Protein 3HID (pdb70)

Secondary structure (DSSP, 8-state):
----EEEEESSSS-S-HHHHHHHHHTT-SEEEE-SB-S---EEEEETTEEEEESSS-TTTTSTT-EEEE-TTB-B-HHHHHHHHHHHHHTT--HHHHEEE-TTPBBP-HHHHHHHHHHHHT--TTHHHHHHHHHHT-S-BGGGGGSHHHHHHHHHHHHHHHHHIIIIIS--PPP-HHHHHHHHHHHHHHHHTTB--HHHHHHHHHHTT--EEEE--S-GGG-TTTSSTTS--SS--SGGGHHHHH---GGG--EEEEEEESEEEE-SSS--TTB--SHHHHHHHHHTT---SSTT-PPEEEEEEHHHHHHHHHHHT--EEEEE-GGGGTT-SEEEEEEEEE-TTS-EESSPPPTTT-STT-EEEEEEEE--SS-STT--SGGGS-HHHHHHHHHHHHHHS--EEEEE-SSBTTSEEESS-TT--

Sequence (424 aa):
MGKNVVVLGTQWGDEGKGKVVDLLTERAKYVVRYQGGHNAGHTLVINGEKTVLHLIPSGILRENVISIIGNGVVLAPDALMKEMTELEARGVPVRERLLLSEACPLILPYHVALDNAREKARGRGIGPAYEDKVARRGLRVSDLFNKETFAIKLKEIVEYHNFQLVHYYKEAAVDYQKVLDDVLAIADILTAMVVDVSELLDNARKQGELIMFEGAQGTLLDIDHGTYPYVTSSNTTAGGVATGSGLGPRYVDYVLGIVKAYSTRVGAGPFPTELNDETGEFLRKQGNEYGATTGRSRRTGWLDIVAVRRAVQINSLSGFCMTKLDVLDGLKEVKLCVGYRMPDGREVDTTPLAAEGWEGIEPIYETMPGWSETTFGVKEHSKLPQAALNYIQRVEELTGVPIDIISTGPDRDETMILRDPFDA

B-factor: mean 21.41, std 10.07, range [2.0, 60.0]

Nearest PDB structures (foldseek):
  3hid-assembly1_A-2  TM=1.002E+00  e=7.305E-97  Yersinia pestis CO92
  1cg1-assembly1_A-2  TM=9.840E-01  e=1.018E-78  Escherichia coli K-12
  1cg3-assembly1_A-2  TM=9.828E-01  e=6.553E-79  Escherichia coli K-12
  1cg4-assembly1_A-2  TM=9.835E-01  e=1.727E-77  Escherichia coli K-12
  1ade-assembly1_A  TM=9.669E-01  e=4.609E-78  Escherichia coli

InterPro domains:
  IPR001114 Adenylosuccinate synthetase [MF_00011] (1-432)
  IPR001114 Adenylosuccinate synthetase [PF00709] (6-424)
  IPR001114 Adenylosuccinate synthetase [PTHR11846] (3-424)
  IPR001114 Adenylosuccinate synthetase [SM00788] (4-425)
  IPR001114 Adenylosuccinate synthetase [TIGR00184] (6-430)
  IPR001114 Adenylosuccinate synthetase [cd03108] (3-425)
  IPR018220 Adenylosuccinate synthase, GTP-binding site [PS01266] (11-18)
  IPR027417 P-loop containing nucleoside triphosphate hydrolase [SSF52540] (3-431)
  IPR033128 Adenylosuccinate synthase, active site [PS00513] (133-144)
  IPR042109 Adenylosuccinate synthetase, domain 1 [G3DSA:3.40.440.10] (6-259)
  IPR042110 Adenylosuccinate synthetase, domain 2 [G3DSA:1.10.300.10] (102-201)
  IPR042111 Adenylosuccinate synthetase, domain 3 [G3DSA:3.90.170.10] (267-432)

Organism: Yersinia pestis (NCBI:txid632)

Solvent-accessible surface area: 18350 Å² total; per-residue (Å²): 132,19,68,1,0,0,0,1,1,1,6,6,5,56,3,34,5,2,16,0,0,2,19,2,0,120,140,8,69,27,0,0,0,1,9,2,0,27,64,18,36,13,58,1,13,36,140,54,111,144,6,79,2,71,0,2,0,0,0,0,41,24,126,122,4,40,0,0,0,0,27,7,0,0,0,3,6,109,17,0,21,133,23,6,81,88,5,57,92,103,76,18,45,0,124,143,32,3,40,0,8,80,25,0,6,3,3,4,72,1,2,52,31,1,19,68,7,59,85,157,81,215,42,100,0,14,15,4,2,22,85,2,86,114,41,202,89,27,6,95,0,31,22,3,116,70,82,129,52,1,22,121,91,0,88,132,6,1,96,120,7,18,142,59,0,55,103,150,34,161,64,83,62,25,89,38,90,115,6,13,65,72,5,70,86,37,0,88,49,0,26,88,9,38,45,98,9,56,93,30,1,65,57,0,64,164,123,44,67,21,0,0,0,1,0,2,35,1,0,4,34,0,69,98,104,12,5,144,84,98,35,32,40,15,61,1,10,4,63,8,0,17,115,4,1,33,7,29,104,196,66,48,34,10,4,0,0,0,0,1,1,0,1,1,4,34,38,73,11,29,14,20,0,51,25,137,69,147,36,0,84,58,0,36,116,81,1,128,6,104,41,107,87,141,63,110,54,31,58,1,0,13,0,1,0,0,3,2,65,53,0,26,116,49,3,84,16,42,0,0,0,0,3,59,0,28,4,0,20,51,28,190,91,0,66,0,0,28,5,0,76,5,100,101,45,110,109,43,81,74,9,14,125,69,101,93,20,33,155,47,20,91,35,40,64,48,72,25,96,14,9,102,134,71,0,105,47,15,103,99,76,100,135,8,20,115,23,0,34,73,1,9,96,78,0,50,96,28,18,69,9,58,4,10,0,0,3,0,6,83,19,54,82,21,16,11,74,85,89,28,0,1,62,99

Structure (mmCIF, N/CA/C/O backbone):
data_3HID
#
_entry.id   3HID
#
_cell.length_a   68.903
_cell.length_b   68.903
_cell.length_c   199.166
_cell.angle_alpha   90.00
_cell.angle_beta   90.00
_cell.angle_gamma   90.00
#
_symmetry.space_group_name_H-M   'P 43 21 2'
#
loop_
_entity.id
_entity.type
_entity.pdbx_description
1 polymer 'Adenylosuccinate synthetase'
2 non-polymer 1-(2-METHOXY-ETHOXY)-2-{2-[2-(2-METHOXY-ETHOXY]-ETHOXY}-ETHANE
3 water water
#
loop_
_atom_site.group_PDB
_atom_site.id
_atom_site.type_symbol
_atom_site.label_atom_id
_atom_site.label_alt_id
_atom_site.label_comp_id
_atom_site.label_asym_id
_atom_site.label_entity_id
_atom_site.label_seq_id
_atom_site.pdbx_PDB_ins_code
_atom_site.Cartn_x
_atom_site.Cartn_y
_atom_site.Cartn_z
_atom_site.occupancy
_atom_site.B_iso_or_equiv
_atom_site.auth_seq_id
_atom_site.auth_comp_id
_atom_site.auth_asym_id
_atom_site.auth_atom_id
_atom_site.pdbx_PDB_model_num
ATOM 1 N N . MET A 1 1 ? 50.366 2.396 54.141 1.00 34.07 1 MET A N 1
ATOM 2 C CA . MET A 1 1 ? 49.420 3.544 54.326 1.00 33.53 1 MET A CA 1
ATOM 3 C C . MET A 1 1 ? 49.180 4.211 52.964 1.00 32.02 1 MET A C 1
ATOM 4 O O . MET A 1 1 ? 50.147 4.561 52.263 1.00 33.31 1 MET A O 1
ATOM 9 N N . GLY A 1 2 ? 47.911 4.398 52.604 1.00 29.52 2 GLY A N 1
ATOM 10 C CA . GLY A 1 2 ? 47.543 5.003 51.304 1.00 27.13 2 GLY A CA 1
ATOM 11 C C . GLY A 1 2 ? 47.406 6.521 51.319 1.00 25.04 2 GLY A C 1
ATOM 12 O O . GLY A 1 2 ? 47.950 7.204 52.166 1.00 23.96 2 GLY A O 1
ATOM 13 N N . LYS A 1 3 ? 46.625 7.042 50.378 1.00 23.41 3 LYS A N 1
ATOM 14 C CA . LYS A 1 3 ? 46.572 8.460 50.091 1.00 21.61 3 LYS A CA 1
ATOM 15 C C . LYS A 1 3 ? 45.124 8.900 50.202 1.00 20.73 3 LYS A C 1
ATOM 16 O O . LYS A 1 3 ? 44.260 8.199 49.695 1.00 20.97 3 LYS A O 1
ATOM 22 N N . ASN A 1 4 ? 44.825 10.017 50.904 1.00 19.52 4 ASN A N 1
ATOM 23 C CA . ASN A 1 4 ? 43.540 10.727 50.720 1.00 18.98 4 ASN A CA 1
ATOM 24 C C . ASN A 1 4 ? 43.356 11.020 49.254 1.00 17.54 4 ASN A C 1
ATOM 25 O O . ASN A 1 4 ? 44.316 11.294 48.535 1.00 20.01 4 ASN A O 1
ATOM 30 N N . VAL A 1 5 ? 42.113 11.002 48.790 1.00 13.97 5 VAL A N 1
ATOM 31 C CA . VAL A 1 5 ? 41.862 11.207 47.375 1.00 13.46 5 VAL A CA 1
ATOM 32 C C . VAL A 1 5 ? 40.859 12.352 47.308 1.00 11.93 5 VAL A C 1
ATOM 33 O O . VAL A 1 5 ? 39.810 12.328 47.986 1.00 13.92 5 VAL A O 1
ATOM 37 N N . VAL A 1 6 ? 41.154 13.325 46.477 1.00 11.88 6 VAL A N 1
ATOM 38 C CA . VAL A 1 6 ? 40.206 14.408 46.188 1.00 12.33 6 VAL A CA 1
ATOM 39 C C . VAL A 1 6 ? 39.657 14.159 44.791 1.00 12.52 6 VAL A C 1
ATOM 40 O O . VAL A 1 6 ? 40.435 14.002 43.851 1.00 14.32 6 VAL A O 1
ATOM 44 N N . VAL A 1 7 ? 38.345 14.127 44.647 1.00 11.85 7 VAL A N 1
ATOM 45 C CA . VAL A 1 7 ? 37.687 13.883 43.357 1.00 12.36 7 VAL A CA 1
ATOM 46 C C . VAL A 1 7 ? 36.998 15.171 42.934 1.00 11.88 7 VAL A C 1
ATOM 47 O O . VAL A 1 7 ? 36.172 15.678 43.659 1.00 11.58 7 VAL A O 1
ATOM 51 N N . LEU A 1 8 ? 37.297 15.690 41.761 1.00 11.84 8 LEU A N 1
ATOM 52 C CA . LEU A 1 8 ? 36.697 16.951 41.320 1.00 11.78 8 LEU A CA 1
ATOM 53 C C . LEU A 1 8 ? 36.554 16.969 39.818 1.00 11.51 8 LEU A C 1
ATOM 54 O O . LEU A 1 8 ? 37.187 16.168 39.109 1.00 10.21 8 LEU A O 1
ATOM 59 N N . GLY A 1 9 ? 35.671 17.837 39.336 1.00 11.08 9 GLY A N 1
ATOM 60 C CA . GLY A 1 9 ? 35.464 17.978 37.889 1.00 11.19 9 GLY A CA 1
ATOM 61 C C . GLY A 1 9 ? 36.511 18.872 37.243 1.00 10.63 9 GLY A C 1
ATOM 62 O O . GLY A 1 9 ? 36.817 19.987 37.727 1.00 12.37 9 GLY A O 1
ATOM 63 N N . THR A 1 10 ?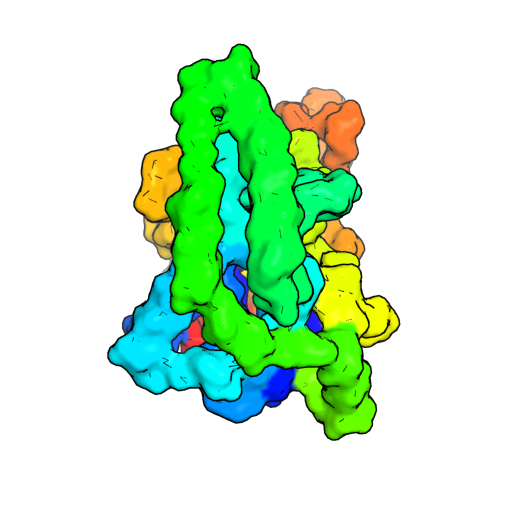 37.071 18.405 36.133 1.00 10.26 10 THR A N 1
ATOM 64 C CA . THR A 1 10 ? 38.157 19.119 35.492 1.00 10.79 10 THR A CA 1
ATOM 65 C C . THR A 1 10 ? 37.754 20.154 34.456 1.00 10.30 10 THR A C 1
ATOM 66 O O . THR A 1 10 ? 38.619 20.843 33.949 1.00 11.27 10 THR A O 1
ATOM 70 N N . GLN A 1 11 ? 36.461 20.232 34.136 1.00 10.09 11 GLN A N 1
ATOM 71 C CA . GLN A 1 11 ? 36.020 21.001 32.974 1.00 9.99 11 GLN A CA 1
ATOM 72 C C . GLN 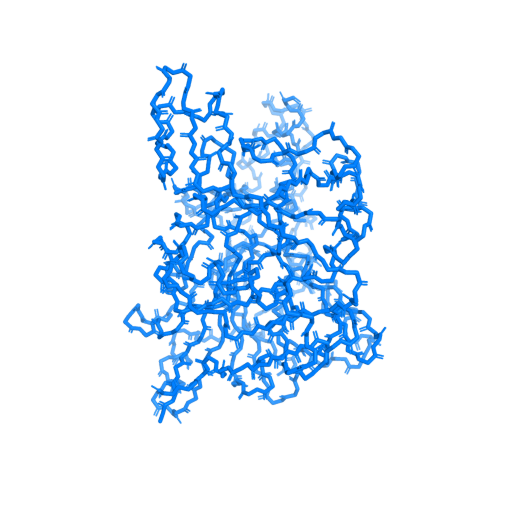A 1 11 ? 35.081 22.111 33.425 1.00 10.72 11 GLN A C 1
ATOM 73 O O . GLN A 1 11 ? 35.447 22.898 34.309 1.00 11.87 11 GLN A O 1
ATOM 79 N N . TRP A 1 12 ? 33.875 22.192 32.852 1.00 11.38 12 TRP A N 1
ATOM 80 C CA . TRP A 1 12 ? 32.901 23.203 33.237 1.00 12.64 12 TRP A CA 1
ATOM 81 C C . TRP A 1 12 ? 31.675 22.512 33.836 1.00 12.31 12 TRP A C 1
ATOM 82 O O . TRP A 1 12 ? 30.528 22.884 33.534 1.00 14.69 12 TRP A O 1
ATOM 93 N N . GLY A 1 13 ? 31.907 21.491 34.657 1.00 12.88 13 GLY A N 1
ATOM 94 C CA . GLY A 1 13 ? 30.841 20.782 35.337 1.00 12.55 13 GLY A CA 1
ATOM 95 C C . GLY A 1 13 ? 30.275 19.577 34.581 1.00 11.42 13 GLY A C 1
ATOM 96 O O . GLY A 1 13 ? 30.676 19.314 33.440 1.00 11.56 13 GLY A O 1
ATOM 97 N N . ASP A 1 14 ? 29.376 18.835 35.228 1.00 11.92 14 ASP A N 1
ATOM 98 C CA . ASP A 1 14 ? 28.675 17.719 34.596 1.00 12.27 14 ASP A CA 1
ATOM 99 C C . ASP A 1 14 ? 29.617 16.655 34.063 1.00 12.17 14 ASP A C 1
ATOM 100 O O . ASP A 1 14 ? 29.285 15.947 33.110 1.00 13.14 14 ASP A O 1
ATOM 105 N N . GLU A 1 15 ? 30.763 16.486 34.726 1.00 12.29 15 GLU A N 1
ATOM 106 C CA . GLU A 1 15 ? 31.719 15.487 34.293 1.00 12.52 15 GLU A CA 1
ATOM 107 C C . GLU A 1 15 ? 31.354 14.082 34.700 1.00 14.83 15 GLU A C 1
ATOM 108 O O . GLU A 1 15 ? 31.942 13.135 34.195 1.00 15.52 15 GLU A O 1
ATOM 114 N N . GLY A 1 16 ? 30.384 13.926 35.584 1.00 15.83 16 GLY A N 1
ATOM 115 C CA . GLY A 1 16 ? 29.922 12.584 35.972 1.00 18.01 16 GLY A CA 1
ATOM 116 C C . GLY A 1 16 ? 30.669 12.081 37.190 1.00 19.21 16 GLY A C 1
ATOM 117 O O . GLY A 1 16 ? 30.983 10.911 37.294 1.00 21.57 16 GLY A O 1
ATOM 118 N N . LYS A 1 17 ? 30.853 12.956 38.160 1.00 20.78 17 LYS A N 1
ATOM 119 C CA . LYS A 1 17 ? 31.638 12.696 39.366 1.00 22.93 17 LYS A CA 1
ATOM 120 C C . LYS A 1 17 ? 30.944 11.789 40.388 1.00 22.59 17 LYS A C 1
ATOM 121 O O . LYS A 1 17 ? 31.620 11.012 41.088 1.00 23.75 17 LYS A O 1
ATOM 127 N N . GLY A 1 18 ? 29.614 11.914 40.501 1.00 21.45 18 GLY A N 1
ATOM 128 C CA . GLY A 1 18 ? 28.864 11.201 41.559 1.00 20.42 18 GLY A CA 1
ATOM 129 C C . GLY A 1 18 ? 29.128 9.695 41.524 1.00 18.99 18 GLY A C 1
ATOM 130 O O . GLY A 1 18 ? 29.372 9.041 42.547 1.00 18.05 18 GLY A O 1
ATOM 131 N N . LYS A 1 19 ? 29.052 9.147 40.344 1.00 18.20 19 LYS A N 1
ATOM 132 C CA . LYS A 1 19 ? 29.279 7.753 40.102 1.00 18.36 19 LYS A CA 1
ATOM 133 C C . LYS A 1 19 ? 30.683 7.307 40.587 1.00 17.46 19 LYS A C 1
ATOM 134 O O . LYS A 1 19 ? 30.829 6.231 41.168 1.00 17.66 19 LYS A O 1
ATOM 140 N N . VAL A 1 20 ? 31.664 8.151 40.356 1.00 17.28 20 VAL A N 1
ATOM 141 C CA . VAL A 1 20 ? 33.064 7.821 40.651 1.00 17.23 20 VAL A CA 1
ATOM 142 C C . VAL A 1 20 ? 33.299 7.848 42.166 1.00 16.72 20 VAL A C 1
ATOM 143 O O . VAL A 1 20 ? 33.959 6.960 42.713 1.00 16.77 20 VAL A O 1
ATOM 147 N N . VAL A 1 21 ? 32.734 8.838 42.857 1.00 16.23 21 VAL A N 1
ATOM 148 C CA . VAL A 1 21 ? 32.874 8.923 44.315 1.00 16.08 21 VAL A CA 1
ATOM 149 C C . VAL A 1 21 ? 32.207 7.699 44.951 1.00 15.12 21 VAL A C 1
ATOM 150 O O . VAL A 1 21 ? 32.767 7.024 45.803 1.00 15.08 21 VAL A O 1
ATOM 154 N N . ASP A 1 22 ? 31.026 7.373 44.480 1.00 15.02 22 ASP A N 1
ATOM 155 C CA . ASP A 1 22 ? 30.350 6.206 45.042 1.00 15.08 22 ASP A CA 1
ATOM 156 C C . ASP A 1 22 ? 31.148 4.916 44.806 1.00 15.39 22 ASP A C 1
ATOM 157 O O . ASP A 1 22 ? 31.262 4.081 45.704 1.00 15.83 22 ASP A O 1
ATOM 162 N N . LEU A 1 23 ? 31.720 4.739 43.608 1.00 15.85 23 LEU A N 1
ATOM 163 C CA . LEU A 1 23 ? 32.453 3.506 43.341 1.00 16.95 23 LEU A CA 1
ATOM 164 C C . LEU A 1 23 ? 33.696 3.410 44.211 1.00 17.07 23 LEU A C 1
ATOM 165 O O . LEU A 1 23 ? 34.052 2.322 44.650 1.00 18.68 23 LEU A O 1
ATOM 170 N N . LEU A 1 24 ? 34.307 4.549 44.510 1.00 15.87 24 LEU A N 1
ATOM 171 C CA . LEU A 1 24 ? 35.602 4.576 45.195 1.00 17.21 24 LEU A CA 1
ATOM 172 C C . LEU A 1 24 ? 35.454 4.648 46.720 1.00 20.18 24 LEU A C 1
ATOM 173 O O . LEU A 1 24 ? 36.451 4.516 47.439 1.00 20.27 24 LEU A O 1
ATOM 178 N N . THR A 1 25 ? 34.239 4.838 47.204 1.00 24.06 25 THR A N 1
ATOM 179 C CA . THR A 1 25 ? 34.028 4.987 48.660 1.00 29.54 25 THR A CA 1
ATOM 180 C C . THR A 1 25 ? 34.123 3.639 49.315 1.00 32.37 25 THR A C 1
ATOM 181 O O . THR A 1 25 ? 34.458 3.533 50.505 1.00 33.65 25 THR A O 1
ATOM 185 N N . GLU A 1 26 ? 33.701 2.626 48.539 1.00 35.63 26 GLU A N 1
ATOM 186 C CA . GLU A 1 26 ? 33.619 1.252 48.991 1.00 37.45 26 GLU A CA 1
ATOM 187 C C . GLU A 1 26 ? 34.797 1.000 49.898 1.00 37.80 26 GLU A C 1
ATOM 188 O O . GLU A 1 26 ? 34.676 0.290 50.888 1.00 38.62 26 GLU A O 1
ATOM 194 N N . ARG A 1 27 ? 35.925 1.621 49.561 1.00 37.71 27 ARG A N 1
ATOM 195 C CA . ARG A 1 27 ? 37.157 1.513 50.343 1.00 37.51 27 ARG A CA 1
ATOM 196 C C . ARG A 1 27 ? 37.269 2.470 51.518 1.00 36.26 27 ARG A C 1
ATOM 197 O O . ARG A 1 27 ? 37.821 2.082 52.542 1.00 36.09 27 ARG A O 1
ATOM 205 N N . ALA A 1 28 ? 36.793 3.717 51.355 1.00 34.02 28 ALA A N 1
ATOM 206 C CA . ALA A 1 28 ? 37.075 4.829 52.292 1.00 31.69 28 ALA A CA 1
ATOM 207 C C . ALA A 1 28 ? 36.320 4.717 53.618 1.00 29.62 28 ALA A C 1
ATOM 208 O O . ALA A 1 28 ? 35.294 4.057 53.689 1.00 30.62 28 ALA A O 1
ATOM 210 N N . LYS A 1 29 ? 36.826 5.402 54.641 1.00 27.45 29 LYS A N 1
ATOM 211 C CA . LYS A 1 29 ? 36.104 5.533 55.932 1.00 25.66 29 LYS A CA 1
ATOM 212 C C . LYS A 1 29 ? 35.278 6.822 56.022 1.00 23.57 29 LYS A C 1
ATOM 213 O O . LYS A 1 29 ? 34.203 6.789 56.617 1.00 23.48 29 LYS A O 1
ATOM 219 N N . TYR A 1 30 ? 35.813 7.933 55.499 1.00 21.17 30 TYR A N 1
ATOM 220 C CA . TYR A 1 30 ? 35.082 9.203 55.404 1.00 20.25 30 TYR A CA 1
ATOM 221 C C . TYR A 1 30 ? 34.964 9.711 53.970 1.00 19.51 30 TYR A C 1
ATOM 222 O O . TYR A 1 30 ? 35.922 9.642 53.214 1.00 18.94 30 TYR A O 1
ATOM 231 N N . VAL A 1 31 ? 33.795 10.273 53.634 1.00 17.20 31 VAL A N 1
ATOM 232 C CA . VAL A 1 31 ? 33.581 11.031 52.418 1.00 16.82 31 VAL A CA 1
ATOM 233 C C . VAL A 1 31 ? 33.106 12.434 52.798 1.00 16.15 31 VAL A C 1
ATOM 234 O O . VAL A 1 31 ? 32.108 12.591 53.536 1.00 16.59 31 VAL A O 1
ATOM 238 N N . VAL A 1 32 ? 33.808 13.433 52.276 1.00 15.04 32 VAL A N 1
ATOM 239 C CA . VAL A 1 32 ? 33.659 14.826 52.733 1.00 15.24 32 VAL A CA 1
ATOM 240 C C . VAL A 1 32 ? 33.373 15.766 51.580 1.00 15.99 32 VAL A C 1
ATOM 241 O O . VAL A 1 32 ? 34.210 15.925 50.671 1.00 16.91 32 VAL A O 1
ATOM 245 N N . ARG A 1 33 ? 32.211 16.414 51.590 1.00 16.19 33 ARG A N 1
ATOM 246 C CA . ARG A 1 33 ? 31.971 17.548 50.678 1.00 17.31 33 ARG A CA 1
ATOM 247 C C . ARG A 1 33 ? 32.633 18.772 51.275 1.00 17.12 33 ARG A C 1
ATOM 248 O O . ARG A 1 33 ? 32.482 18.990 52.484 1.00 16.13 33 ARG A O 1
ATOM 256 N N . TYR A 1 34 ? 33.300 19.585 50.440 1.00 16.89 34 TYR A N 1
ATOM 257 C CA . TYR A 1 34 ? 34.058 20.713 50.904 1.00 16.27 34 TYR A CA 1
ATOM 258 C C . TYR A 1 34 ? 33.760 22.049 50.264 1.00 17.22 34 TYR A C 1
ATOM 259 O O . TYR A 1 34 ? 34.346 23.053 50.619 1.00 16.67 34 TYR A O 1
ATOM 268 N N . GLN A 1 35 ? 32.849 22.101 49.299 1.00 18.37 35 GLN A N 1
ATOM 269 C CA . GLN A 1 35 ? 32.440 23.399 48.816 1.00 19.71 35 GLN A CA 1
ATOM 270 C C . GLN A 1 35 ? 31.129 23.355 48.031 1.00 18.58 35 GLN A C 1
ATOM 271 O O . GLN A 1 35 ? 30.589 22.276 47.786 1.00 18.55 35 GLN A O 1
ATOM 277 N N . GLY A 1 36 ? 30.611 24.530 47.696 1.00 18.37 36 GLY A N 1
ATOM 278 C CA . GLY A 1 36 ? 29.334 24.641 47.001 1.00 18.28 36 GLY A CA 1
ATOM 279 C C . GLY A 1 36 ? 28.124 24.469 47.886 1.00 18.63 36 GLY A C 1
ATOM 280 O O . GLY A 1 36 ? 28.196 24.585 49.114 1.00 18.57 36 GLY A O 1
ATOM 281 N N . GLY A 1 37 ? 26.990 24.245 47.232 1.00 18.58 37 GLY A N 1
ATOM 282 C CA . GLY A 1 37 ? 25.698 24.104 47.898 1.00 19.73 37 GLY A CA 1
ATOM 283 C C . GLY A 1 37 ? 24.938 22.899 47.423 1.00 21.01 37 GLY A C 1
ATOM 284 O O . GLY A 1 37 ? 25.537 21.865 47.088 1.00 21.11 37 GLY A O 1
ATOM 285 N N . HIS A 1 38 ? 23.612 23.051 47.397 1.00 22.39 38 HIS A N 1
ATOM 286 C CA . HIS A 1 38 ? 22.666 21.961 47.075 1.00 23.34 38 HIS A CA 1
ATOM 287 C C . HIS A 1 38 ? 22.327 21.967 45.608 1.00 25.10 38 HIS A C 1
ATOM 288 O O . HIS A 1 38 ? 21.172 21.871 45.216 1.00 26.20 38 HIS A O 1
ATOM 295 N N . ASN A 1 39 ? 23.354 22.074 44.789 1.00 26.45 39 ASN A N 1
ATOM 296 C CA . ASN A 1 39 ? 23.178 21.989 43.358 1.00 28.56 39 ASN A CA 1
ATOM 297 C C . ASN A 1 39 ? 24.176 21.034 42.721 1.00 28.45 39 ASN A C 1
ATOM 298 O O . ASN A 1 39 ? 24.447 21.190 41.531 1.00 29.44 39 ASN A O 1
ATOM 303 N N . ALA A 1 40 ? 24.699 20.057 43.483 1.00 28.25 40 ALA A N 1
ATOM 304 C CA . ALA A 1 40 ? 25.723 19.137 42.967 1.00 28.71 40 ALA A CA 1
ATOM 305 C C . ALA A 1 40 ? 25.207 18.341 41.774 1.00 28.69 40 ALA A C 1
ATOM 306 O O . ALA A 1 40 ? 25.926 1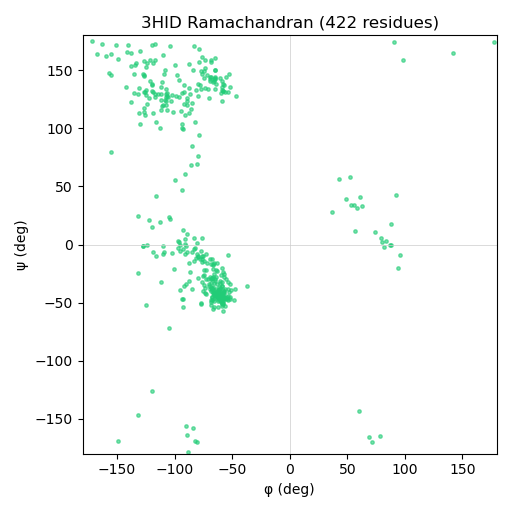8.145 40.790 1.00 28.82 40 ALA A O 1
ATOM 308 N N . GLY A 1 41 ? 23.981 17.841 41.890 1.00 29.22 41 GLY A N 1
ATOM 309 C CA . GLY A 1 41 ? 23.370 17.028 40.838 1.00 28.94 41 GLY A CA 1
ATOM 310 C C . GLY A 1 41 ? 24.174 15.761 40.584 1.00 29.34 41 GLY A C 1
ATOM 311 O O . GLY A 1 41 ? 24.381 15.362 39.440 1.00 29.96 41 GLY A O 1
ATOM 312 N N . HIS A 1 42 ? 24.648 15.131 41.650 1.00 29.30 42 HIS A N 1
ATOM 313 C CA . HIS A 1 42 ? 25.525 13.969 41.503 1.00 28.67 42 HIS A CA 1
ATOM 314 C C . HIS A 1 42 ? 24.689 12.697 41.442 1.00 28.86 42 HIS A C 1
ATOM 315 O O . HIS A 1 42 ? 23.944 12.393 42.366 1.00 28.20 42 HIS A O 1
ATOM 322 N N . THR A 1 43 ? 24.804 11.952 40.341 1.00 29.05 43 THR A N 1
ATOM 323 C CA . THR A 1 43 ? 23.855 10.874 40.049 1.00 28.84 43 THR A CA 1
ATOM 324 C C . THR A 1 43 ? 24.508 9.504 40.229 1.00 28.42 43 THR A C 1
ATOM 325 O O . THR A 1 43 ? 25.541 9.228 39.631 1.00 27.25 43 THR A O 1
ATOM 329 N N . LEU A 1 44 ? 23.909 8.659 41.064 1.00 27.78 44 LEU A N 1
ATOM 330 C CA . LEU A 1 44 ? 24.416 7.304 41.289 1.00 28.49 44 LEU A CA 1
ATOM 331 C C . LEU A 1 44 ? 23.457 6.300 40.699 1.00 28.71 44 LEU A C 1
ATOM 332 O O . LEU A 1 44 ? 22.241 6.466 40.833 1.00 29.87 44 LEU A O 1
ATOM 337 N N . VAL A 1 45 ? 24.004 5.264 40.069 1.00 28.98 45 VAL A N 1
ATOM 338 C CA . VAL A 1 45 ? 23.206 4.154 39.557 1.00 29.18 45 VAL A CA 1
ATOM 339 C C . VAL A 1 45 ? 23.844 2.857 40.033 1.00 30.15 45 VAL A C 1
ATOM 340 O O . VAL A 1 45 ? 24.981 2.501 39.656 1.00 28.22 45 VAL A O 1
ATOM 344 N N . ILE A 1 46 ? 23.113 2.162 40.895 1.00 31.30 46 ILE A N 1
ATOM 345 C CA . ILE A 1 46 ? 23.621 0.961 41.528 1.00 33.19 46 ILE A CA 1
ATOM 346 C C . ILE A 1 46 ? 22.630 -0.140 41.204 1.00 35.01 46 ILE A C 1
ATOM 347 O O . ILE A 1 46 ? 21.447 -0.019 41.514 1.00 35.60 46 ILE A O 1
ATOM 352 N N . ASN A 1 47 ? 23.102 -1.193 40.539 1.00 37.14 47 ASN A N 1
ATOM 353 C CA . ASN A 1 47 ? 22.217 -2.273 40.082 1.00 38.43 47 ASN A CA 1
ATOM 354 C C . ASN A 1 47 ? 20.974 -1.725 39.350 1.00 38.94 47 ASN A C 1
ATOM 355 O O . ASN A 1 47 ? 19.846 -2.222 39.530 1.00 39.22 47 ASN A O 1
ATOM 360 N N . GLY A 1 48 ? 21.189 -0.679 38.553 1.00 38.76 48 GLY A N 1
ATOM 361 C CA . GLY A 1 48 ? 20.141 -0.068 37.746 1.00 38.99 48 GLY A CA 1
ATOM 362 C C . GLY A 1 48 ? 19.209 0.920 38.420 1.00 38.77 48 GLY A C 1
ATOM 363 O O . GLY A 1 48 ? 18.353 1.492 37.750 1.00 39.51 48 GLY A O 1
ATOM 364 N N . GLU A 1 49 ? 19.382 1.138 39.730 1.00 38.12 49 GLU A N 1
ATOM 365 C CA . GLU A 1 49 ? 18.539 2.041 40.522 1.00 37.43 49 GLU A CA 1
ATOM 366 C C . GLU A 1 49 ? 19.238 3.383 40.683 1.00 36.33 49 GLU A C 1
ATOM 367 O O . GLU A 1 49 ? 20.395 3.435 41.133 1.00 34.95 49 GLU A O 1
ATOM 373 N N . LYS A 1 50 ? 18.524 4.456 40.342 1.00 35.47 50 LYS A N 1
ATOM 374 C CA . LYS A 1 50 ? 19.105 5.803 40.314 1.00 35.58 50 LYS A CA 1
ATOM 375 C C . LYS A 1 50 ? 18.930 6.526 41.648 1.00 34.24 50 LYS A C 1
ATOM 376 O O . LYS A 1 50 ? 17.855 6.456 42.260 1.00 35.17 50 LYS A O 1
ATOM 382 N N . THR A 1 51 ? 19.982 7.209 42.099 1.00 32.06 51 THR A N 1
ATOM 383 C CA . THR A 1 51 ? 19.867 8.153 43.203 1.00 30.60 51 THR A CA 1
ATOM 384 C C . THR A 1 51 ? 20.440 9.494 42.767 1.00 30.03 51 THR A C 1
ATOM 385 O O . THR A 1 51 ? 21.557 9.523 42.232 1.00 30.30 51 THR A O 1
ATOM 389 N N . VAL A 1 52 ? 19.719 10.603 42.997 1.00 28.93 52 VAL A N 1
ATOM 390 C CA . VAL A 1 52 ? 20.337 11.936 42.775 1.00 28.49 52 VAL A CA 1
ATOM 391 C C . VAL A 1 52 ? 20.648 12.677 44.077 1.00 27.28 52 VAL A C 1
ATOM 392 O O . VAL A 1 52 ? 19.813 12.798 44.966 1.00 27.20 52 VAL A O 1
ATOM 396 N N . LEU A 1 53 ? 21.871 13.161 44.204 1.00 26.35 53 LEU A N 1
ATOM 397 C CA . LEU A 1 53 ? 22.234 13.907 45.404 1.00 25.53 53 LEU A CA 1
ATOM 398 C C . LEU A 1 53 ? 22.642 15.277 45.049 1.00 25.95 53 LEU A C 1
ATOM 399 O O . LEU A 1 53 ? 23.390 15.487 44.085 1.00 27.40 53 LEU A O 1
ATOM 404 N N . HIS A 1 54 ? 22.174 16.234 45.840 1.00 24.76 54 HIS A N 1
ATOM 405 C CA . HIS A 1 54 ? 22.565 17.605 45.637 1.00 25.00 54 HIS A CA 1
ATOM 406 C C . HIS A 1 54 ? 23.438 18.157 46.737 1.00 24.00 54 HIS A C 1
ATOM 407 O O . HIS A 1 54 ? 24.296 19.024 46.473 1.00 24.48 54 HIS A O 1
ATOM 414 N N . LEU A 1 55 ? 23.210 17.664 47.950 1.00 23.06 55 LEU A N 1
ATOM 415 C CA . LEU A 1 55 ? 23.836 18.200 49.120 1.00 22.39 55 LEU A CA 1
ATOM 416 C C . LEU A 1 55 ? 24.560 17.125 49.880 1.00 21.59 55 LEU A C 1
ATOM 417 O O . LEU A 1 55 ? 25.759 17.283 50.207 1.00 22.35 55 LEU A O 1
ATOM 422 N N . ILE A 1 56 ? 23.870 16.028 50.174 1.00 21.44 56 ILE A N 1
ATOM 423 C CA . ILE A 1 56 ? 24.451 14.934 50.889 1.00 20.69 56 ILE A CA 1
ATOM 424 C C . ILE A 1 56 ? 25.593 14.324 50.025 1.00 21.00 56 ILE A C 1
ATOM 425 O O . ILE A 1 56 ? 25.473 14.226 48.796 1.00 20.46 56 ILE A O 1
ATOM 430 N N . PRO A 1 57 ? 26.731 13.976 50.661 1.00 20.46 57 PRO A N 1
ATOM 431 C CA . PRO A 1 57 ? 27.859 13.497 49.866 1.00 19.69 57 PRO A CA 1
ATOM 432 C C . PRO A 1 57 ? 27.549 12.134 49.257 1.00 20.27 57 PRO A C 1
ATOM 433 O O . PRO A 1 57 ? 26.720 11.387 49.762 1.00 19.35 57 PRO A O 1
ATOM 437 N N . SER A 1 58 ? 28.268 11.855 48.186 1.00 20.36 58 SER A N 1
ATOM 438 C CA . SER A 1 58 ? 28.061 10.695 47.348 1.00 21.11 58 SER A CA 1
ATOM 439 C C . SER A 1 58 ? 28.566 9.375 47.917 1.00 21.74 58 SER A C 1
ATOM 440 O O . SER A 1 58 ? 28.505 8.356 47.222 1.00 23.24 58 SER A O 1
ATOM 443 N N . GLY A 1 59 ? 29.041 9.380 49.160 1.00 21.58 59 GLY A N 1
ATOM 444 C CA . GLY A 1 59 ? 29.329 8.143 49.866 1.00 21.28 59 GLY A CA 1
ATOM 445 C C . GLY A 1 59 ? 28.152 7.620 50.682 1.00 20.85 59 GLY A C 1
ATOM 446 O O . GLY A 1 59 ? 28.267 6.606 51.364 1.00 19.60 59 GLY A O 1
ATOM 447 N N . ILE A 1 60 ? 27.028 8.310 50.664 1.00 21.61 60 ILE A N 1
ATOM 448 C CA . ILE A 1 60 ? 25.950 8.034 51.647 1.00 21.75 60 ILE A CA 1
ATOM 449 C C . ILE A 1 60 ? 25.298 6.638 51.458 1.00 23.38 60 ILE A C 1
ATOM 450 O O . ILE A 1 60 ? 24.729 6.033 52.427 1.00 22.45 60 ILE A O 1
ATOM 455 N N . LEU A 1 61 ? 25.443 6.083 50.249 1.00 24.46 61 LEU A N 1
ATOM 456 C CA . LEU A 1 61 ? 24.852 4.754 50.003 1.00 26.33 61 LEU A CA 1
ATOM 457 C C . LEU A 1 61 ? 25.712 3.591 50.495 1.00 28.02 61 LEU A C 1
ATOM 458 O O . LEU A 1 61 ? 25.277 2.438 50.430 1.00 29.51 61 LEU A O 1
ATOM 463 N N . ARG A 1 62 ? 26.902 3.878 51.028 1.00 29.77 62 ARG A N 1
ATOM 464 C CA . ARG A 1 62 ? 27.866 2.838 51.425 1.00 31.43 62 ARG A CA 1
ATOM 465 C C . ARG A 1 62 ? 27.868 2.628 52.927 1.00 32.64 62 ARG A C 1
ATOM 466 O O . ARG A 1 62 ? 28.021 3.579 53.686 1.00 33.16 62 ARG A O 1
ATOM 474 N N . GLU A 1 63 ? 27.735 1.383 53.361 1.00 34.46 63 GLU A N 1
ATOM 475 C CA . GLU A 1 63 ? 27.828 1.044 54.778 1.00 36.20 63 GLU A CA 1
ATOM 476 C C . GLU A 1 63 ? 29.232 1.300 55.349 1.00 36.10 63 GLU A C 1
ATOM 477 O O . GLU A 1 63 ? 30.218 1.385 54.608 1.00 36.79 63 GLU A O 1
ATOM 483 N N . ASN A 1 64 ? 29.308 1.415 56.673 1.00 35.87 64 ASN A N 1
ATOM 484 C CA . ASN A 1 64 ? 30.577 1.629 57.384 1.00 35.80 64 ASN A CA 1
ATOM 485 C C . ASN A 1 64 ? 31.365 2.870 56.936 1.00 34.01 64 ASN A C 1
ATOM 486 O O . ASN A 1 64 ? 32.537 3.014 57.298 1.00 35.55 64 ASN A O 1
ATOM 491 N N . VAL A 1 65 ? 30.740 3.746 56.146 1.00 31.54 65 VAL A N 1
ATOM 492 C CA . VAL A 1 65 ? 31.353 4.983 55.673 1.00 29.45 65 VAL A CA 1
ATOM 493 C C . VAL A 1 65 ? 30.620 6.132 56.339 1.00 26.84 65 VAL A C 1
ATOM 494 O O . VAL A 1 65 ? 29.400 6.115 56.432 1.00 26.64 65 VAL A O 1
ATOM 498 N N . ILE A 1 66 ? 31.365 7.107 56.826 1.00 23.41 66 ILE A N 1
ATOM 499 C CA . ILE A 1 66 ? 30.785 8.312 57.442 1.00 21.84 66 ILE A CA 1
ATOM 500 C C . ILE A 1 66 ? 30.886 9.467 56.442 1.00 20.15 66 ILE A C 1
ATOM 501 O O . ILE A 1 66 ? 31.951 9.773 55.940 1.00 18.91 66 ILE A O 1
ATOM 506 N N . SER A 1 67 ? 29.746 10.078 56.112 1.00 18.21 67 SER A N 1
ATOM 507 C CA . SER A 1 67 ? 29.717 11.191 55.198 1.00 18.05 67 SER A CA 1
ATOM 508 C C . SER A 1 67 ? 29.714 12.466 56.023 1.00 17.01 67 SER A C 1
ATOM 509 O O . SER A 1 67 ? 29.041 12.524 57.051 1.00 17.07 67 SER A O 1
ATOM 512 N N . ILE A 1 68 ? 30.431 13.466 55.541 1.00 15.44 68 ILE A N 1
ATOM 513 C CA . ILE A 1 68 ? 30.579 14.739 56.236 1.00 14.88 68 ILE A CA 1
ATOM 514 C C . ILE A 1 68 ? 30.321 15.894 55.295 1.00 14.76 68 ILE A C 1
ATOM 515 O O . ILE A 1 68 ? 30.867 15.923 54.198 1.00 14.16 68 ILE A O 1
ATOM 520 N N . ILE A 1 69 ? 29.451 16.825 55.711 1.00 13.85 69 ILE A N 1
ATOM 521 C CA . ILE A 1 69 ? 29.274 18.097 55.019 1.00 14.33 69 ILE A CA 1
ATOM 522 C C . ILE A 1 69 ? 30.193 19.092 55.716 1.00 13.43 69 ILE A C 1
ATOM 523 O O . ILE A 1 69 ? 29.945 19.502 56.848 1.00 13.76 69 ILE A O 1
ATOM 528 N N . GLY A 1 70 ? 31.316 19.390 55.064 1.00 12.58 70 GLY A N 1
ATOM 529 C CA . GLY A 1 70 ? 32.328 20.244 55.648 1.00 12.20 70 GLY A CA 1
ATOM 530 C C . GLY A 1 70 ? 31.963 21.712 55.561 1.00 11.88 70 GLY A C 1
ATOM 531 O O . GLY A 1 70 ? 31.034 22.117 54.859 1.00 13.80 70 GLY A O 1
ATOM 532 N N . ASN A 1 71 ? 32.725 22.499 56.283 1.00 12.25 71 ASN A N 1
ATOM 533 C CA . ASN A 1 71 ? 32.445 23.925 56.473 1.00 12.30 71 ASN A CA 1
ATOM 534 C C . ASN A 1 71 ? 32.363 24.713 55.186 1.00 12.76 71 ASN A C 1
ATOM 535 O O . ASN A 1 71 ? 31.767 25.768 55.164 1.00 15.10 71 ASN A O 1
ATOM 540 N N . GLY A 1 72 ? 32.988 24.240 54.119 1.00 13.15 72 GLY A N 1
ATOM 541 C CA . GLY A 1 72 ? 33.016 25.038 52.887 1.00 13.10 72 GLY A CA 1
ATOM 542 C C . GLY A 1 72 ? 31.699 24.993 52.161 1.00 14.06 72 GLY A C 1
ATOM 543 O O . GLY A 1 72 ? 31.513 25.754 51.204 1.00 16.34 72 GLY A O 1
ATOM 544 N N . VAL A 1 73 ? 30.818 24.074 52.566 1.00 14.53 73 VAL A N 1
ATOM 545 C CA . VAL A 1 73 ? 29.500 23.912 51.958 1.00 13.87 73 VAL A CA 1
ATOM 546 C C . VAL A 1 73 ? 28.500 24.858 52.613 1.00 14.94 73 VAL A C 1
ATOM 547 O O . VAL A 1 73 ? 28.433 24.935 53.846 1.00 15.01 73 VAL A O 1
ATOM 551 N N . VAL A 1 74 ? 27.765 25.611 51.785 1.00 14.88 74 VAL A N 1
ATOM 552 C CA . VAL A 1 74 ? 26.659 26.420 52.278 1.00 15.46 74 VAL A CA 1
ATOM 553 C C . VAL A 1 74 ? 25.395 25.538 52.287 1.00 15.33 74 VAL A C 1
ATOM 554 O O . VAL A 1 74 ? 25.133 24.755 51.342 1.00 15.48 74 VAL A O 1
ATOM 558 N N . LEU A 1 75 ? 24.662 25.617 53.396 1.00 15.48 75 LEU A N 1
ATOM 559 C CA . LEU A 1 75 ? 23.682 24.615 53.755 1.00 16.34 75 LEU A CA 1
ATOM 560 C C . LEU A 1 75 ? 22.268 25.220 53.834 1.00 15.10 75 LEU A C 1
ATOM 561 O O . LEU A 1 75 ? 22.005 26.029 54.702 1.00 15.80 75 LEU A O 1
ATOM 566 N N . ALA A 1 76 ? 21.385 24.818 52.924 1.00 15.62 76 ALA A N 1
ATOM 567 C CA . ALA A 1 76 ? 19.948 25.157 53.021 1.00 16.89 76 ALA A CA 1
ATOM 568 C C . ALA A 1 76 ? 19.254 24.091 53.867 1.00 17.24 76 ALA A C 1
ATOM 569 O O . ALA A 1 76 ? 19.212 22.939 53.462 1.00 17.77 76 ALA A O 1
ATOM 571 N N . PRO A 1 77 ? 18.756 24.453 55.061 1.00 18.39 77 PRO A N 1
ATOM 572 C CA . PRO A 1 77 ? 18.240 23.428 55.968 1.00 19.13 77 PRO A CA 1
ATOM 573 C C . PRO A 1 77 ? 17.054 22.650 55.366 1.00 20.63 77 PRO A C 1
ATOM 574 O O . PRO A 1 77 ? 16.993 21.409 55.529 1.00 20.69 77 PRO A O 1
ATOM 578 N N . ASP A 1 78 ? 16.169 23.357 54.661 1.00 22.41 78 ASP A N 1
ATOM 579 C CA . ASP A 1 78 ? 14.997 22.742 54.016 1.00 24.07 78 ASP A CA 1
ATOM 580 C C . ASP A 1 78 ? 15.449 21.663 53.030 1.00 23.19 78 ASP A C 1
ATOM 581 O O . ASP A 1 78 ? 14.898 20.556 53.018 1.00 23.95 78 ASP A O 1
ATOM 586 N N . ALA A 1 79 ? 16.486 21.982 52.251 1.00 22.52 79 ALA A N 1
ATOM 587 C CA . ALA A 1 79 ? 17.039 21.085 51.232 1.00 21.22 79 ALA A CA 1
ATOM 588 C C . ALA A 1 79 ? 17.657 19.850 51.866 1.00 20.71 79 ALA A C 1
ATOM 589 O O . ALA A 1 79 ? 17.490 18.736 51.371 1.00 21.42 79 ALA A O 1
ATOM 591 N N . LEU A 1 80 ? 18.391 20.037 52.964 1.00 18.83 80 LEU A N 1
ATOM 592 C CA . LEU A 1 80 ? 18.988 18.910 53.655 1.00 18.28 80 LEU A CA 1
ATOM 593 C C . LEU A 1 80 ? 17.910 17.986 54.234 1.00 19.68 80 LEU A C 1
ATOM 594 O O . LEU A 1 80 ? 18.006 16.764 54.166 1.00 18.46 80 LEU A O 1
ATOM 599 N N . MET A 1 81 ? 16.888 18.594 54.835 1.00 19.88 81 MET A N 1
ATOM 600 C CA . MET A 1 81 ? 15.809 17.811 55.427 1.00 21.92 81 MET A CA 1
ATOM 601 C C . MET A 1 81 ? 15.072 16.989 54.371 1.00 23.48 81 MET A C 1
ATOM 602 O O . MET A 1 81 ? 14.758 15.811 54.615 1.00 25.56 81 MET A O 1
ATOM 607 N N . LYS A 1 82 ? 14.819 17.588 53.211 1.00 25.44 82 LYS A N 1
ATOM 608 C CA . LYS A 1 82 ? 14.147 16.902 52.096 1.00 26.62 82 LYS A CA 1
ATOM 609 C C . LYS A 1 82 ? 14.957 15.713 51.591 1.00 26.64 82 LYS A C 1
ATOM 610 O O . LYS A 1 82 ? 14.418 14.610 51.438 1.00 26.56 82 LYS A O 1
ATOM 616 N N . GLU A 1 83 ? 16.256 15.921 51.345 1.00 25.77 83 GLU A N 1
ATOM 617 C CA . GLU A 1 83 ? 17.106 14.815 50.928 1.00 26.77 83 GLU A CA 1
ATOM 618 C C . GLU A 1 83 ? 17.208 13.717 51.977 1.00 26.81 83 GLU A C 1
ATOM 619 O O . GLU A 1 83 ? 17.179 12.511 51.642 1.00 26.69 83 GLU A O 1
ATOM 625 N N . MET A 1 84 ? 17.340 14.122 53.239 1.00 27.45 84 MET A N 1
ATOM 626 C CA . MET A 1 84 ? 17.413 13.184 54.365 1.00 28.68 84 MET A CA 1
ATOM 627 C C . MET A 1 84 ? 16.152 12.305 54.383 1.00 29.65 84 MET A C 1
ATOM 628 O O . MET A 1 84 ? 16.245 11.084 54.333 1.00 30.12 84 MET A O 1
ATOM 633 N N . THR A 1 85 ? 15.004 12.960 54.449 1.00 30.11 85 THR A N 1
ATOM 634 C CA . THR A 1 85 ? 13.703 12.288 54.561 1.00 31.66 85 THR A CA 1
ATOM 635 C C . THR A 1 85 ? 13.460 11.314 53.402 1.00 31.87 85 THR A C 1
ATOM 636 O O . THR A 1 85 ? 12.969 10.207 53.622 1.00 32.76 85 THR A O 1
ATOM 640 N N . GLU A 1 86 ? 13.830 11.701 52.188 1.00 32.88 86 GLU A N 1
ATOM 641 C CA . GLU A 1 86 ? 13.642 10.844 51.001 1.00 33.40 86 GLU A CA 1
ATOM 642 C C . GLU A 1 86 ? 14.609 9.659 50.894 1.00 33.37 86 GLU A C 1
ATOM 643 O O . GLU A 1 86 ? 14.235 8.564 50.439 1.00 33.40 86 GLU A O 1
ATOM 649 N N . LEU A 1 87 ? 15.862 9.869 51.282 1.00 32.58 87 LEU A N 1
ATOM 650 C CA . LEU A 1 87 ? 16.806 8.761 51.393 1.00 32.38 87 LEU A CA 1
ATOM 651 C C . LEU A 1 87 ? 16.326 7.827 52.480 1.00 32.45 87 LEU A C 1
ATOM 652 O O . LEU A 1 87 ? 16.390 6.602 52.331 1.00 32.45 87 LEU A O 1
ATOM 657 N N . GLU A 1 88 ? 15.862 8.401 53.582 1.00 32.87 88 GLU A N 1
ATOM 658 C CA . GLU A 1 88 ? 15.420 7.596 54.720 1.00 34.18 88 GLU A CA 1
ATOM 659 C C . GLU A 1 88 ? 14.170 6.772 54.408 1.00 35.34 88 GLU A C 1
ATOM 660 O O . GLU A 1 88 ? 14.066 5.635 54.867 1.00 35.77 88 GLU A O 1
ATOM 666 N N . ALA A 1 89 ? 13.257 7.337 53.618 1.00 36.54 89 ALA A N 1
ATOM 667 C CA . ALA A 1 89 ? 12.037 6.613 53.191 1.00 37.29 89 ALA A CA 1
ATOM 668 C C . ALA A 1 89 ? 12.396 5.432 52.301 1.00 38.63 89 ALA A C 1
ATOM 669 O O . ALA A 1 89 ? 11.641 4.447 52.214 1.00 39.18 89 ALA A O 1
ATOM 671 N N . ARG A 1 90 ? 13.548 5.521 51.641 1.00 39.29 90 ARG A N 1
ATOM 672 C CA . ARG A 1 90 ? 14.134 4.371 50.983 1.00 40.06 90 ARG A CA 1
ATOM 673 C C . ARG A 1 90 ? 14.906 3.621 52.078 1.00 40.04 90 ARG A C 1
ATOM 674 O O . ARG A 1 90 ? 14.588 3.757 53.251 1.00 40.61 90 ARG A O 1
ATOM 682 N N . GLY A 1 91 ? 15.887 2.806 51.750 1.00 40.39 91 GLY A N 1
ATOM 683 C CA . GLY A 1 91 ? 16.555 2.050 52.822 1.00 39.81 91 GLY A CA 1
ATOM 684 C C . GLY A 1 91 ? 17.560 2.812 53.690 1.00 38.85 91 GLY A C 1
ATOM 685 O O . GLY A 1 91 ? 18.059 2.268 54.670 1.00 39.17 91 GLY A O 1
ATOM 686 N N . VAL A 1 92 ? 17.851 4.070 53.358 1.00 37.24 92 VAL A N 1
ATOM 687 C CA . VAL A 1 92 ? 19.138 4.662 53.722 1.00 36.00 92 VAL A CA 1
ATOM 688 C C . VAL A 1 92 ? 19.109 5.379 55.079 1.00 35.51 92 VAL A C 1
ATOM 689 O O . VAL A 1 92 ? 18.469 6.408 55.214 1.00 35.65 92 VAL A O 1
ATOM 693 N N . PRO A 1 93 ? 19.806 4.836 56.093 1.00 35.60 93 PRO A N 1
ATOM 694 C CA . PRO A 1 93 ? 19.752 5.441 57.420 1.00 35.41 93 PRO A CA 1
ATOM 695 C C . PRO A 1 93 ? 20.673 6.675 57.516 1.00 35.54 93 PRO A C 1
ATOM 696 O O . PRO A 1 93 ? 21.761 6.620 58.101 1.00 35.87 93 PRO A O 1
ATOM 700 N N . VAL A 1 94 ? 20.228 7.779 56.931 1.00 35.36 94 VAL A N 1
ATOM 701 C CA . VAL A 1 94 ? 21.074 8.968 56.765 1.00 35.25 94 VAL A CA 1
ATOM 702 C C . VAL A 1 94 ? 21.676 9.485 58.073 1.00 35.20 94 VAL A C 1
ATOM 703 O O . VAL A 1 94 ? 22.882 9.774 58.148 1.00 33.05 94 VAL A O 1
ATOM 707 N N . ARG A 1 95 ? 20.848 9.571 59.107 1.00 35.47 95 ARG A N 1
ATOM 708 C CA . ARG A 1 95 ? 21.265 10.142 60.387 1.00 36.38 95 ARG A CA 1
ATOM 709 C C . ARG A 1 95 ? 22.308 9.346 61.127 1.00 36.29 95 ARG A C 1
ATOM 710 O O . ARG A 1 95 ? 22.881 9.856 62.082 1.00 36.66 95 ARG A O 1
ATOM 718 N N . GLU A 1 96 ? 22.486 8.086 60.745 1.00 35.48 96 GLU A N 1
ATOM 719 C CA . GLU A 1 96 ? 23.492 7.245 61.346 1.00 35.41 96 GLU A CA 1
ATOM 720 C C . GLU A 1 96 ? 24.841 7.571 60.745 1.00 33.00 96 GLU A C 1
ATOM 721 O O . GLU A 1 96 ? 25.853 7.371 61.401 1.00 34.61 96 GLU A O 1
ATOM 727 N N . ARG A 1 97 ? 24.833 8.028 59.491 1.00 30.55 97 ARG A N 1
ATOM 728 C CA . ARG A 1 97 ? 26.008 8.077 58.646 1.00 27.72 97 ARG A CA 1
ATOM 729 C C . ARG A 1 97 ? 26.510 9.508 58.373 1.00 25.32 97 ARG A C 1
ATOM 730 O O . ARG A 1 97 ? 27.554 9.669 57.746 1.00 25.35 97 ARG A O 1
ATOM 738 N N . LEU A 1 98 ? 25.757 10.524 58.779 1.00 21.88 98 LEU A N 1
ATOM 739 C CA . LEU A 1 98 ? 26.012 11.897 58.287 1.00 18.89 98 LEU A CA 1
ATOM 740 C C . LEU A 1 98 ? 26.406 12.841 59.417 1.00 18.29 98 LEU A C 1
ATOM 741 O O . LEU A 1 98 ? 25.729 12.904 60.443 1.00 18.25 98 LEU A O 1
ATOM 746 N N . LEU A 1 99 ? 27.540 13.521 59.234 1.00 16.23 99 LEU A N 1
ATOM 747 C CA . LEU A 1 99 ? 27.996 14.546 60.182 1.00 13.95 99 LEU A CA 1
ATOM 748 C C . LEU A 1 99 ? 28.085 15.895 59.485 1.00 14.14 99 LEU A C 1
ATOM 749 O O . LEU A 1 99 ? 28.244 15.972 58.262 1.00 14.94 99 LEU A O 1
ATOM 754 N N . LEU A 1 100 ? 27.989 16.963 60.281 1.00 14.01 100 LEU A N 1
ATOM 755 C CA . LEU A 1 100 ? 28.037 18.331 59.786 1.00 14.81 100 LEU A CA 1
ATOM 756 C C . LEU A 1 100 ? 29.112 19.146 60.521 1.00 14.29 100 LEU A C 1
ATOM 757 O O . LEU A 1 100 ? 29.306 18.989 61.718 1.00 14.46 100 LEU A O 1
ATOM 762 N N . SER A 1 101 ? 29.759 20.054 59.805 1.00 12.58 101 SER A N 1
ATOM 763 C CA . SER A 1 101 ? 30.548 21.111 60.432 1.00 13.05 101 SER A CA 1
ATOM 764 C C . SER A 1 101 ? 29.667 22.221 60.990 1.00 12.82 101 SER A C 1
ATOM 765 O O . SER A 1 101 ? 28.738 22.670 60.329 1.00 12.77 101 SER A O 1
ATOM 768 N N . GLU A 1 102 ? 29.940 22.639 62.217 1.00 12.30 102 GLU A N 1
ATOM 769 C CA . GLU A 1 102 ? 29.270 23.806 62.813 1.00 13.44 102 GLU A CA 1
ATOM 770 C C . GLU A 1 102 ? 29.502 25.081 61.980 1.00 13.24 102 GLU A C 1
ATOM 771 O O . GLU A 1 102 ? 28.833 26.072 62.186 1.00 13.40 102 GLU A O 1
ATOM 777 N N . ALA A 1 103 ? 30.540 25.096 61.145 1.00 12.71 103 ALA A N 1
ATOM 778 C CA . ALA A 1 103 ? 30.927 26.312 60.437 1.00 12.12 103 ALA A CA 1
ATOM 779 C C . ALA A 1 103 ? 30.243 26.473 59.083 1.00 13.48 103 ALA A C 1
ATOM 780 O O . ALA A 1 103 ? 30.451 27.478 58.430 1.00 14.65 103 ALA A O 1
ATOM 782 N N . CYS A 1 104 ? 29.417 25.500 58.687 1.00 13.76 104 CYS A N 1
ATOM 783 C CA . CYS A 1 104 ? 28.578 25.661 57.488 1.00 13.77 104 CYS A CA 1
ATOM 784 C C . CYS A 1 104 ? 27.659 26.862 57.617 1.00 13.17 104 CYS A C 1
ATOM 785 O O . CYS A 1 104 ? 26.848 26.910 58.545 1.00 13.31 104 CYS A O 1
ATOM 788 N N . PRO A 1 105 ? 27.737 27.815 56.663 1.00 14.01 105 PRO A N 1
ATOM 789 C CA . PRO A 1 105 ? 26.737 28.857 56.604 1.00 13.70 105 PRO A CA 1
ATOM 790 C C . PRO A 1 105 ? 25.370 28.293 56.275 1.00 13.81 105 PRO A C 1
ATOM 791 O O . PRO A 1 105 ? 25.252 27.280 55.567 1.00 15.10 105 PRO A O 1
ATOM 795 N N . LEU A 1 106 ? 24.346 28.970 56.772 1.00 14.19 106 LEU A N 1
ATOM 796 C CA . LEU A 1 106 ? 22.964 28.650 56.445 1.00 14.01 106 LEU A CA 1
ATOM 797 C C . LEU A 1 106 ? 22.458 29.476 55.277 1.00 14.04 106 LEU A C 1
ATOM 798 O O . LEU A 1 106 ? 22.585 30.709 55.275 1.00 14.67 106 LEU A O 1
ATOM 803 N N . ILE A 1 107 ? 21.868 28.789 54.298 1.00 13.97 107 ILE A N 1
ATOM 804 C CA . ILE A 1 107 ? 21.124 29.440 53.237 1.00 13.54 107 ILE A CA 1
ATOM 805 C C . ILE A 1 107 ? 19.673 29.504 53.701 1.00 14.10 107 ILE A C 1
ATOM 806 O O . ILE A 1 107 ? 19.058 28.472 53.939 1.00 14.56 107 ILE A O 1
ATOM 811 N N . LEU A 1 108 ? 19.141 30.720 53.795 1.00 13.91 108 LEU A N 1
ATOM 812 C CA . LEU A 1 108 ? 17.743 30.919 54.223 1.00 14.16 108 LEU A CA 1
ATOM 813 C C . LEU A 1 108 ? 16.947 31.627 53.124 1.00 14.56 108 LEU A C 1
ATOM 814 O O . LEU A 1 108 ? 17.481 32.092 52.119 1.00 14.66 108 LEU A O 1
ATOM 819 N N . PRO A 1 109 ? 15.613 31.712 53.313 1.00 14.71 109 PRO A N 1
ATOM 820 C CA . PRO A 1 109 ? 14.789 32.167 52.220 1.00 15.41 109 PRO A CA 1
ATOM 821 C C . PRO A 1 109 ? 15.072 33.569 51.665 1.00 14.73 109 PRO A C 1
ATOM 822 O O . PRO A 1 109 ? 14.806 33.838 50.491 1.00 16.89 109 PRO A O 1
ATOM 826 N N . TYR A 1 110 ? 15.617 34.461 52.469 1.00 15.21 110 TYR A N 1
ATOM 827 C CA . TYR A 1 110 ? 15.952 35.777 51.962 1.00 14.25 110 TYR A CA 1
ATOM 828 C C . TYR A 1 110 ? 17.102 35.663 50.951 1.00 13.96 110 TYR A C 1
ATOM 829 O O . TYR A 1 110 ? 17.209 36.472 50.057 1.00 15.10 110 TYR A O 1
ATOM 838 N N . HIS A 1 111 ? 17.974 34.660 51.100 1.00 15.11 111 HIS A N 1
ATOM 839 C CA . HIS A 1 111 ? 19.053 34.463 50.117 1.00 14.83 111 HIS A CA 1
ATOM 840 C C . HIS A 1 111 ? 18.485 34.059 48.765 1.00 15.10 111 HIS A C 1
ATOM 841 O O . HIS A 1 111 ? 18.948 34.525 47.720 1.00 15.16 111 HIS A O 1
ATOM 848 N N . VAL A 1 112 ? 17.479 33.184 48.789 1.00 15.93 112 VAL A N 1
ATOM 849 C CA . VAL A 1 112 ? 16.755 32.771 47.588 1.00 16.41 112 VAL A CA 1
ATOM 850 C C . VAL A 1 112 ? 16.083 33.991 46.955 1.00 16.54 112 VAL A C 1
ATOM 851 O O . VAL A 1 112 ? 16.201 34.233 45.745 1.00 16.98 112 VAL A O 1
ATOM 855 N N . ALA A 1 113 ? 15.448 34.806 47.793 1.00 15.51 113 ALA A N 1
ATOM 856 C CA . ALA A 1 113 ? 14.816 36.064 47.325 1.00 17.44 113 ALA A CA 1
ATOM 857 C C . ALA A 1 113 ? 15.809 36.989 46.645 1.00 18.23 113 ALA A C 1
ATOM 858 O O . ALA A 1 113 ? 15.521 37.516 45.556 1.00 20.05 113 ALA A O 1
ATOM 860 N N . LEU A 1 114 ? 16.959 37.204 47.287 1.00 18.48 114 LEU A N 1
ATOM 861 C CA . LEU A 1 114 ? 18.003 38.063 46.733 1.00 18.78 114 LEU A CA 1
ATOM 862 C C . LEU A 1 114 ? 18.534 37.501 45.419 1.00 20.22 114 LEU A C 1
ATOM 863 O O . LEU A 1 114 ? 18.712 38.243 44.448 1.00 21.97 114 LEU A O 1
ATOM 868 N N . ASP A 1 115 ? 18.775 36.195 45.398 1.00 21.00 115 ASP A N 1
ATOM 869 C CA . ASP A 1 115 ? 19.328 35.547 44.234 1.00 23.64 115 ASP A CA 1
ATOM 870 C C . ASP A 1 115 ? 18.388 35.723 43.067 1.00 24.36 115 ASP A C 1
ATOM 871 O O . ASP A 1 115 ? 18.811 36.110 41.987 1.00 25.89 115 ASP A O 1
ATOM 876 N N . ASN A 1 116 ? 17.102 35.495 43.295 1.00 25.21 116 ASN A N 1
ATOM 877 C CA . ASN A 1 116 ? 16.132 35.606 42.208 1.00 27.09 116 ASN A CA 1
ATOM 878 C C . ASN A 1 116 ? 15.956 37.039 41.730 1.00 27.50 116 ASN A C 1
ATOM 879 O O . ASN A 1 116 ? 15.854 37.276 40.524 1.00 28.45 116 ASN A O 1
ATOM 884 N N . ALA A 1 117 ? 15.944 37.991 42.662 1.00 27.44 117 ALA A N 1
ATOM 885 C CA . ALA A 1 117 ? 15.769 39.399 42.299 1.00 27.88 117 ALA A CA 1
ATOM 886 C C . ALA A 1 117 ? 16.930 39.866 41.450 1.00 29.27 117 ALA A C 1
ATOM 887 O O . ALA A 1 117 ? 16.748 40.661 40.519 1.00 29.06 117 ALA A O 1
ATOM 889 N N . ARG A 1 118 ? 18.120 39.397 41.793 1.00 30.99 118 ARG A N 1
ATOM 890 C CA . ARG A 1 118 ? 19.327 39.796 41.082 1.00 33.67 118 ARG A CA 1
ATOM 891 C C . ARG A 1 118 ? 19.272 39.263 39.661 1.00 36.21 118 ARG A C 1
ATOM 892 O O . ARG A 1 118 ? 19.523 39.994 38.683 1.00 36.82 118 ARG A O 1
ATOM 900 N N . GLU A 1 119 ? 18.920 37.990 39.540 1.00 38.69 119 GLU A N 1
ATOM 901 C CA . GLU A 1 119 ? 18.849 37.362 38.231 1.00 40.50 119 GLU A CA 1
ATOM 902 C C . GLU A 1 119 ? 17.777 38.024 37.373 1.00 41.58 119 GLU A C 1
ATOM 903 O O . GLU A 1 119 ? 18.022 38.308 36.193 1.00 41.82 119 GLU A O 1
ATOM 909 N N . LYS A 1 120 ? 16.607 38.276 37.960 1.00 42.61 120 LYS A N 1
ATOM 910 C CA . LYS A 1 120 ? 15.544 39.022 37.291 1.00 43.84 120 LYS A CA 1
ATOM 911 C C . LYS A 1 120 ? 16.077 40.340 36.740 1.00 44.70 120 LYS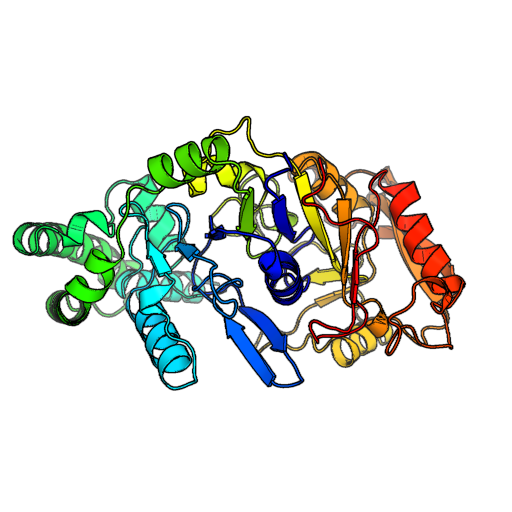 A C 1
ATOM 912 O O . LYS A 1 120 ? 15.846 40.659 35.572 1.00 44.53 120 LYS A O 1
ATOM 918 N N . ALA A 1 121 ? 16.824 41.084 37.553 1.00 45.65 121 ALA A N 1
ATOM 919 C CA . ALA A 1 121 ? 17.393 42.369 37.098 1.00 46.61 121 ALA A CA 1
ATOM 920 C C . ALA A 1 121 ? 18.220 42.274 35.797 1.00 47.67 121 ALA A C 1
ATOM 921 O O . ALA A 1 121 ? 18.590 43.312 35.235 1.00 47.49 121 ALA A O 1
ATOM 923 N N . ARG A 1 122 ? 18.502 41.058 35.316 1.00 48.96 122 ARG A N 1
ATOM 924 C CA . ARG A 1 122 ? 19.245 40.875 34.044 1.00 49.89 122 ARG A CA 1
ATOM 925 C C . ARG A 1 122 ? 18.368 40.450 32.866 1.00 50.08 122 ARG A C 1
ATOM 926 O O . ARG A 1 122 ? 17.723 39.399 32.882 1.00 50.64 122 ARG A O 1
ATOM 934 N N . GLY A 1 131 ? 19.340 24.770 44.089 1.00 29.63 131 GLY A N 1
ATOM 935 C CA . GLY A 1 131 ? 20.557 25.458 44.528 1.00 28.88 131 GLY A CA 1
ATOM 936 C C . GLY A 1 131 ? 20.463 26.981 44.600 1.00 27.47 131 GLY A C 1
ATOM 937 O O . GLY A 1 131 ? 21.451 27.677 44.442 1.00 28.88 131 GLY A O 1
ATOM 938 N N . ARG A 1 132 ? 19.275 27.514 44.826 1.00 25.21 132 ARG A N 1
ATOM 939 C CA . ARG A 1 132 ? 19.101 28.949 44.888 1.00 22.78 132 ARG A CA 1
ATOM 940 C C . ARG A 1 132 ? 19.624 29.476 46.237 1.00 20.05 132 ARG A C 1
ATOM 941 O O . ARG A 1 132 ? 19.517 28.820 47.280 1.00 19.62 132 ARG A O 1
ATOM 949 N N . GLY A 1 133 ? 20.153 30.683 46.195 1.00 17.70 133 GLY A N 1
ATOM 950 C CA . GLY A 1 133 ? 20.641 31.382 47.389 1.00 16.62 133 GLY A CA 1
ATOM 951 C C . GLY A 1 133 ? 22.079 31.099 47.782 1.00 15.48 133 GLY A C 1
ATOM 952 O O . GLY A 1 133 ? 22.551 31.669 48.754 1.00 14.74 133 GLY A O 1
ATOM 953 N N . ILE A 1 134 ? 22.776 30.237 47.025 1.00 15.10 134 ILE A N 1
ATOM 954 C CA . ILE A 1 134 ? 24.171 29.880 47.337 1.00 14.70 134 ILE A CA 1
ATOM 955 C C . ILE A 1 134 ? 25.086 31.111 47.356 1.00 14.67 134 ILE A C 1
ATOM 956 O O . ILE A 1 134 ? 25.824 31.331 48.332 1.00 14.45 134 ILE A O 1
ATOM 961 N N . GLY A 1 135 ? 25.066 31.900 46.286 1.00 15.27 135 GLY A N 1
ATOM 962 C CA . GLY A 1 135 ? 25.881 33.108 46.207 1.00 14.70 135 GLY A CA 1
ATOM 963 C C . GLY A 1 135 ? 25.650 34.095 47.327 1.00 14.20 135 GLY A C 1
ATOM 964 O O . GLY A 1 135 ? 26.568 34.456 48.044 1.00 13.72 135 GLY A O 1
ATOM 965 N N . PRO A 1 136 ? 24.394 34.472 47.556 1.00 13.89 136 PRO A N 1
ATOM 966 C CA . PRO A 1 136 ? 24.138 35.406 48.640 1.00 13.40 136 PRO A CA 1
ATOM 967 C C . PRO A 1 136 ? 24.574 34.879 50.019 1.00 13.69 136 PRO A C 1
ATOM 968 O O . PRO A 1 136 ? 24.979 35.666 50.859 1.00 14.27 136 PRO A O 1
ATOM 972 N N . ALA A 1 137 ? 24.482 33.563 50.234 1.00 13.00 137 ALA A N 1
ATOM 973 C CA . ALA A 1 137 ? 24.966 32.994 51.487 1.00 12.74 137 ALA A CA 1
ATOM 974 C C . ALA A 1 137 ? 26.483 33.148 51.619 1.00 13.31 137 ALA A C 1
ATOM 975 O O . ALA A 1 137 ? 26.974 33.470 52.693 1.00 13.76 137 ALA A O 1
ATOM 977 N N . TYR A 1 138 ? 27.222 32.881 50.540 1.00 13.32 138 TYR A N 1
ATOM 978 C CA . TYR A 1 138 ? 28.674 33.065 50.587 1.00 13.60 138 TYR A CA 1
ATOM 979 C C . TYR A 1 138 ? 29.012 34.536 50.813 1.00 14.18 138 TYR A C 1
ATOM 980 O O . TYR A 1 138 ? 30.000 34.872 51.477 1.00 16.45 138 TYR A O 1
ATOM 989 N N . GLU A 1 139 ? 28.211 35.434 50.268 1.00 14.65 139 GLU A N 1
ATOM 990 C CA . GLU A 1 139 ? 28.449 36.852 50.440 1.00 14.88 139 GLU A CA 1
ATOM 991 C C . GLU A 1 139 ? 28.286 37.271 51.893 1.00 14.84 139 GLU A C 1
ATOM 992 O O . GLU A 1 139 ? 29.136 37.952 52.449 1.00 15.49 139 GLU A O 1
ATOM 998 N N . ASP A 1 140 ? 27.178 36.855 52.538 1.00 14.27 140 ASP A N 1
ATOM 999 C CA . ASP A 1 140 ? 26.990 37.124 53.947 1.00 14.46 140 ASP A CA 1
ATOM 1000 C C . ASP A 1 140 ? 28.111 36.542 54.804 1.00 14.17 140 ASP A C 1
ATOM 1001 O O . ASP A 1 140 ? 28.504 37.135 55.798 1.00 14.61 140 ASP A O 1
ATOM 1006 N N . LYS A 1 141 ? 28.614 35.371 54.412 1.00 15.05 141 LYS A N 1
ATOM 1007 C CA . LYS A 1 141 ? 29.736 34.753 55.098 1.00 14.56 141 LYS A CA 1
ATOM 1008 C C . LYS A 1 141 ? 30.966 35.684 55.116 1.00 15.33 141 LYS A C 1
ATOM 1009 O O . LYS A 1 141 ? 31.539 35.950 56.183 1.00 14.41 141 LYS A O 1
ATOM 1015 N N . VAL A 1 142 ? 31.335 36.208 53.950 1.00 16.03 142 VAL A N 1
ATOM 1016 C CA . VAL A 1 142 ? 32.508 37.068 53.837 1.00 17.64 142 VAL A CA 1
ATOM 1017 C C . VAL A 1 142 ? 32.334 38.311 54.711 1.00 17.33 142 VAL A C 1
ATOM 1018 O O . VAL A 1 142 ? 33.254 38.729 55.401 1.00 18.37 142 VAL A O 1
ATOM 1022 N N . ALA A 1 143 ? 31.107 38.839 54.757 1.00 17.32 143 ALA A N 1
ATOM 1023 C CA . ALA A 1 143 ? 30.802 40.026 55.543 1.00 18.58 143 ALA A CA 1
ATOM 1024 C C . ALA A 1 143 ? 30.716 39.752 57.048 1.00 18.51 143 ALA A C 1
ATOM 1025 O O . ALA A 1 143 ? 30.631 40.677 57.853 1.00 18.88 143 ALA A O 1
ATOM 1027 N N . ARG A 1 144 ? 30.724 38.471 57.425 1.00 18.78 144 ARG A N 1
ATOM 1028 C CA . ARG A 1 144 ? 30.509 38.026 58.789 1.00 18.62 144 ARG A CA 1
ATOM 1029 C C . ARG A 1 144 ? 29.200 38.548 59.343 1.00 18.99 144 ARG A C 1
ATOM 1030 O O . ARG A 1 144 ? 29.082 38.838 60.545 1.00 20.41 144 ARG A O 1
ATOM 1038 N N . ARG A 1 145 ? 28.227 38.649 58.455 1.00 17.46 145 ARG A N 1
ATOM 1039 C CA . ARG A 1 145 ? 26.877 39.055 58.868 1.00 19.22 145 ARG A CA 1
ATOM 1040 C C . ARG A 1 145 ? 25.868 37.944 58.778 1.00 18.91 145 ARG A C 1
ATOM 1041 O O . ARG A 1 145 ? 24.689 38.169 59.130 1.00 19.68 145 ARG A O 1
ATOM 1049 N N . GLY A 1 146 ? 26.295 36.753 58.327 1.00 17.75 146 GLY A N 1
ATOM 1050 C CA . GLY A 1 146 ? 25.379 35.641 58.131 1.00 17.46 146 GLY A CA 1
ATOM 1051 C C . GLY A 1 146 ? 25.217 34.785 59.377 1.00 16.32 146 GLY A C 1
ATOM 1052 O O . GLY A 1 146 ? 25.573 35.190 60.478 1.00 16.53 146 GLY A O 1
ATOM 1053 N N . LEU A 1 147 ? 24.672 33.596 59.178 1.00 14.97 147 LEU A N 1
ATOM 1054 C CA . LEU A 1 147 ? 24.427 32.643 60.211 1.00 13.37 147 LEU A CA 1
ATOM 1055 C C . LEU A 1 147 ? 25.101 31.342 59.817 1.00 13.45 147 LEU A C 1
ATOM 1056 O O . LEU A 1 147 ? 25.295 31.072 58.628 1.00 13.69 147 LEU A O 1
ATOM 1061 N N . ARG A 1 148 ? 25.462 30.564 60.818 1.00 13.40 148 ARG A N 1
ATOM 1062 C CA . ARG A 1 148 ? 26.023 29.222 60.665 1.00 13.08 148 ARG A CA 1
ATOM 1063 C C . ARG A 1 148 ? 25.325 28.220 61.533 1.00 12.58 148 ARG A C 1
ATOM 1064 O O . ARG A 1 148 ? 24.573 28.559 62.440 1.00 13.79 148 ARG A O 1
ATOM 1072 N N . VAL A 1 149 ? 25.589 26.957 61.252 1.00 11.70 149 VAL A N 1
ATOM 1073 C CA . VAL A 1 149 ? 25.076 25.897 62.085 1.00 12.42 149 VAL A CA 1
ATOM 1074 C C . VAL A 1 149 ? 25.394 26.157 63.561 1.00 12.74 149 VAL A C 1
ATOM 1075 O O . VAL A 1 149 ? 24.549 25.919 64.421 1.00 13.43 149 VAL A O 1
ATOM 1079 N N . SER A 1 150 ? 26.588 26.668 63.849 1.00 12.73 150 SER A N 1
ATOM 1080 C CA . SER A 1 150 ? 27.011 26.975 65.233 1.00 13.64 150 SER A CA 1
ATOM 1081 C C . SER A 1 150 ? 26.064 27.944 65.961 1.00 14.89 150 SER A C 1
ATOM 1082 O O . SER A 1 150 ? 25.958 27.890 67.183 1.00 15.97 150 SER A O 1
ATOM 1085 N N . ASP A 1 151 ? 25.388 28.809 65.216 1.00 14.67 151 ASP A N 1
ATOM 1086 C CA . ASP A 1 151 ? 24.448 29.765 65.812 1.00 15.19 151 ASP A CA 1
ATOM 1087 C C . ASP A 1 151 ? 23.160 29.095 66.307 1.00 16.19 151 ASP A C 1
ATOM 1088 O O . ASP A 1 151 ? 22.426 29.692 67.106 1.00 17.21 151 ASP A O 1
ATOM 1093 N N . LEU A 1 152 ? 22.903 27.864 65.873 1.00 15.29 152 LEU A N 1
ATOM 1094 C CA . LEU A 1 152 ? 21.652 27.182 66.247 1.00 16.63 152 LEU A CA 1
ATOM 1095 C C . LEU A 1 152 ? 21.694 26.674 67.698 1.00 18.78 152 LEU A C 1
ATOM 1096 O O . LEU A 1 152 ? 20.651 26.322 68.231 1.00 20.84 152 LEU A O 1
ATOM 1101 N N . PHE A 1 153 ? 22.876 26.623 68.314 1.00 18.62 153 PHE A N 1
ATOM 1102 C CA . PHE A 1 153 ? 23.064 26.052 69.693 1.00 20.14 153 PHE A CA 1
ATOM 1103 C C . PHE A 1 153 ? 22.597 26.979 70.823 1.00 20.94 153 PHE A C 1
ATOM 1104 O O . PHE A 1 153 ? 22.612 26.593 72.017 1.00 24.17 153 PHE A O 1
ATOM 1112 N N . ASN A 1 154 ? 22.286 28.218 70.491 1.00 20.10 154 ASN A N 1
ATOM 1113 C CA . ASN A 1 154 ? 21.577 29.109 71.394 1.00 20.11 154 ASN A CA 1
ATOM 1114 C C . ASN A 1 154 ? 20.403 29.722 70.603 1.00 19.45 154 ASN A C 1
ATOM 1115 O O . ASN A 1 154 ? 20.570 30.640 69.783 1.00 17.95 154 ASN A O 1
ATOM 1120 N N . LYS A 1 155 ? 19.211 29.211 70.865 1.00 19.34 155 LYS A N 1
ATOM 1121 C CA . LYS A 1 155 ? 18.019 29.606 70.110 1.00 19.14 155 LYS A CA 1
ATOM 1122 C C . LYS A 1 155 ? 17.607 31.046 70.376 1.00 18.13 155 LYS A C 1
ATOM 1123 O O . LYS A 1 155 ? 17.073 31.725 69.517 1.00 16.76 155 LYS A O 1
ATOM 1129 N N . GLU A 1 156 ? 17.899 31.537 71.573 1.00 18.27 156 GLU A N 1
ATOM 1130 C CA . GLU A 1 156 ? 17.593 32.938 71.898 1.00 18.57 156 GLU A CA 1
ATOM 1131 C C . GLU A 1 156 ? 18.447 33.913 71.136 1.00 17.76 156 GLU A C 1
ATOM 1132 O O . GLU A 1 156 ? 17.943 34.857 70.548 1.00 17.10 156 GLU A O 1
ATOM 1138 N N . THR A 1 157 ? 19.763 33.711 71.125 1.00 17.10 157 THR A N 1
ATOM 1139 C CA . THR A 1 157 ? 20.606 34.610 70.373 1.00 17.22 157 THR A CA 1
ATOM 1140 C C . THR A 1 157 ? 20.498 34.342 68.863 1.00 15.86 157 THR A C 1
ATOM 1141 O O . THR A 1 157 ? 20.655 35.262 68.049 1.00 16.46 157 THR A O 1
ATOM 1145 N N . PHE A 1 158 ? 20.173 33.106 68.488 1.00 15.98 158 PHE A N 1
ATOM 1146 C CA . PHE A 1 158 ? 19.868 32.840 67.077 1.00 14.98 158 PHE A CA 1
ATOM 1147 C C . PHE A 1 158 ? 18.783 33.790 66.550 1.00 14.87 158 PHE A C 1
ATOM 1148 O O . PHE A 1 158 ? 18.918 34.399 65.489 1.00 14.91 158 PHE A O 1
ATOM 1156 N N . ALA A 1 159 ? 17.706 33.914 67.326 1.00 15.13 159 ALA A N 1
ATOM 1157 C CA . ALA A 1 159 ? 16.589 34.743 66.947 1.00 15.51 159 ALA A CA 1
ATOM 1158 C C . ALA A 1 159 ? 16.999 36.197 66.810 1.00 15.50 159 ALA A C 1
ATOM 1159 O O . ALA A 1 159 ? 16.578 36.877 65.890 1.00 16.12 159 ALA A O 1
ATOM 1161 N N . ILE A 1 160 ? 17.851 36.672 67.728 1.00 16.03 160 ILE A N 1
ATOM 1162 C CA . ILE A 1 160 ? 18.298 38.064 67.691 1.00 16.87 160 ILE A CA 1
ATOM 1163 C C . ILE A 1 160 ? 19.175 38.318 66.467 1.00 17.24 160 ILE A C 1
ATOM 1164 O O . ILE A 1 160 ? 18.970 39.300 65.743 1.00 17.98 160 ILE A O 1
ATOM 1169 N N . LYS A 1 161 ? 20.116 37.397 66.204 1.00 16.82 161 LYS A N 1
ATOM 1170 C CA . LYS A 1 161 ? 20.988 37.504 65.020 1.00 17.56 161 LYS A CA 1
ATOM 1171 C C . LYS A 1 161 ? 20.158 37.453 63.723 1.00 16.78 161 LYS A C 1
ATOM 1172 O O . LYS A 1 161 ? 20.384 38.213 62.786 1.00 17.36 161 LYS A O 1
ATOM 1178 N N . LEU A 1 162 ? 19.186 36.539 63.686 1.00 16.23 162 LEU A N 1
ATOM 1179 C CA . LEU A 1 162 ? 18.331 36.373 62.503 1.00 15.48 162 LEU A CA 1
ATOM 1180 C C . LEU A 1 162 ? 17.513 37.640 62.223 1.00 15.91 162 LEU A C 1
ATOM 1181 O O . LEU A 1 162 ? 17.404 38.053 61.097 1.00 14.72 162 LEU A O 1
ATOM 1186 N N . LYS A 1 163 ? 16.960 38.250 63.273 1.00 15.35 163 LYS A N 1
ATOM 1187 C CA . LYS A 1 163 ? 16.159 39.453 63.100 1.00 16.91 163 LYS A CA 1
ATOM 1188 C C . LYS A 1 163 ? 16.969 40.549 62.452 1.00 16.60 163 LYS A C 1
ATOM 1189 O O . LYS A 1 163 ? 16.518 41.184 61.527 1.00 16.88 163 LYS A O 1
ATOM 1195 N N . GLU A 1 164 ? 18.219 40.712 62.889 1.00 16.71 164 GLU A N 1
ATOM 1196 C CA . GLU A 1 164 ? 19.052 41.730 62.318 1.00 18.60 164 GLU A CA 1
ATOM 1197 C C . GLU A 1 164 ? 19.317 41.508 60.838 1.00 17.00 164 GLU A C 1
ATOM 1198 O O . GLU A 1 164 ? 19.252 42.435 60.061 1.00 17.57 164 GLU A O 1
ATOM 1204 N N . ILE A 1 165 ? 19.635 40.274 60.462 1.00 16.45 165 ILE A N 1
ATOM 1205 C CA . ILE A 1 165 ? 19.950 39.970 59.094 1.00 16.72 165 ILE A CA 1
ATOM 1206 C C . ILE A 1 165 ? 18.721 40.062 58.188 1.00 15.77 165 ILE A C 1
ATOM 1207 O O . ILE A 1 165 ? 18.813 40.570 57.076 1.00 16.04 165 ILE A O 1
ATOM 1212 N N . VAL A 1 166 ? 17.567 39.622 58.675 1.00 14.98 166 VAL A N 1
ATOM 1213 C CA . VAL A 1 166 ? 16.360 39.706 57.879 1.00 15.79 166 VAL A CA 1
ATOM 1214 C C . VAL A 1 166 ? 16.002 41.160 57.634 1.00 15.78 166 VAL A C 1
ATOM 1215 O O . VAL A 1 166 ? 15.681 41.527 56.504 1.00 17.00 166 VAL A O 1
ATOM 1219 N N . GLU A 1 167 ? 16.106 41.992 58.682 1.00 16.45 167 GLU A N 1
ATOM 1220 C CA . GLU A 1 167 ? 15.855 43.421 58.535 1.00 17.99 167 GLU A CA 1
ATOM 1221 C C . GLU A 1 167 ? 16.769 44.062 57.500 1.00 17.14 167 GLU A C 1
ATOM 1222 O O . GLU A 1 167 ? 16.329 44.851 56.668 1.00 18.29 167 GLU A O 1
ATOM 1228 N N . TYR A 1 168 ? 18.049 43.725 57.553 1.00 17.87 168 TYR A N 1
ATOM 1229 C CA . TYR A 1 168 ? 19.024 44.254 56.621 1.00 17.28 168 TYR A CA 1
ATOM 1230 C C . TYR A 1 168 ? 18.676 43.936 55.178 1.00 16.21 168 TYR A C 1
ATOM 1231 O O . TYR A 1 168 ? 18.633 44.828 54.323 1.00 17.33 168 TYR A O 1
ATOM 1240 N N . HIS A 1 169 ? 18.407 42.676 54.877 1.00 15.10 169 HIS A N 1
ATOM 1241 C CA . HIS A 1 169 ? 18.182 42.312 53.498 1.00 15.40 169 HIS A CA 1
ATOM 1242 C C . HIS A 1 169 ? 16.822 42.775 53.032 1.00 16.45 169 HIS A C 1
ATOM 1243 O O . HIS A 1 169 ? 16.664 43.061 51.863 1.00 16.68 169 HIS A O 1
ATOM 1250 N N . ASN A 1 170 ? 15.868 42.913 53.957 1.00 17.18 170 ASN A N 1
ATOM 1251 C CA . ASN A 1 170 ? 14.545 43.416 53.576 1.00 17.75 170 ASN A CA 1
ATOM 1252 C C . ASN A 1 170 ? 14.611 44.849 53.079 1.00 18.37 170 ASN A C 1
ATOM 1253 O O . ASN A 1 170 ? 13.824 45.232 52.231 1.00 18.68 170 ASN A O 1
ATOM 1258 N N . PHE A 1 171 ? 15.568 45.631 53.565 1.00 18.50 171 PHE A N 1
ATOM 1259 C CA . PHE A 1 171 ? 15.715 46.983 53.057 1.00 19.51 171 PHE A CA 1
ATOM 1260 C C . PHE A 1 171 ? 15.999 46.959 51.574 1.00 19.93 171 PHE A C 1
ATOM 1261 O O . PHE A 1 171 ? 15.368 47.664 50.797 1.00 19.36 171 PHE A O 1
ATOM 1269 N N . GLN A 1 172 ? 16.955 46.128 51.161 1.00 19.04 172 GLN A N 1
ATOM 1270 C CA . GLN A 1 172 ? 17.262 46.020 49.750 1.00 19.68 172 GLN A CA 1
ATOM 1271 C C . GLN A 1 172 ? 16.148 45.398 48.939 1.00 19.48 172 GLN A C 1
ATOM 1272 O O . GLN A 1 172 ? 15.816 45.879 47.869 1.00 20.05 172 GLN A O 1
ATOM 1278 N N . LEU A 1 173 ? 15.574 44.304 49.439 1.00 19.38 173 LEU A N 1
ATOM 1279 C CA . LEU A 1 173 ? 14.503 43.626 48.737 1.00 19.54 173 LEU A CA 1
ATOM 1280 C C . LEU A 1 173 ? 13.333 44.569 48.463 1.00 20.05 173 LEU A C 1
ATOM 1281 O O . LEU A 1 173 ? 12.875 44.654 47.319 1.00 19.99 173 LEU A O 1
ATOM 1286 N N . VAL A 1 174 ? 12.922 45.332 49.473 1.00 20.34 174 VAL A N 1
ATOM 1287 C CA . VAL A 1 174 ? 11.756 46.218 49.326 1.00 21.40 174 VAL A CA 1
ATOM 1288 C C . VAL A 1 174 ? 12.105 47.471 48.538 1.00 22.08 174 VAL A C 1
ATOM 1289 O O . VAL A 1 174 ? 11.440 47.780 47.544 1.00 23.98 174 VAL A O 1
ATOM 1293 N N . HIS A 1 175 ? 13.164 48.170 48.920 1.00 22.28 175 HIS A N 1
ATOM 1294 C CA . HIS A 1 175 ? 13.393 49.499 48.352 1.00 22.30 175 HIS A CA 1
ATOM 1295 C C . HIS A 1 175 ? 14.187 49.502 47.056 1.00 22.72 175 HIS A C 1
ATOM 1296 O O . HIS A 1 175 ? 13.978 50.370 46.205 1.00 23.26 175 HIS A O 1
ATOM 1303 N N . TYR A 1 176 ? 15.102 48.547 46.895 1.00 21.79 176 TYR A N 1
ATOM 1304 C CA . TYR A 1 176 ? 15.921 48.500 45.698 1.00 21.08 176 TYR A CA 1
ATOM 1305 C C . TYR A 1 176 ? 15.278 47.591 44.655 1.00 21.78 176 TYR A C 1
ATOM 1306 O O . TYR A 1 176 ? 15.057 47.990 43.510 1.00 22.93 176 TYR A O 1
ATOM 1315 N N . TYR A 1 177 ? 14.978 46.353 45.043 1.00 22.44 177 TYR A N 1
ATOM 1316 C CA . TYR A 1 177 ? 14.419 45.367 44.114 1.00 22.91 177 TYR A CA 1
ATOM 1317 C C . TYR A 1 177 ? 12.897 45.468 43.922 1.00 23.94 177 TYR A C 1
ATOM 1318 O O . TYR A 1 177 ? 12.363 44.864 43.000 1.00 25.20 177 TYR A O 1
ATOM 1327 N N . LYS A 1 178 ? 12.211 46.198 44.795 1.00 25.86 178 LYS A N 1
ATOM 1328 C CA . LYS A 1 178 ? 10.744 46.348 44.707 1.00 26.92 178 LYS A CA 1
ATOM 1329 C C . LYS A 1 178 ? 10.019 45.014 44.881 1.00 27.09 178 LYS A C 1
ATOM 1330 O O . LYS A 1 178 ? 8.947 44.779 44.293 1.00 27.50 178 LYS A O 1
ATOM 1336 N N . GLU A 1 179 ? 10.600 44.146 45.704 1.00 26.37 179 GLU A N 1
ATOM 1337 C CA . GLU A 1 179 ? 10.027 42.846 46.044 1.00 25.83 179 GLU A CA 1
ATOM 1338 C C . GLU A 1 179 ? 9.432 42.874 47.447 1.00 24.58 179 GLU A C 1
ATOM 1339 O O . GLU A 1 179 ? 9.624 43.839 48.196 1.00 24.41 179 GLU A O 1
ATOM 1345 N N . ALA A 1 180 ? 8.708 41.796 47.788 1.00 24.08 180 ALA A N 1
ATOM 1346 C CA . ALA A 1 180 ? 8.069 41.633 49.084 1.00 23.19 180 ALA A CA 1
ATOM 1347 C C . ALA A 1 180 ? 9.128 41.460 50.155 1.00 22.50 180 ALA A C 1
ATOM 1348 O O . ALA A 1 180 ? 10.159 40.858 49.898 1.00 22.37 180 ALA A O 1
ATOM 1350 N N . ALA A 1 181 ? 8.876 42.000 51.338 1.00 21.96 181 ALA A N 1
ATOM 1351 C CA . ALA A 1 181 ? 9.706 41.693 52.510 1.00 20.62 181 ALA A CA 1
ATOM 1352 C C . ALA A 1 181 ? 9.550 40.227 52.899 1.00 20.68 181 ALA A C 1
ATOM 1353 O O . ALA A 1 181 ? 8.461 39.642 52.834 1.00 20.77 181 ALA A O 1
ATOM 1355 N N . VAL A 1 182 ? 10.649 39.643 53.321 1.00 18.94 182 VAL A N 1
ATOM 1356 C CA . VAL A 1 182 ? 10.669 38.297 53.874 1.00 18.46 182 VAL A CA 1
ATOM 1357 C C . VAL A 1 182 ? 10.172 38.348 55.305 1.00 17.90 182 VAL A C 1
ATOM 1358 O O . VAL A 1 182 ? 10.547 39.237 56.076 1.00 18.95 182 VAL A O 1
ATOM 1362 N N . ASP A 1 183 ? 9.326 37.384 55.663 1.00 18.44 183 ASP A N 1
ATOM 1363 C CA . ASP A 1 183 ? 8.719 37.318 56.996 1.00 18.32 183 ASP A CA 1
ATOM 1364 C C . ASP A 1 183 ? 9.696 36.657 57.979 1.00 16.69 183 ASP A C 1
ATOM 1365 O O . ASP A 1 183 ? 9.903 35.433 57.959 1.00 16.14 183 ASP A O 1
ATOM 1370 N N . TYR A 1 184 ? 10.292 37.479 58.843 1.00 16.40 184 TYR A N 1
ATOM 1371 C CA . TYR A 1 184 ? 11.196 37.019 59.873 1.00 15.67 184 TYR A CA 1
ATOM 1372 C C . TYR A 1 184 ? 10.648 35.845 60.672 1.00 15.72 184 TYR A C 1
ATOM 1373 O O . TYR A 1 184 ? 11.321 34.823 60.856 1.00 15.71 184 TYR A O 1
ATOM 1382 N N . GLN A 1 185 ? 9.391 35.958 61.123 1.00 14.74 185 GLN A N 1
ATOM 1383 C CA . GLN A 1 185 ? 8.891 34.939 62.004 1.00 14.37 185 GLN A CA 1
ATOM 1384 C C . GLN A 1 185 ? 8.770 33.607 61.307 1.00 14.34 185 GLN A C 1
ATOM 1385 O O . GLN A 1 185 ? 9.013 32.590 61.937 1.00 14.36 185 GLN A O 1
ATOM 1391 N N . LYS A 1 186 ? 8.334 33.599 60.041 1.00 14.63 186 LYS A N 1
ATOM 1392 C CA . LYS A 1 186 ? 8.193 32.346 59.302 1.00 15.20 186 LYS A CA 1
ATOM 1393 C C . LYS A 1 186 ? 9.581 31.690 59.105 1.00 14.82 186 LYS A C 1
ATOM 1394 O O . LYS A 1 186 ? 9.741 30.476 59.264 1.00 15.19 186 LYS A O 1
ATOM 1400 N N . VAL A 1 187 ? 10.550 32.503 58.756 1.00 14.63 187 VAL A N 1
ATOM 1401 C CA . VAL A 1 187 ? 11.924 31.990 58.595 1.00 14.58 187 VAL A CA 1
ATOM 1402 C C . VAL A 1 187 ? 12.419 31.356 59.898 1.00 14.41 187 VAL A C 1
ATOM 1403 O O . VAL A 1 187 ? 12.900 30.216 59.919 1.00 14.72 187 VAL A O 1
ATOM 1407 N N . LEU A 1 188 ? 12.228 32.070 61.005 1.00 13.94 188 LEU A N 1
ATOM 1408 C CA . LEU A 1 188 ? 12.550 31.555 62.328 1.00 13.94 188 LEU A CA 1
ATOM 1409 C C . LEU A 1 188 ? 11.823 30.275 62.664 1.00 13.72 188 LEU A C 1
ATOM 1410 O O . LEU A 1 188 ? 12.443 29.267 63.050 1.00 12.71 188 LEU A O 1
ATOM 1415 N N . ASP A 1 189 ? 10.502 30.284 62.491 1.00 13.37 189 ASP A N 1
ATOM 1416 C CA . ASP A 1 189 ? 9.703 29.105 62.817 1.00 13.52 189 ASP A CA 1
ATOM 1417 C C . ASP A 1 189 ? 10.233 27.882 62.080 1.00 13.25 189 ASP A C 1
ATOM 1418 O O . ASP A 1 189 ? 10.353 26.797 62.647 1.00 14.75 189 ASP A O 1
ATOM 1423 N N . ASP A 1 190 ? 10.531 28.045 60.795 1.00 14.50 190 ASP A N 1
ATOM 1424 C CA . ASP A 1 190 ? 10.929 26.897 59.994 1.00 14.32 190 ASP A CA 1
ATOM 1425 C C . ASP A 1 190 ? 12.317 26.367 60.389 1.00 15.46 190 ASP A C 1
ATOM 1426 O O . ASP A 1 190 ? 12.556 25.147 60.401 1.00 16.66 190 ASP A O 1
ATOM 1431 N N . VAL A 1 191 ? 13.201 27.266 60.782 1.00 15.02 191 VAL A N 1
ATOM 1432 C CA . VAL A 1 191 ? 14.500 26.854 61.305 1.00 15.67 191 VAL A CA 1
ATOM 1433 C C . VAL A 1 191 ? 14.337 26.160 62.660 1.00 15.55 191 VAL A C 1
ATOM 1434 O O . VAL A 1 191 ? 14.885 25.062 62.887 1.00 15.24 191 VAL A O 1
ATOM 1438 N N . LEU A 1 192 ? 13.568 26.762 63.576 1.00 15.23 192 LEU A N 1
ATOM 1439 C CA . LEU A 1 192 ? 13.402 26.129 64.892 1.00 16.05 192 LEU A CA 1
ATOM 1440 C C . LEU A 1 192 ? 12.817 24.715 64.849 1.00 16.87 192 LEU A C 1
ATOM 1441 O O . LEU A 1 192 ? 13.153 23.903 65.704 1.00 17.34 192 LEU A O 1
ATOM 1446 N N . ALA A 1 193 ? 11.949 24.444 63.873 1.00 16.09 193 ALA A N 1
ATOM 1447 C CA . ALA A 1 193 ? 11.343 23.125 63.751 1.00 17.62 193 ALA A CA 1
ATOM 1448 C C . ALA A 1 193 ? 12.330 22.011 63.469 1.00 18.06 193 ALA A C 1
ATOM 1449 O O . ALA A 1 193 ? 12.060 20.851 63.789 1.00 19.67 193 ALA A O 1
ATOM 1451 N N . ILE A 1 194 ? 13.492 22.350 62.907 1.00 17.62 194 ILE A N 1
ATOM 1452 C CA . ILE A 1 194 ? 14.460 21.331 62.523 1.00 17.91 194 ILE A CA 1
ATOM 1453 C C . ILE A 1 194 ? 15.836 21.529 63.140 1.00 17.30 194 ILE A C 1
ATOM 1454 O O . ILE A 1 194 ? 16.725 20.727 62.911 1.00 17.95 194 ILE A O 1
ATOM 1459 N N . ALA A 1 195 ? 16.012 22.587 63.927 1.00 16.04 195 ALA A N 1
ATOM 1460 C CA . ALA A 1 195 ? 17.330 22.916 64.468 1.00 16.26 195 ALA A CA 1
ATOM 1461 C C . ALA A 1 195 ? 18.002 21.728 65.172 1.00 16.93 195 ALA A C 1
ATOM 1462 O O . ALA A 1 195 ? 19.214 21.479 64.987 1.00 16.86 195 ALA A O 1
ATOM 1464 N N . ASP A 1 196 ? 17.250 21.015 66.005 1.00 17.80 196 ASP A N 1
ATOM 1465 C CA . ASP A 1 196 ? 17.830 19.977 66.841 1.00 18.54 196 ASP A CA 1
ATOM 1466 C C . ASP A 1 196 ? 18.331 18.797 65.992 1.00 18.37 196 ASP A C 1
ATOM 1467 O O . ASP A 1 196 ? 19.289 18.110 66.367 1.00 18.66 196 ASP A O 1
ATOM 1472 N N . ILE A 1 197 ? 17.697 18.575 64.846 1.00 17.80 197 ILE A N 1
ATOM 1473 C CA . ILE A 1 197 ? 18.144 17.546 63.905 1.00 18.31 197 ILE A CA 1
ATOM 1474 C C . ILE A 1 197 ? 19.542 17.923 63.399 1.00 17.82 197 ILE A C 1
ATOM 1475 O O . ILE A 1 197 ? 20.428 17.075 63.358 1.00 18.61 197 ILE A O 1
ATOM 1480 N N . LEU A 1 198 ? 19.727 19.182 63.005 1.00 17.22 198 LEU A N 1
ATOM 1481 C CA . LEU A 1 198 ? 21.035 19.620 62.517 1.00 16.89 198 LEU A CA 1
ATOM 1482 C C . LEU A 1 198 ? 22.090 19.623 63.623 1.00 16.10 198 LEU A C 1
ATOM 1483 O O . LEU A 1 198 ? 23.236 19.171 63.416 1.00 15.62 198 LEU A O 1
ATOM 1488 N N . THR A 1 199 ? 21.777 20.187 64.783 1.00 14.85 199 THR A N 1
ATOM 1489 C CA . THR A 1 199 ? 22.808 20.285 65.810 1.00 14.84 199 THR A CA 1
ATOM 1490 C C . THR A 1 199 ? 23.281 18.906 66.317 1.00 15.21 199 THR A C 1
ATOM 1491 O O . THR A 1 199 ? 24.440 18.747 66.726 1.00 15.54 199 THR A O 1
ATOM 1495 N N . ALA A 1 200 ? 22.406 17.909 66.247 1.00 16.06 200 ALA A N 1
ATOM 1496 C CA . ALA A 1 200 ? 22.755 16.549 66.667 1.00 16.68 200 ALA A CA 1
ATOM 1497 C C . ALA A 1 200 ? 23.850 15.898 65.826 1.00 16.84 200 ALA A C 1
ATOM 1498 O O . ALA A 1 200 ? 24.510 14.947 66.291 1.00 18.37 200 ALA A O 1
ATOM 1500 N N . MET A 1 201 ? 24.024 16.405 64.614 1.00 16.32 201 MET A N 1
ATOM 1501 C CA . MET A 1 201 ? 24.990 15.900 63.623 1.00 16.14 201 MET A CA 1
ATOM 1502 C C . MET A 1 201 ? 26.325 16.611 63.694 1.00 15.02 201 MET A C 1
ATOM 1503 O O . MET A 1 201 ? 27.247 16.246 62.986 1.00 15.55 201 MET A O 1
ATOM 1508 N N . VAL A 1 202 ? 26.447 17.624 64.540 1.00 14.42 202 VAL A N 1
ATOM 1509 C CA . VAL A 1 202 ? 27.694 18.399 64.595 1.00 14.59 202 VAL A CA 1
ATOM 1510 C C . VAL A 1 202 ? 28.820 17.628 65.282 1.00 14.52 202 VAL A C 1
ATOM 1511 O O . VAL A 1 202 ? 28.635 17.043 66.375 1.00 16.50 202 VAL A O 1
ATOM 1515 N N . VAL A 1 203 ? 29.999 17.670 64.662 1.00 14.60 203 VAL A N 1
ATOM 1516 C CA . VAL A 1 203 ? 31.227 17.166 65.239 1.00 15.59 203 VAL A CA 1
ATOM 1517 C C . VAL A 1 203 ? 32.373 18.120 64.955 1.00 14.02 203 VAL A C 1
ATOM 1518 O O . VAL A 1 203 ? 32.282 18.973 64.088 1.00 13.98 203 VAL A O 1
ATOM 1522 N N . ASP A 1 204 ? 33.470 17.947 65.680 1.00 13.61 204 ASP A N 1
ATOM 1523 C CA . ASP A 1 204 ? 34.706 18.690 65.407 1.00 13.08 204 ASP A CA 1
ATOM 1524 C C . ASP A 1 204 ? 35.379 18.016 64.222 1.00 13.13 204 ASP A C 1
ATOM 1525 O O . ASP A 1 204 ? 36.072 17.011 64.385 1.00 14.04 204 ASP A O 1
ATOM 1530 N N . VAL A 1 205 ? 35.103 18.539 63.024 1.00 12.42 205 VAL A N 1
ATOM 1531 C CA . VAL A 1 205 ? 35.552 17.901 61.760 1.00 12.27 205 VAL A CA 1
ATOM 1532 C C . VAL A 1 205 ? 37.075 17.939 61.653 1.00 11.98 205 VAL A C 1
ATOM 1533 O O . VAL A 1 205 ? 37.688 16.957 61.257 1.00 11.71 205 VAL A O 1
ATOM 1537 N N . SER A 1 206 ? 37.692 19.060 62.035 1.00 12.07 206 SER A N 1
ATOM 1538 C CA . SER A 1 206 ? 39.168 19.171 61.964 1.00 12.62 206 SER A CA 1
ATOM 1539 C C . SER A 1 206 ? 39.836 18.079 62.795 1.00 11.76 206 SER A C 1
ATOM 1540 O O . SER A 1 206 ? 40.801 17.453 62.368 1.00 11.59 206 SER A O 1
ATOM 1543 N N . GLU A 1 207 ? 39.350 17.889 64.012 1.00 11.66 207 GLU A N 1
ATOM 1544 C CA . GLU A 1 207 ? 39.886 16.866 64.896 1.00 11.29 207 GLU A CA 1
ATOM 1545 C C . GLU A 1 207 ? 39.647 15.470 64.309 1.00 11.85 207 GLU A C 1
ATOM 1546 O O . GLU A 1 207 ? 40.551 14.641 64.299 1.00 11.21 207 GLU A O 1
ATOM 1552 N N . LEU A 1 208 ? 38.435 15.214 63.806 1.00 11.67 208 LEU A N 1
ATOM 1553 C CA . LEU A 1 208 ? 38.157 13.922 63.203 1.00 12.01 208 LEU A CA 1
ATOM 1554 C C . LEU A 1 208 ? 39.129 13.610 62.084 1.00 11.77 208 LEU A C 1
ATOM 1555 O O . LEU A 1 208 ? 39.638 12.481 61.989 1.00 12.21 208 LEU A O 1
ATOM 1560 N N . LEU A 1 209 ? 39.358 14.578 61.196 1.00 10.73 209 LEU A N 1
ATOM 1561 C CA . LEU A 1 209 ? 40.197 14.328 60.016 1.00 11.20 209 LEU A CA 1
ATOM 1562 C C . LEU A 1 209 ? 41.671 14.144 60.359 1.00 11.57 209 LEU A C 1
ATOM 1563 O O . LEU A 1 209 ? 42.351 13.335 59.736 1.00 12.14 209 LEU A O 1
ATOM 1568 N N . ASP A 1 210 ? 42.146 14.885 61.354 1.00 11.10 210 ASP A N 1
ATOM 1569 C CA . ASP A 1 210 ? 43.499 14.773 61.865 1.00 10.92 210 ASP A CA 1
ATOM 1570 C C . ASP A 1 210 ? 43.655 13.369 62.421 1.00 11.09 210 ASP A C 1
ATOM 1571 O O . ASP A 1 210 ? 44.584 12.643 62.061 1.00 11.08 210 ASP A O 1
ATOM 1576 N N . ASN A 1 211 ? 42.749 12.992 63.304 1.00 10.05 211 ASN A N 1
ATOM 1577 C CA . ASN A 1 211 ? 42.822 11.679 63.926 1.00 10.71 211 ASN A CA 1
ATOM 1578 C C . ASN A 1 211 ? 42.735 10.583 62.891 1.00 11.48 211 ASN A C 1
ATOM 1579 O O . ASN A 1 211 ? 43.416 9.562 62.994 1.00 11.80 211 ASN A O 1
ATOM 1584 N N . ALA A 1 212 ? 41.914 10.777 61.872 1.00 11.66 212 ALA A N 1
ATOM 1585 C CA . ALA A 1 212 ? 41.745 9.731 60.864 1.00 12.13 212 ALA A CA 1
ATOM 1586 C C . ALA A 1 212 ? 43.051 9.349 60.202 1.00 12.82 212 ALA A C 1
ATOM 1587 O O . ALA A 1 212 ? 43.308 8.149 59.983 1.00 13.17 212 ALA A O 1
ATOM 1589 N N . ARG A 1 213 ? 43.868 10.327 59.859 1.00 13.93 213 ARG A N 1
ATOM 1590 C CA . ARG A 1 213 ? 45.177 10.056 59.271 1.00 14.84 213 ARG A CA 1
ATOM 1591 C C . ARG A 1 213 ? 46.058 9.268 60.208 1.00 14.96 213 ARG A C 1
ATOM 1592 O O . ARG A 1 213 ? 46.664 8.250 59.828 1.00 15.78 213 ARG A O 1
ATOM 1600 N N . LYS A 1 214 ? 46.086 9.701 61.466 1.00 13.35 214 LYS A N 1
ATOM 1601 C CA . LYS A 1 214 ? 46.909 9.041 62.441 1.00 13.65 214 LYS A CA 1
ATOM 1602 C C . LYS A 1 214 ? 46.413 7.630 62.714 1.00 13.37 214 LYS A C 1
ATOM 1603 O O . LYS A 1 214 ? 47.215 6.765 63.103 1.00 13.99 214 LYS A O 1
ATOM 1609 N N . GLN A 1 215 ? 45.113 7.403 62.537 1.00 11.88 215 GLN A N 1
ATOM 1610 C CA . GLN A 1 215 ? 44.482 6.091 62.721 1.00 12.56 215 GLN A CA 1
ATOM 1611 C C . GLN A 1 215 ? 44.674 5.151 61.558 1.00 13.26 215 GLN A C 1
ATOM 1612 O O . GLN A 1 215 ? 44.345 3.958 61.650 1.00 13.73 215 GLN A O 1
ATOM 1618 N N . GLY A 1 216 ? 45.194 5.681 60.449 1.00 14.05 216 GLY A N 1
ATOM 1619 C CA . GLY A 1 216 ? 45.426 4.844 59.285 1.00 15.53 216 GLY A CA 1
ATOM 1620 C C . GLY A 1 216 ? 44.232 4.751 58.361 1.00 15.60 216 GLY A C 1
ATOM 1621 O O . GLY A 1 216 ? 44.172 3.862 57.484 1.00 15.89 216 GLY A O 1
ATOM 1622 N N . GLU A 1 217 ? 43.292 5.681 58.500 1.00 16.96 217 GLU A N 1
ATOM 1623 C CA . GLU A 1 217 ? 42.123 5.697 57.677 1.00 18.67 217 GLU A CA 1
ATOM 1624 C C . GLU A 1 217 ? 42.364 6.739 56.566 1.00 20.56 217 GLU A C 1
ATOM 1625 O O . GLU A 1 217 ? 43.123 7.700 56.715 1.00 22.95 217 GLU A O 1
ATOM 1631 N N . LEU A 1 218 ? 41.689 6.546 55.478 1.00 21.85 218 LEU A N 1
ATOM 1632 C CA . LEU A 1 218 ? 41.837 7.515 54.398 1.00 21.47 218 LEU A CA 1
ATOM 1633 C C . LEU A 1 218 ? 40.498 8.179 54.162 1.00 21.59 218 LEU A C 1
ATOM 1634 O O . LEU A 1 218 ? 39.405 7.651 54.527 1.00 22.25 218 LEU A O 1
ATOM 1639 N N . ILE A 1 219 ? 40.625 9.342 53.541 1.00 20.65 219 ILE A N 1
ATOM 1640 C CA . ILE A 1 219 ? 39.531 10.258 53.416 1.00 18.51 219 ILE A CA 1
ATOM 1641 C C . ILE A 1 219 ? 39.338 10.413 51.884 1.00 18.46 219 ILE A C 1
ATOM 1642 O O . ILE A 1 219 ? 40.294 10.528 51.152 1.00 18.00 219 ILE A O 1
ATOM 1647 N N . MET A 1 220 ? 38.084 10.427 51.456 1.00 18.23 220 MET A N 1
ATOM 1648 C CA . MET A 1 220 ? 37.707 10.850 50.099 1.00 17.70 220 MET A CA 1
ATOM 1649 C C . MET A 1 220 ? 37.018 12.209 50.186 1.00 16.02 220 MET A C 1
ATOM 1650 O O . MET A 1 220 ? 36.088 12.369 50.981 1.00 16.82 220 MET A O 1
ATOM 1655 N N . PHE A 1 221 ? 37.499 13.163 49.414 1.00 15.06 221 PHE A N 1
ATOM 1656 C CA . PHE A 1 221 ? 36.915 14.491 49.296 1.00 15.34 221 PHE A CA 1
ATOM 1657 C C . PHE A 1 221 ? 36.205 14.666 47.996 1.00 14.75 221 PHE A C 1
ATOM 1658 O O . PHE A 1 221 ? 36.751 14.377 46.927 1.00 14.50 221 PHE A O 1
ATOM 1666 N N . GLU A 1 222 ? 34.962 15.106 48.080 1.00 14.04 222 GLU A N 1
ATOM 1667 C CA . GLU A 1 222 ? 34.118 15.274 46.895 1.00 14.05 222 GLU A CA 1
ATOM 1668 C C . GLU A 1 222 ? 33.917 16.751 46.531 1.00 15.67 222 GLU A C 1
ATOM 1669 O O . GLU A 1 222 ? 33.333 17.516 47.313 1.00 16.61 222 GLU A O 1
ATOM 1675 N N . GLY A 1 223 ? 34.411 17.169 45.380 1.00 17.19 223 GLY A N 1
ATOM 1676 C CA . GLY A 1 223 ? 34.068 18.504 44.791 1.00 19.69 223 GLY A CA 1
ATOM 1677 C C . GLY A 1 223 ? 32.821 18.540 43.918 1.00 21.67 223 GLY A C 1
ATOM 1678 O O . GLY A 1 223 ? 32.558 17.605 43.177 1.00 25.57 223 GLY A O 1
ATOM 1679 N N . ALA A 1 224 ? 32.174 19.697 43.778 1.00 23.96 224 ALA A N 1
ATOM 1680 C CA . ALA A 1 224 ? 31.064 19.839 42.835 1.00 24.89 224 ALA A CA 1
ATOM 1681 C C . ALA A 1 224 ? 31.407 20.872 41.730 1.00 25.52 224 ALA A C 1
ATOM 1682 O O . ALA A 1 224 ? 32.411 21.573 41.790 1.00 26.79 224 ALA A O 1
ATOM 1684 N N . GLN A 1 225 ? 30.547 20.972 40.734 1.00 25.54 225 GLN A N 1
ATOM 1685 C CA . GLN A 1 225 ? 30.786 21.890 39.656 1.00 24.64 225 GLN A CA 1
ATOM 1686 C C . GLN A 1 225 ? 32.105 21.426 39.049 1.00 22.27 225 GLN A C 1
ATOM 1687 O O . GLN A 1 225 ? 32.366 20.192 38.993 1.00 20.43 225 GLN A O 1
ATOM 1693 N N . GLY A 1 226 ? 32.891 22.376 38.624 1.00 18.40 226 GLY A N 1
ATOM 1694 C CA . GLY A 1 226 ? 33.973 22.144 37.649 1.00 15.63 226 GLY A CA 1
ATOM 1695 C C . GLY A 1 226 ? 35.083 23.206 37.729 1.00 13.23 226 GLY A C 1
ATOM 1696 O O . GLY A 1 226 ? 34.864 24.389 38.060 1.00 11.70 226 GLY A O 1
ATOM 1697 N N . THR A 1 227 ? 36.300 22.773 37.446 1.00 12.04 227 THR A N 1
ATOM 1698 C CA . THR A 1 227 ? 37.507 23.584 37.626 1.00 11.44 227 THR A CA 1
ATOM 1699 C C . THR A 1 227 ? 37.456 24.926 36.946 1.00 10.44 227 THR A C 1
ATOM 1700 O O . THR A 1 227 ? 37.835 25.944 37.548 1.00 11.67 227 THR A O 1
ATOM 1704 N N . LEU A 1 228 ? 36.981 24.988 35.685 1.00 10.66 228 LEU A N 1
ATOM 1705 C CA . LEU A 1 228 ? 37.003 26.243 34.946 1.00 12.14 228 LEU A CA 1
ATOM 1706 C C . LEU A 1 228 ? 35.807 27.168 35.272 1.00 11.65 228 LEU A C 1
ATOM 1707 O O . LEU A 1 228 ? 35.668 28.228 34.651 1.00 12.38 228 LEU A O 1
ATOM 1712 N N . LEU A 1 229 ? 34.992 26.774 36.253 1.00 11.17 229 LEU A N 1
ATOM 1713 C CA . LEU A 1 229 ? 34.010 27.653 36.917 1.00 12.05 229 LEU A CA 1
ATOM 1714 C C . LEU A 1 229 ? 34.562 28.226 38.224 1.00 12.54 229 LEU A C 1
ATOM 1715 O O . LEU A 1 229 ? 33.843 28.923 38.925 1.00 14.87 229 LEU A O 1
ATOM 1720 N N . ASP A 1 230 ? 35.815 27.927 38.555 1.00 12.38 230 ASP A N 1
ATOM 1721 C CA . ASP A 1 230 ? 36.422 28.431 39.791 1.00 13.19 230 ASP A CA 1
ATOM 1722 C C . ASP A 1 230 ? 36.358 29.968 39.847 1.00 14.05 230 ASP A C 1
ATOM 1723 O O . ASP A 1 230 ? 36.666 30.631 38.901 1.00 14.51 230 ASP A O 1
ATOM 1728 N N . ILE A 1 231 ? 35.900 30.494 40.956 1.00 15.25 231 ILE A N 1
ATOM 1729 C CA . ILE A 1 231 ? 35.768 31.964 41.075 1.00 17.30 231 ILE A CA 1
ATOM 1730 C C . ILE A 1 231 ? 37.022 32.793 40.722 1.00 18.21 231 ILE A C 1
ATOM 1731 O O . ILE A 1 231 ? 36.907 33.874 40.092 1.00 19.53 231 ILE A O 1
ATOM 1736 N N . ASP A 1 232 ? 38.203 32.264 41.019 1.00 19.83 232 ASP A N 1
ATOM 1737 C CA . ASP A 1 232 ? 39.460 32.981 40.722 1.00 20.47 232 ASP A CA 1
ATOM 1738 C C . ASP A 1 232 ? 40.084 32.610 39.384 1.00 19.99 232 ASP A C 1
ATOM 1739 O O . ASP A 1 232 ? 40.415 33.467 38.555 1.00 22.05 232 ASP A O 1
ATOM 1744 N N . HIS A 1 233 ? 40.156 31.293 39.158 1.00 18.23 233 HIS A N 1
ATOM 1745 C CA . HIS A 1 233 ? 40.958 30.736 38.084 1.00 17.80 233 HIS A CA 1
ATOM 1746 C C . HIS A 1 233 ? 40.156 30.316 36.867 1.00 16.69 233 HIS A C 1
ATOM 1747 O O . HIS A 1 233 ? 40.708 29.946 35.848 1.00 18.01 233 HIS A O 1
ATOM 1754 N N . GLY A 1 234 ? 38.834 30.355 36.984 1.00 15.96 234 GLY A N 1
ATOM 1755 C CA . GLY A 1 234 ? 37.939 30.012 35.886 1.00 15.21 234 GLY A CA 1
ATOM 1756 C C . GLY A 1 234 ? 37.747 31.131 34.880 1.00 16.05 234 GLY A C 1
ATOM 1757 O O . GLY A 1 234 ? 38.452 32.170 34.931 1.00 16.47 234 GLY A O 1
ATOM 1758 N N . THR A 1 235 ? 36.780 30.932 33.981 1.00 15.88 235 THR A N 1
ATOM 1759 C CA . THR A 1 235 ? 36.561 31.841 32.853 1.00 16.94 235 THR A CA 1
ATOM 1760 C C . THR A 1 235 ? 35.761 33.078 33.299 1.00 17.02 235 THR A C 1
ATOM 1761 O O . THR A 1 235 ? 34.628 33.289 32.887 1.00 17.78 235 THR A O 1
ATOM 1765 N N . TYR A 1 236 ? 36.393 33.918 34.101 1.00 17.25 236 TYR A N 1
ATOM 1766 C CA . TYR A 1 236 ? 35.782 35.107 34.688 1.00 17.56 236 TYR A CA 1
ATOM 1767 C C . TYR A 1 236 ? 35.250 36.041 33.596 1.00 17.20 236 TYR A C 1
ATOM 1768 O O . TYR A 1 236 ? 35.976 36.290 32.628 1.00 18.53 236 TYR A O 1
ATOM 1777 N N . PRO A 1 237 ? 33.983 36.521 33.733 1.00 17.61 237 PRO A N 1
ATOM 1778 C CA . PRO A 1 237 ? 33.057 36.453 34.865 1.00 17.50 237 PRO A CA 1
ATOM 1779 C C . PRO A 1 237 ? 32.094 35.258 34.909 1.00 17.93 237 PRO A C 1
ATOM 1780 O O . PRO A 1 237 ? 31.229 35.163 35.796 1.00 17.82 237 PRO A O 1
ATOM 1784 N N . TYR A 1 238 ? 32.260 34.350 33.954 1.00 18.04 238 TYR A N 1
ATOM 1785 C CA . TYR A 1 238 ? 31.418 33.160 33.830 1.00 18.25 238 TYR A CA 1
ATOM 1786 C C . TYR A 1 238 ? 31.976 32.040 34.713 1.00 17.62 238 TYR A C 1
ATOM 1787 O O . TYR A 1 238 ? 32.493 31.009 34.225 1.00 17.11 238 TYR A O 1
ATOM 1796 N N . VAL A 1 239 ? 31.863 32.276 36.012 1.00 16.28 239 VAL A N 1
ATOM 1797 C CA . VAL A 1 239 ? 32.329 31.423 37.075 1.00 16.32 239 VAL A CA 1
ATOM 1798 C C . VAL A 1 239 ? 31.321 31.422 38.220 1.00 17.28 239 VAL A C 1
ATOM 1799 O O . VAL A 1 239 ? 30.425 32.286 38.292 1.00 18.67 239 VAL A O 1
ATOM 1803 N N . THR A 1 240 ? 31.479 30.467 39.125 1.00 16.60 240 THR A N 1
ATOM 1804 C CA . THR A 1 240 ? 30.613 30.352 40.307 1.00 17.25 240 THR A CA 1
ATOM 1805 C C . THR A 1 240 ? 31.107 31.152 41.487 1.00 17.33 240 THR A C 1
ATOM 1806 O O . THR A 1 240 ? 32.125 31.848 41.383 1.00 17.86 240 THR A O 1
ATOM 1810 N N . SER A 1 241 ? 30.381 31.062 42.607 1.00 18.65 241 SER A N 1
ATOM 1811 C CA . SER A 1 241 ? 30.577 31.929 43.772 1.00 18.59 241 SER A CA 1
ATOM 1812 C C . SER A 1 241 ? 31.578 31.412 44.778 1.00 19.06 241 SER A C 1
ATOM 1813 O O . SER A 1 241 ? 31.684 31.959 45.885 1.00 18.87 241 SER A O 1
ATOM 1816 N N . SER A 1 242 ? 32.310 30.342 44.429 1.00 19.43 242 SER A N 1
ATOM 1817 C CA . SER A 1 242 ? 33.291 29.770 45.307 1.00 20.12 242 SER A CA 1
ATOM 1818 C C . SER A 1 242 ? 34.394 29.128 44.503 1.00 19.94 242 SER A C 1
ATOM 1819 O O . SER A 1 242 ? 34.303 29.048 43.283 1.00 18.74 242 SER A O 1
ATOM 1822 N N . ASN A 1 243 ? 35.442 28.722 45.193 1.00 20.48 243 ASN A N 1
ATOM 1823 C CA . ASN A 1 243 ? 36.521 27.996 44.529 1.00 20.09 243 ASN A CA 1
ATOM 1824 C C . ASN A 1 243 ? 36.010 26.583 44.265 1.00 19.89 243 ASN A C 1
ATOM 1825 O O . ASN A 1 243 ? 35.189 26.073 44.981 1.00 22.00 243 ASN A O 1
ATOM 1830 N N . THR A 1 244 ? 36.388 25.996 43.139 1.00 17.19 244 THR A N 1
ATOM 1831 C CA . THR A 1 244 ? 35.960 24.664 42.786 1.00 16.78 244 THR A CA 1
ATOM 1832 C C . THR A 1 244 ? 37.172 23.703 42.653 1.00 16.97 244 THR A C 1
ATOM 1833 O O . THR A 1 244 ? 37.006 22.504 42.377 1.00 18.71 244 THR A O 1
ATOM 1837 N N . THR A 1 245 ? 38.366 24.234 42.746 1.00 16.88 245 THR A N 1
ATOM 1838 C CA . THR A 1 245 ? 39.579 23.431 42.568 1.00 16.17 245 THR A CA 1
ATOM 1839 C C . THR A 1 245 ? 39.978 22.686 43.853 1.00 15.18 245 THR A C 1
ATOM 1840 O O . THR A 1 245 ? 39.416 22.913 44.946 1.00 15.80 245 THR A O 1
ATOM 1844 N N . ALA A 1 246 ? 40.954 21.803 43.722 1.00 13.73 246 ALA A N 1
ATOM 1845 C CA . ALA A 1 246 ? 41.344 20.925 44.789 1.00 13.19 246 ALA A CA 1
ATOM 1846 C C . ALA A 1 246 ? 41.955 21.717 45.944 1.00 14.78 246 ALA A C 1
ATOM 1847 O O . ALA A 1 246 ? 41.947 21.245 47.054 1.00 15.91 246 ALA A O 1
ATOM 1849 N N . GLY A 1 247 ? 42.357 22.961 45.658 1.00 16.12 247 GLY A N 1
ATOM 1850 C CA . GLY A 1 247 ? 42.877 23.868 46.654 1.00 18.96 247 GLY A CA 1
ATOM 1851 C C . GLY A 1 247 ? 41.865 24.327 47.667 1.00 18.37 247 GLY A C 1
ATOM 1852 O O . GLY A 1 247 ? 42.207 24.981 48.645 1.00 22.17 247 GLY A O 1
ATOM 1853 N N . GLY A 1 248 ? 40.604 24.078 47.418 1.00 16.01 248 GLY A N 1
ATOM 1854 C CA . GLY A 1 248 ? 39.570 24.335 48.439 1.00 15.15 248 GLY A CA 1
ATOM 1855 C C . GLY A 1 248 ? 39.382 23.269 49.509 1.00 13.66 248 GLY A C 1
ATOM 1856 O O . GLY A 1 248 ? 38.610 23.463 50.462 1.00 12.78 248 GLY A O 1
ATOM 1857 N N . VAL A 1 249 ? 39.974 22.091 49.328 1.00 13.07 249 VAL A N 1
ATOM 1858 C CA . VAL A 1 249 ? 39.755 20.992 50.225 1.00 12.73 249 VAL A CA 1
ATOM 1859 C C . VAL A 1 249 ? 40.173 21.351 51.666 1.00 12.70 249 VAL A C 1
ATOM 1860 O O . VAL A 1 249 ? 39.452 21.072 52.602 1.00 12.95 249 VAL A O 1
ATOM 1864 N N . ALA A 1 250 ? 41.344 21.950 51.834 1.00 11.30 250 ALA A N 1
ATOM 1865 C CA . ALA A 1 250 ? 41.844 22.244 53.172 1.00 10.21 250 ALA A CA 1
ATOM 1866 C C . ALA A 1 250 ? 40.962 23.280 53.868 1.00 10.99 250 ALA A C 1
ATOM 1867 O O . ALA A 1 250 ? 40.470 23.053 54.974 1.00 12.27 250 ALA A O 1
ATOM 1869 N N . THR A 1 251 ? 40.745 24.406 53.218 1.00 12.01 251 THR A N 1
ATOM 1870 C CA . THR A 1 251 ? 39.987 25.477 53.870 1.00 13.33 251 THR A CA 1
ATOM 1871 C C . THR A 1 251 ? 38.530 25.043 54.040 1.00 12.86 251 THR A C 1
ATOM 1872 O O . THR A 1 251 ? 37.892 25.425 55.024 1.00 14.77 251 THR A O 1
ATOM 1876 N N . GLY A 1 252 ? 38.006 24.249 53.100 1.00 11.49 252 GLY A N 1
ATOM 1877 C CA . GLY A 1 252 ? 36.610 23.809 53.148 1.00 11.60 252 GLY A CA 1
ATOM 1878 C C . GLY A 1 252 ? 36.291 22.607 54.019 1.00 11.64 252 GLY A C 1
ATOM 1879 O O . GLY A 1 252 ? 35.108 22.253 54.172 1.00 11.83 252 GLY A O 1
ATOM 1880 N N . SER A 1 253 ? 37.315 21.991 54.621 1.00 11.63 253 SER A N 1
ATOM 1881 C CA . SER A 1 253 ? 37.108 20.860 55.499 1.00 11.91 253 SER A CA 1
ATOM 1882 C C . SER A 1 253 ? 37.828 20.931 56.837 1.00 11.63 253 SER A C 1
ATOM 1883 O O . SER A 1 253 ? 37.397 20.260 57.777 1.00 12.84 253 SER A O 1
ATOM 1886 N N . GLY A 1 254 ? 38.919 21.692 56.917 1.00 11.98 254 GLY A N 1
ATOM 1887 C CA . GLY A 1 254 ? 39.865 21.642 58.025 1.00 12.52 254 GLY A CA 1
ATOM 1888 C C . GLY A 1 254 ? 40.999 20.643 57.928 1.00 12.21 254 GLY A C 1
ATOM 1889 O O . GLY A 1 254 ? 41.798 20.547 58.860 1.00 13.55 254 GLY A O 1
ATOM 1890 N N . LEU A 1 255 ? 41.056 19.877 56.844 1.00 12.55 255 LEU A N 1
ATOM 1891 C CA . LEU A 1 255 ? 42.186 19.011 56.567 1.00 11.97 255 LEU A CA 1
ATOM 1892 C C . LEU A 1 255 ? 43.448 19.851 56.495 1.00 11.43 255 LEU A C 1
ATOM 1893 O O . LEU A 1 255 ? 43.456 20.912 55.855 1.00 11.67 255 LEU A O 1
ATOM 1898 N N . GLY A 1 256 ? 44.548 19.368 57.068 1.00 11.20 256 GLY A N 1
ATOM 1899 C CA . GLY A 1 256 ? 45.820 20.045 56.893 1.00 11.14 256 GLY A CA 1
ATOM 1900 C C . GLY A 1 256 ? 46.256 20.000 55.433 1.00 10.48 256 GLY A C 1
ATOM 1901 O O . GLY A 1 256 ? 46.170 18.952 54.797 1.00 10.82 256 GLY A O 1
ATOM 1902 N N . PRO A 1 257 ? 46.703 21.130 54.878 1.00 11.17 257 PRO A N 1
ATOM 1903 C CA . PRO A 1 257 ? 46.938 21.212 53.451 1.00 11.58 257 PRO A CA 1
ATOM 1904 C C . PRO A 1 257 ? 48.104 20.361 52.936 1.00 11.90 257 PRO A C 1
ATOM 1905 O O . PRO A 1 257 ? 48.133 20.047 51.732 1.00 13.99 257 PRO A O 1
ATOM 1909 N N . ARG A 1 258 ? 49.001 19.898 53.807 1.00 11.74 258 ARG A N 1
ATOM 1910 C CA . ARG A 1 258 ? 50.025 18.966 53.340 1.00 11.73 258 ARG A CA 1
ATOM 1911 C C . ARG A 1 258 ? 49.479 17.575 53.040 1.00 12.01 258 ARG A C 1
ATOM 1912 O O . ARG A 1 258 ? 50.180 16.750 52.454 1.00 13.26 258 ARG A O 1
ATOM 1920 N N . TYR A 1 259 ? 48.210 17.315 53.386 1.00 13.09 259 TYR A N 1
ATOM 1921 C CA . TYR A 1 259 ? 47.672 15.953 53.305 1.00 14.42 259 TYR A CA 1
ATOM 1922 C C . TYR A 1 259 ? 46.731 15.801 52.096 1.00 16.76 259 TYR A C 1
ATOM 1923 O O . TYR A 1 259 ? 45.872 14.940 52.070 1.00 18.74 259 TYR A O 1
ATOM 1932 N N . VAL A 1 260 ? 46.909 16.656 51.093 1.00 17.57 260 VAL A N 1
ATOM 1933 C CA . VAL A 1 260 ? 46.203 16.473 49.794 1.00 18.87 260 VAL A CA 1
ATOM 1934 C C . VAL A 1 260 ? 47.053 15.503 48.989 1.00 19.99 260 VAL A C 1
ATOM 1935 O O . VAL A 1 260 ? 47.928 15.923 48.207 1.00 22.41 260 VAL A O 1
ATOM 1939 N N . ASP A 1 261 ? 46.851 14.201 49.204 1.00 18.41 261 ASP A N 1
ATOM 1940 C CA . ASP A 1 261 ? 47.739 13.170 48.687 1.00 18.76 261 ASP A CA 1
ATOM 1941 C C . ASP A 1 261 ? 47.594 12.846 47.185 1.00 16.95 261 ASP A C 1
ATOM 1942 O O . ASP A 1 261 ? 48.582 12.706 46.468 1.00 19.12 261 ASP A O 1
ATOM 1947 N N . TYR A 1 262 ? 46.379 12.600 46.754 1.00 14.50 262 TYR A N 1
ATOM 1948 C CA . TYR A 1 262 ? 46.110 12.248 45.327 1.00 13.59 262 TYR A CA 1
ATOM 1949 C C . TYR A 1 262 ? 44.907 13.045 44.885 1.00 11.96 262 TYR A C 1
ATOM 1950 O O . TYR A 1 262 ? 43.905 13.063 45.569 1.00 12.80 262 TYR A O 1
ATOM 1959 N N . VAL A 1 263 ? 45.020 13.714 43.752 1.00 10.40 263 VAL A N 1
ATOM 1960 C CA . VAL A 1 263 ? 43.927 14.456 43.170 1.00 9.97 263 VAL A CA 1
ATOM 1961 C C . VAL A 1 263 ? 43.476 13.783 41.892 1.00 9.03 263 VAL A C 1
ATOM 1962 O O . VAL A 1 263 ? 44.248 13.726 40.918 1.00 9.98 263 VAL A O 1
ATOM 1966 N N . LEU A 1 264 ? 42.216 13.292 41.894 1.00 9.56 264 LEU A N 1
ATOM 1967 C CA . LEU A 1 264 ? 41.636 12.575 40.779 1.00 9.12 264 LEU A CA 1
ATOM 1968 C C . LEU A 1 264 ? 40.731 13.534 40.020 1.00 9.42 264 LEU A C 1
ATOM 1969 O O . LEU A 1 264 ? 39.737 14.006 40.551 1.00 9.61 264 LEU A O 1
ATOM 1974 N N . GLY A 1 265 ? 41.111 13.847 38.787 1.00 8.71 265 GLY A N 1
ATOM 1975 C CA . GLY A 1 265 ? 40.332 14.696 37.948 1.00 9.88 265 GLY A CA 1
ATOM 1976 C C . GLY A 1 265 ? 39.337 13.884 37.151 1.00 9.00 265 GLY A C 1
ATOM 1977 O O . GLY A 1 265 ? 39.722 12.956 36.413 1.00 9.99 265 GLY A O 1
ATOM 1978 N N . ILE A 1 266 ? 38.055 14.213 37.280 1.00 9.12 266 ILE A N 1
ATOM 1979 C CA . ILE A 1 266 ? 37.038 13.596 36.431 1.00 9.21 266 ILE A CA 1
ATOM 1980 C C . ILE A 1 266 ? 36.993 14.396 35.127 1.00 8.62 266 ILE A C 1
ATOM 1981 O O . ILE A 1 266 ? 36.810 15.631 35.129 1.00 9.57 266 ILE A O 1
ATOM 1986 N N . VAL A 1 267 ? 37.230 13.697 34.018 1.00 9.16 267 VAL A N 1
ATOM 1987 C CA . VAL A 1 267 ? 37.290 14.345 32.702 1.00 8.75 267 VAL A CA 1
ATOM 1988 C C . VAL A 1 267 ? 36.335 13.616 31.781 1.00 9.22 267 VAL A C 1
ATOM 1989 O O . VAL A 1 267 ? 36.485 12.401 31.519 1.00 9.41 267 VAL A O 1
ATOM 1993 N N . LYS A 1 268 ? 35.286 14.316 31.361 1.00 8.94 268 LYS A N 1
ATOM 1994 C CA . LYS A 1 268 ? 34.357 13.739 30.423 1.00 9.86 268 LYS A CA 1
ATOM 1995 C C . LYS A 1 268 ? 35.020 13.654 29.043 1.00 9.09 268 LYS A C 1
ATOM 1996 O O . LYS A 1 268 ? 35.852 14.473 28.693 1.00 9.09 268 LYS A O 1
ATOM 2002 N N . ALA A 1 269 ? 34.672 12.608 28.297 1.00 8.84 269 ALA A N 1
ATOM 2003 C CA . ALA A 1 269 ? 35.254 12.341 26.998 1.00 8.32 269 ALA A CA 1
ATOM 2004 C C . ALA A 1 269 ? 34.998 13.397 25.928 1.00 9.17 269 ALA A C 1
ATOM 2005 O O . ALA A 1 269 ? 35.667 13.438 24.890 1.00 9.55 269 ALA A O 1
ATOM 2007 N N . TYR A 1 270 ? 34.024 14.246 26.213 1.00 9.40 270 TYR A N 1
ATOM 2008 C CA . TYR A 1 270 ? 33.719 15.434 25.412 1.00 8.42 270 TYR A CA 1
ATOM 2009 C C . TYR A 1 270 ? 33.377 16.551 26.390 1.00 9.02 270 TYR A C 1
ATOM 2010 O O . TYR A 1 270 ? 33.280 16.334 27.613 1.00 9.85 270 TYR A O 1
ATOM 2019 N N . SER A 1 271 ? 33.230 17.760 25.865 1.00 8.65 271 SER A N 1
ATOM 2020 C CA . SER A 1 271 ? 32.986 18.961 26.678 1.00 9.02 271 SER A CA 1
ATOM 2021 C C . SER A 1 271 ? 31.508 19.359 26.752 1.00 8.94 271 SER A C 1
ATOM 2022 O O . SER A 1 271 ? 30.787 19.241 25.775 1.00 9.40 271 SER A O 1
ATOM 2025 N N . THR A 1 272 ? 31.110 19.902 27.911 1.00 9.82 272 THR A N 1
ATOM 2026 C CA . THR A 1 272 ? 29.860 20.637 28.051 1.00 10.24 272 THR A CA 1
ATOM 2027 C C . THR A 1 272 ? 30.066 21.938 28.824 1.00 10.19 272 THR A C 1
ATOM 2028 O O . THR A 1 272 ? 30.992 22.065 29.634 1.00 10.67 272 THR A O 1
ATOM 2032 N N . ARG A 1 273 ? 29.192 22.900 28.562 1.00 10.95 273 ARG A N 1
ATOM 2033 C CA . ARG A 1 273 ? 28.979 24.035 29.450 1.00 11.91 273 ARG A CA 1
ATOM 2034 C C . ARG A 1 273 ? 27.480 24.240 29.573 1.00 12.44 273 ARG A C 1
ATOM 2035 O O . ARG A 1 273 ? 26.736 24.046 28.583 1.00 13.49 273 ARG A O 1
ATOM 2043 N N . VAL A 1 274 ? 27.036 24.679 30.749 1.00 14.08 274 VAL A N 1
ATOM 2044 C CA . VAL A 1 274 ? 25.659 25.121 30.946 1.00 14.89 274 VAL A CA 1
ATOM 2045 C C . VAL A 1 274 ? 25.634 26.633 31.058 1.00 15.83 274 VAL A C 1
ATOM 2046 O O . VAL A 1 274 ? 26.403 27.232 31.829 1.00 16.84 274 VAL A O 1
ATOM 2050 N N . GLY A 1 275 ? 24.761 27.271 30.295 1.00 16.41 275 GLY A N 1
ATOM 2051 C CA . GLY A 1 275 ? 24.744 28.733 30.296 1.00 17.37 275 GLY A CA 1
ATOM 2052 C C . GLY A 1 275 ? 25.934 29.362 29.595 1.00 17.49 275 GLY A C 1
ATOM 2053 O O . GLY A 1 275 ? 26.716 28.701 28.915 1.00 18.33 275 GLY A O 1
ATOM 2054 N N . ALA A 1 276 ? 26.055 30.680 29.754 1.00 18.19 276 ALA A N 1
ATOM 2055 C CA . ALA A 1 276 ? 26.946 31.473 28.931 1.00 16.89 276 ALA A CA 1
ATOM 2056 C C . ALA A 1 276 ? 28.371 31.343 29.392 1.00 15.93 276 ALA A C 1
ATOM 2057 O O . ALA A 1 276 ? 28.637 30.985 30.534 1.00 17.71 276 ALA A O 1
ATOM 2059 N N . GLY A 1 277 ? 29.259 31.619 28.463 1.00 15.22 277 GLY A N 1
ATOM 2060 C CA . GLY A 1 277 ? 30.696 31.694 28.743 1.00 15.24 277 GLY A CA 1
ATOM 2061 C C . GLY A 1 277 ? 31.502 31.108 27.618 1.00 15.57 277 GLY A C 1
ATOM 2062 O O . GLY A 1 277 ? 30.967 30.388 26.748 1.00 15.16 277 GLY A O 1
ATOM 2063 N N . PRO A 1 278 ? 32.806 31.396 27.616 1.00 15.69 278 PRO A N 1
ATOM 2064 C CA . PRO A 1 278 ? 33.594 30.943 26.473 1.00 16.14 278 PRO A CA 1
ATOM 2065 C C . PRO A 1 278 ? 33.695 29.429 26.348 1.00 14.68 278 PRO A C 1
ATOM 2066 O O . PRO A 1 278 ? 33.793 28.741 27.341 1.00 15.33 278 PRO A O 1
ATOM 2070 N N . PHE A 1 279 ? 33.685 28.955 25.105 1.00 14.68 279 PHE A N 1
ATOM 2071 C CA . PHE A 1 279 ? 33.636 27.536 24.836 1.00 13.40 279 PHE A CA 1
ATOM 2072 C C . PHE A 1 279 ? 34.222 27.267 23.470 1.00 13.36 279 PHE A C 1
ATOM 2073 O O . PHE A 1 279 ? 33.492 27.085 22.492 1.00 14.55 279 PHE A O 1
ATOM 2081 N N . PRO A 1 280 ? 35.556 27.246 23.385 1.00 11.87 280 PRO A N 1
ATOM 2082 C CA . PRO A 1 280 ? 36.199 27.143 22.072 1.00 12.51 280 PRO A CA 1
ATOM 2083 C C . PRO A 1 280 ? 35.748 26.001 21.171 1.00 12.72 280 PRO A C 1
ATOM 2084 O O . PRO A 1 280 ? 35.573 26.198 19.950 1.00 14.47 280 PRO A O 1
ATOM 2088 N N . THR A 1 281 ? 35.544 24.824 21.758 1.00 11.63 281 THR A N 1
ATOM 2089 C CA . THR A 1 281 ? 35.242 23.616 20.997 1.00 10.71 281 THR A CA 1
ATOM 2090 C C . THR A 1 281 ? 33.736 23.364 20.831 1.00 11.14 281 THR A C 1
ATOM 2091 O O . THR A 1 281 ? 33.337 22.308 20.404 1.00 11.68 281 THR A O 1
ATOM 2095 N N . GLU A 1 282 ? 32.923 24.352 21.150 1.00 12.30 282 GLU A N 1
ATOM 2096 C CA . GLU A 1 282 ? 31.463 24.251 21.019 1.00 12.34 282 GLU A CA 1
ATOM 2097 C C . GLU A 1 282 ? 31.064 23.784 19.619 1.00 13.07 282 GLU A C 1
ATOM 2098 O O . GLU A 1 282 ? 31.531 24.325 18.604 1.00 13.55 282 GLU A O 1
ATOM 2104 N N . LEU A 1 283 ? 30.133 22.851 19.582 1.00 13.17 283 LEU A N 1
ATOM 2105 C CA . LEU A 1 283 ? 29.610 22.290 18.342 1.00 12.98 283 LEU A CA 1
ATOM 2106 C C . LEU A 1 283 ? 28.128 22.635 18.242 1.00 14.80 283 LEU A C 1
ATOM 2107 O O . LEU A 1 283 ? 27.285 22.028 18.881 1.00 15.99 283 LEU A O 1
ATOM 2112 N N . ASN A 1 284 ? 27.833 23.583 17.367 1.00 17.29 284 ASN A N 1
ATOM 2113 C CA . ASN A 1 284 ? 26.445 23.963 17.030 1.00 19.58 284 ASN A CA 1
ATOM 2114 C C . ASN A 1 284 ? 26.054 23.311 15.741 1.00 20.78 284 ASN A C 1
ATOM 2115 O O . ASN A 1 284 ? 25.678 23.978 14.766 1.00 24.87 284 ASN A O 1
ATOM 2120 N N . ASP A 1 285 ? 26.177 22.006 15.698 1.00 20.88 285 ASP A N 1
ATOM 2121 C CA . ASP A 1 285 ? 25.907 21.245 14.494 1.00 20.31 285 ASP A CA 1
ATOM 2122 C C . ASP A 1 285 ? 25.397 19.881 14.934 1.00 20.16 285 ASP A C 1
ATOM 2123 O O . ASP A 1 285 ? 25.085 19.672 16.118 1.00 18.78 285 ASP A O 1
ATOM 2128 N N . GLU A 1 286 ? 25.306 18.978 13.973 1.00 19.34 286 GLU A N 1
ATOM 2129 C CA . GLU A 1 286 ? 24.761 17.671 14.208 1.00 19.63 286 GLU A CA 1
ATOM 2130 C C . GLU A 1 286 ? 25.594 16.809 15.110 1.00 17.67 286 GLU A C 1
ATOM 2131 O O . GLU A 1 286 ? 25.050 15.972 15.830 1.00 17.72 286 GLU A O 1
ATOM 2137 N N . THR A 1 287 ? 26.908 17.018 15.110 1.00 15.68 287 THR A N 1
ATOM 2138 C CA . THR A 1 287 ? 27.758 16.312 16.044 1.00 15.16 287 THR A CA 1
ATOM 2139 C C . THR A 1 287 ? 27.401 16.746 17.473 1.00 13.90 287 THR A C 1
ATOM 2140 O O . THR A 1 287 ? 27.293 15.942 18.380 1.00 13.42 287 THR A O 1
ATOM 2144 N N . GLY A 1 288 ? 27.198 18.027 17.654 1.00 13.94 288 GLY A N 1
ATOM 2145 C CA . GLY A 1 288 ? 26.823 18.561 18.967 1.00 14.26 288 GLY A CA 1
ATOM 2146 C C . GLY A 1 288 ? 25.491 17.996 19.465 1.00 14.01 288 GLY A C 1
ATOM 2147 O O . GLY A 1 288 ? 25.334 17.674 20.644 1.00 13.05 288 GLY A O 1
ATOM 2148 N N . GLU A 1 289 ? 24.512 17.872 18.556 1.00 14.10 289 GLU A N 1
ATOM 2149 C CA . GLU A 1 289 ? 23.219 17.317 18.952 1.00 14.51 289 GLU A CA 1
ATOM 2150 C C . GLU A 1 289 ? 23.351 15.839 19.279 1.00 12.98 289 GLU A C 1
ATOM 2151 O O . GLU A 1 289 ? 22.688 15.353 20.202 1.00 12.94 289 GLU A O 1
ATOM 2157 N N . PHE A 1 290 ? 24.200 15.122 18.529 1.00 12.39 290 PHE A N 1
ATOM 2158 C CA . PHE A 1 290 ? 24.504 13.714 18.799 1.00 11.66 290 PHE A CA 1
ATOM 2159 C C . PHE A 1 290 ? 25.081 13.582 20.212 1.00 11.10 290 PHE A C 1
ATOM 2160 O O . PHE A 1 290 ? 24.663 12.724 20.968 1.00 11.02 290 PHE A O 1
ATOM 2168 N N . LEU A 1 291 ? 26.084 14.394 20.556 1.00 11.16 291 LEU A N 1
ATOM 2169 C CA . LEU A 1 291 ? 26.662 14.327 21.898 1.00 11.10 291 LEU A CA 1
ATOM 2170 C C . LEU A 1 291 ? 25.605 14.614 22.955 1.00 10.61 291 LEU A C 1
ATOM 2171 O O . LEU A 1 291 ? 25.567 13.959 24.009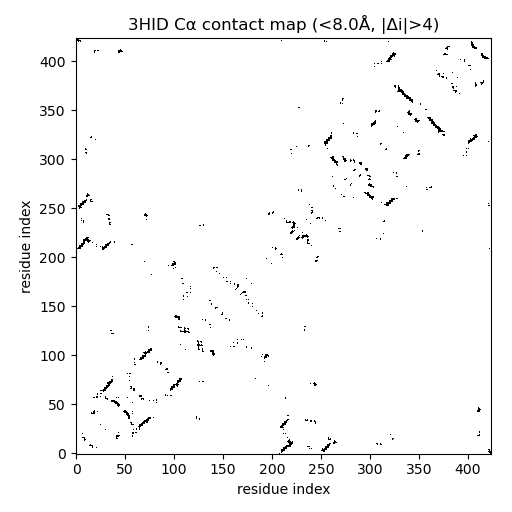 1.00 11.31 291 LEU A O 1
ATOM 2176 N N . ARG A 1 292 ? 24.763 15.610 22.698 1.00 11.07 292 ARG A N 1
ATOM 2177 C CA . ARG A 1 292 ? 23.713 15.964 23.653 1.00 11.19 292 ARG A CA 1
ATOM 2178 C C . ARG A 1 292 ? 22.724 14.831 23.891 1.00 11.53 292 ARG A C 1
ATOM 2179 O O . ARG A 1 292 ? 22.372 14.507 25.023 1.00 12.22 292 ARG A O 1
ATOM 2187 N N . LYS A 1 293 ? 22.304 14.174 22.813 1.00 11.79 293 LYS A N 1
ATOM 2188 C CA . LYS A 1 293 ? 21.401 13.058 22.922 1.00 12.81 293 LYS A CA 1
ATOM 2189 C C . LYS A 1 293 ? 22.041 11.831 23.575 1.00 11.95 293 LYS A C 1
ATOM 2190 O O . LYS A 1 293 ? 21.514 11.241 24.535 1.00 13.96 293 LYS A O 1
ATOM 2196 N N . GLN A 1 294 ? 23.190 11.421 23.058 1.00 11.80 294 GLN A N 1
ATOM 2197 C CA . GLN A 1 294 ? 23.826 10.195 23.529 1.00 12.39 294 GLN A CA 1
ATOM 2198 C C . GLN A 1 294 ? 24.348 10.336 24.953 1.00 11.89 294 GLN A C 1
ATOM 2199 O O . GLN A 1 294 ? 24.401 9.382 25.670 1.00 13.17 294 GLN A O 1
ATOM 2205 N N . GLY A 1 295 ? 24.692 11.561 25.352 1.00 11.84 295 GLY A N 1
ATOM 2206 C CA . GLY A 1 295 ? 25.195 11.823 26.684 1.00 12.42 295 GLY A CA 1
ATOM 2207 C C . GLY A 1 295 ? 24.116 12.299 27.652 1.00 11.90 295 GLY A C 1
ATOM 2208 O O . GLY A 1 295 ? 24.426 12.629 28.783 1.00 12.52 295 GLY A O 1
ATOM 2209 N N . ASN A 1 296 ? 22.864 12.379 27.209 1.00 11.98 296 ASN A N 1
ATOM 2210 C CA . ASN A 1 296 ? 21.765 12.812 28.053 1.00 13.68 296 ASN A CA 1
ATOM 2211 C C . ASN A 1 296 ? 22.107 14.140 28.714 1.00 12.37 296 ASN A C 1
ATOM 2212 O O . ASN A 1 296 ? 22.115 14.265 29.965 1.00 13.55 296 ASN A O 1
ATOM 2217 N N . GLU A 1 297 ? 22.394 15.123 27.871 1.00 11.32 297 GLU A N 1
ATOM 2218 C CA . GLU A 1 297 ? 22.863 16.448 28.288 1.00 11.10 297 GLU A CA 1
ATOM 2219 C C . GLU A 1 297 ? 21.811 17.559 28.216 1.00 11.65 297 GLU A C 1
ATOM 2220 O O . GLU A 1 297 ? 22.153 18.723 28.110 1.00 12.92 297 GLU A O 1
ATOM 2226 N N . TYR A 1 298 ? 20.522 17.204 28.234 1.00 12.57 298 TYR A N 1
ATOM 2227 C CA . TYR A 1 298 ? 19.469 18.183 28.090 1.00 13.77 298 TYR A CA 1
ATOM 2228 C C . TYR A 1 298 ? 19.149 18.958 29.361 1.00 14.64 298 TYR A C 1
ATOM 2229 O O . TYR A 1 298 ? 18.454 19.969 29.308 1.00 14.99 298 TYR A O 1
ATOM 2238 N N . GLY A 1 299 ? 19.685 18.519 30.486 1.00 15.18 299 GLY A N 1
ATOM 2239 C CA . GLY A 1 299 ? 19.383 19.118 31.778 1.00 16.33 299 GLY A CA 1
ATOM 2240 C C . GLY A 1 299 ? 17.960 18.851 32.190 1.00 17.91 299 GLY A C 1
ATOM 2241 O O . GLY A 1 299 ? 17.270 17.989 31.640 1.00 18.15 299 GLY A O 1
ATOM 2242 N N . ALA A 1 300 ? 17.541 19.602 33.197 1.00 19.37 300 ALA A N 1
ATOM 2243 C CA . ALA A 1 300 ? 16.265 19.349 33.883 1.00 20.73 300 ALA A CA 1
ATOM 2244 C C . ALA A 1 300 ? 15.240 20.482 33.729 1.00 20.96 300 ALA A C 1
ATOM 2245 O O . ALA A 1 300 ? 14.078 20.295 34.111 1.00 21.99 300 ALA A O 1
ATOM 2247 N N . THR A 1 301 ? 15.634 21.627 33.190 1.00 20.56 301 THR A N 1
ATOM 2248 C CA . THR A 1 301 ? 14.776 22.785 33.137 1.00 21.66 301 THR A CA 1
ATOM 2249 C C . THR A 1 301 ? 15.179 23.714 31.996 1.00 20.71 301 THR A C 1
ATOM 2250 O O . THR A 1 301 ? 16.300 23.611 31.459 1.00 19.67 301 THR A O 1
ATOM 2254 N N . THR A 1 302 ? 14.284 24.634 31.634 1.00 19.96 302 THR A N 1
ATOM 2255 C CA . THR A 1 302 ? 14.535 25.665 30.622 1.00 20.55 302 THR A CA 1
ATOM 2256 C C . THR A 1 302 ? 15.876 26.389 30.794 1.00 20.61 302 THR A C 1
ATOM 2257 O O . THR A 1 302 ? 16.198 26.918 31.880 1.00 20.04 302 THR A O 1
ATOM 2261 N N . GLY A 1 303 ? 16.641 26.412 29.714 1.00 20.07 303 GLY A N 1
ATOM 2262 C CA . GLY A 1 303 ? 17.895 27.119 29.677 1.00 20.40 303 GLY A CA 1
ATOM 2263 C C . GLY A 1 303 ? 19.058 26.340 30.246 1.00 20.71 303 GLY A C 1
ATOM 2264 O O . GLY A 1 303 ? 20.171 26.874 30.290 1.00 22.98 303 GLY A O 1
ATOM 2265 N N . ARG A 1 304 ? 18.829 25.096 30.656 1.00 19.94 304 ARG A N 1
ATOM 2266 C CA . ARG A 1 304 ? 19.912 24.251 31.187 1.00 19.29 304 ARG A CA 1
ATOM 2267 C C . ARG A 1 304 ? 20.259 23.061 30.285 1.00 17.21 304 ARG A C 1
ATOM 2268 O O . ARG A 1 304 ? 20.829 22.071 30.727 1.00 16.90 304 ARG A O 1
ATOM 2276 N N . SER A 1 305 ? 19.879 23.132 29.016 1.00 15.87 305 SER A N 1
ATOM 2277 C CA . SER A 1 305 ? 20.410 22.207 28.043 1.00 14.21 305 SER A CA 1
ATOM 2278 C C . SER A 1 305 ? 21.887 22.581 27.841 1.00 13.11 305 SER A C 1
ATOM 2279 O O . SER A 1 305 ? 22.241 23.728 27.573 1.00 14.69 305 SER A O 1
ATOM 2282 N N . ARG A 1 306 ? 22.740 21.601 28.015 1.00 12.00 306 ARG A N 1
ATOM 2283 C CA . 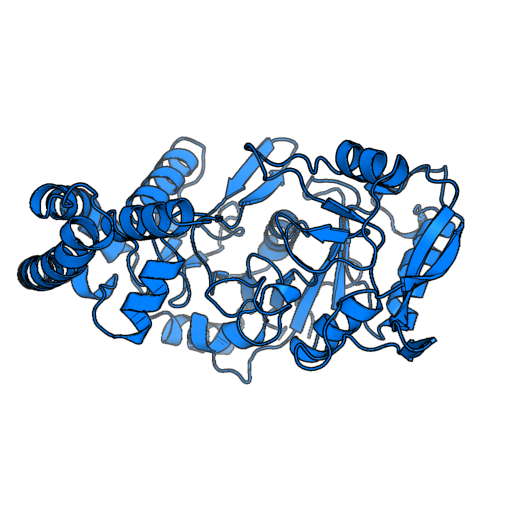ARG A 1 306 ? 24.167 21.807 27.925 1.00 11.58 306 ARG A CA 1
ATOM 2284 C C . ARG A 1 306 ? 24.590 22.070 26.497 1.00 11.94 306 ARG A C 1
ATOM 2285 O O . ARG A 1 306 ? 24.194 21.348 25.570 1.00 12.11 306 ARG A O 1
ATOM 2293 N N . ARG A 1 307 ? 25.421 23.097 26.336 1.00 10.95 307 ARG A N 1
ATOM 2294 C CA . ARG A 1 307 ? 26.198 23.267 25.128 1.00 11.39 307 ARG A CA 1
ATOM 2295 C C . ARG A 1 307 ? 27.204 22.081 25.107 1.00 10.98 307 ARG A C 1
ATOM 2296 O O . ARG A 1 307 ? 27.746 21.703 26.158 1.00 10.11 307 ARG A O 1
ATOM 2304 N N . THR A 1 308 ? 27.448 21.495 23.942 1.00 10.31 308 THR A N 1
ATOM 2305 C CA . THR A 1 308 ? 28.385 20.373 23.810 1.00 9.75 308 THR A CA 1
ATOM 2306 C C . THR A 1 308 ? 29.499 20.721 22.830 1.00 10.16 308 THR A C 1
ATOM 2307 O O . THR A 1 308 ? 29.384 21.615 22.022 1.00 10.66 308 THR A O 1
ATOM 2311 N N . GLY A 1 309 ? 30.593 20.009 22.949 1.00 9.81 309 GLY A N 1
ATOM 2312 C CA . GLY A 1 309 ? 31.741 20.207 22.092 1.00 9.72 309 GLY A CA 1
ATOM 2313 C C . GLY A 1 309 ? 32.794 19.153 22.285 1.00 9.10 309 GLY A C 1
ATOM 2314 O O . GLY A 1 309 ? 32.664 18.291 23.133 1.00 10.15 309 GLY A O 1
ATOM 2315 N N . TRP A 1 310 ? 33.839 19.195 21.461 1.00 9.67 310 TRP A N 1
ATOM 2316 C CA . TRP A 1 310 ? 34.904 18.220 21.600 1.00 9.69 310 TRP A CA 1
ATOM 2317 C C . TRP A 1 310 ? 35.687 18.445 22.900 1.00 9.48 310 TRP A C 1
ATOM 2318 O O . TRP A 1 310 ? 35.691 19.544 23.483 1.00 9.34 310 TRP A O 1
ATOM 2329 N N . LEU A 1 311 ? 36.362 17.404 23.331 1.00 9.46 311 LEU A N 1
ATOM 2330 C CA . LEU A 1 311 ? 37.302 17.498 24.459 1.00 9.37 311 LEU A CA 1
ATOM 2331 C C . LEU A 1 311 ? 38.373 18.542 24.138 1.00 9.52 311 LEU A C 1
ATOM 2332 O O . LEU A 1 311 ? 38.955 18.578 23.025 1.00 9.63 311 LEU A O 1
ATOM 2337 N N . ASP A 1 312 ? 38.609 19.418 25.107 1.00 9.79 312 ASP A N 1
ATOM 2338 C CA . ASP A 1 312 ? 39.479 20.557 24.910 1.00 9.58 312 ASP A CA 1
ATOM 2339 C C . ASP A 1 312 ? 40.727 20.347 25.784 1.00 9.02 312 ASP A C 1
ATOM 2340 O O . ASP A 1 312 ? 40.694 20.592 26.977 1.00 9.56 312 ASP A O 1
ATOM 2345 N N . ILE A 1 313 ? 41.814 19.890 25.171 1.00 8.84 313 ILE A N 1
ATOM 2346 C CA . ILE A 1 313 ? 43.029 19.598 25.880 1.00 10.18 313 ILE A CA 1
ATOM 2347 C C . ILE A 1 313 ? 43.741 20.860 26.366 1.00 10.09 313 ILE A C 1
ATOM 2348 O O . ILE A 1 313 ? 44.388 20.816 27.389 1.00 10.71 313 ILE A O 1
ATOM 2353 N N . VAL A 1 314 ? 43.609 21.987 25.664 1.00 10.07 314 VAL A N 1
ATOM 2354 C CA . VAL A 1 314 ? 44.168 23.246 26.163 1.00 10.12 314 VAL A CA 1
ATOM 2355 C C . VAL A 1 314 ? 43.544 23.548 27.535 1.00 9.47 314 VAL A C 1
ATOM 2356 O O . VAL A 1 314 ? 44.249 23.829 28.512 1.00 10.21 314 VAL A O 1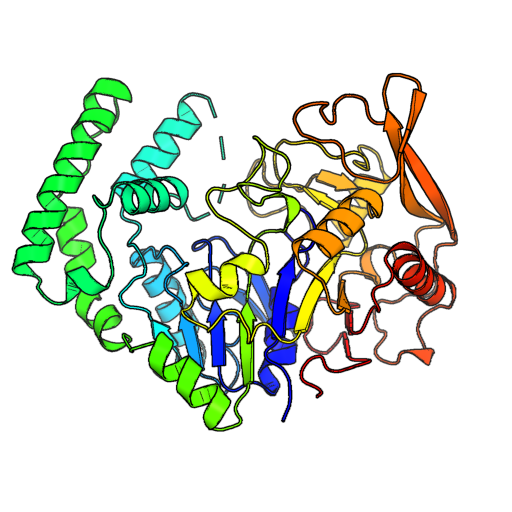
ATOM 2360 N N . ALA A 1 315 ? 42.223 23.484 27.602 1.00 9.38 315 ALA A N 1
ATOM 2361 C CA . ALA A 1 315 ? 41.509 23.780 28.830 1.00 8.83 315 ALA A CA 1
ATOM 2362 C C . ALA A 1 315 ? 41.799 22.735 29.903 1.00 9.31 315 ALA A C 1
ATOM 2363 O O . ALA A 1 315 ? 41.924 23.048 31.065 1.00 10.08 315 ALA A O 1
ATOM 2365 N N . VAL A 1 316 ? 41.836 21.475 29.515 1.00 9.14 316 VAL A N 1
ATOM 2366 C CA . VAL A 1 316 ? 42.140 20.419 30.473 1.00 9.35 316 VAL A CA 1
ATOM 2367 C C . VAL A 1 316 ? 43.554 20.601 31.051 1.00 9.17 316 VAL A C 1
ATOM 2368 O O . VAL A 1 316 ? 43.766 20.346 32.244 1.00 9.90 316 VAL A O 1
ATOM 2372 N N . ARG A 1 317 ? 44.518 21.006 30.208 1.00 9.32 317 ARG A N 1
ATOM 2373 C CA . ARG A 1 317 ? 45.857 21.305 30.716 1.00 9.47 317 ARG A CA 1
ATOM 2374 C C . ARG A 1 317 ? 45.813 22.353 31.823 1.00 10.10 317 ARG A C 1
ATOM 2375 O O . ARG A 1 317 ? 46.556 22.258 32.781 1.00 10.04 317 ARG A O 1
ATOM 2383 N N . ARG A 1 318 ? 44.956 23.354 31.694 1.00 10.33 318 ARG A N 1
ATOM 2384 C CA . ARG A 1 318 ? 44.827 24.348 32.758 1.00 10.32 318 ARG A CA 1
ATOM 2385 C C . ARG A 1 318 ? 44.356 23.687 34.053 1.00 10.43 318 ARG A C 1
ATOM 2386 O O . ARG A 1 318 ? 44.903 23.970 35.132 1.00 10.38 318 ARG A O 1
ATOM 2394 N N . ALA A 1 319 ? 43.402 22.760 33.959 1.00 10.69 319 ALA A N 1
ATOM 2395 C CA . ALA A 1 319 ? 42.907 22.056 35.115 1.00 10.37 319 ALA A CA 1
ATOM 2396 C C . ALA A 1 319 ? 43.959 21.136 35.731 1.00 10.07 319 ALA A C 1
ATOM 2397 O O . ALA A 1 319 ? 44.044 21.006 36.969 1.00 10.09 319 ALA A O 1
ATOM 2399 N N . VAL A 1 320 ? 44.781 20.493 34.894 1.00 10.38 320 VAL A N 1
ATOM 2400 C CA . VAL A 1 320 ? 45.908 19.698 35.407 1.00 9.98 320 VAL A CA 1
ATOM 2401 C C . VAL A 1 320 ? 46.825 20.543 36.293 1.00 10.38 320 VAL A C 1
ATOM 2402 O O . VAL A 1 320 ? 47.184 20.170 37.403 1.00 10.90 320 VAL A O 1
ATOM 2406 N N . GLN A 1 321 ? 47.129 21.734 35.799 1.00 10.02 321 GLN A N 1
ATOM 2407 C CA . GLN A 1 321 ? 48.007 22.666 36.480 1.00 10.51 321 GLN A CA 1
ATOM 2408 C C . GLN A 1 321 ? 47.417 23.196 37.789 1.00 10.86 321 GLN A C 1
ATOM 2409 O O . GLN A 1 321 ? 48.034 23.053 38.854 1.00 12.66 321 GLN A O 1
ATOM 2415 N N . ILE A 1 322 ? 46.233 23.782 37.755 1.00 10.70 322 ILE A N 1
ATOM 2416 C CA . ILE A 1 322 ? 45.751 24.398 38.986 1.00 12.20 322 ILE A CA 1
ATOM 2417 C C . ILE A 1 322 ? 45.326 23.415 40.050 1.00 10.32 322 ILE A C 1
ATOM 2418 O O . ILE A 1 322 ? 45.354 23.747 41.222 1.00 11.50 322 ILE A O 1
ATOM 2423 N N . ASN A 1 323 ? 45.004 22.170 39.649 1.00 9.15 323 ASN A N 1
ATOM 2424 C CA . ASN A 1 323 ? 44.670 21.139 40.610 1.00 10.19 323 ASN A CA 1
ATOM 2425 C C . ASN A 1 323 ? 45.830 20.220 41.018 1.00 10.66 323 ASN A C 1
ATOM 2426 O O . ASN A 1 323 ? 45.663 19.360 41.898 1.00 11.80 323 ASN A O 1
ATOM 2431 N N . SER A 1 324 ? 46.986 20.375 40.380 1.00 11.28 324 SER A N 1
ATOM 2432 C CA . SER A 1 324 ? 48.044 19.377 40.456 1.00 11.23 324 SER A CA 1
ATOM 2433 C C . SER A 1 324 ? 47.489 17.950 40.331 1.00 10.27 324 SER A C 1
ATOM 2434 O O . SER A 1 324 ? 47.686 17.088 41.210 1.00 11.17 324 SER A O 1
ATOM 2437 N N . LEU A 1 325 ? 46.774 17.679 39.244 1.00 10.54 325 LEU A N 1
ATOM 2438 C CA . LEU A 1 325 ? 46.147 16.359 39.108 1.00 10.52 325 LEU A CA 1
ATOM 2439 C C . LEU A 1 325 ? 47.157 15.260 39.160 1.00 10.69 325 LEU A C 1
ATOM 2440 O O . LEU A 1 325 ? 48.243 15.358 38.567 1.00 11.37 325 LEU A O 1
ATOM 2445 N N . SER A 1 326 ? 46.753 14.189 39.837 1.00 9.94 326 SER A N 1
ATOM 2446 C CA . SER A 1 326 ? 47.518 12.955 39.958 1.00 10.05 326 SER A CA 1
ATOM 2447 C C . SER A 1 326 ? 47.159 11.963 38.886 1.00 10.35 326 SER A C 1
ATOM 2448 O O . SER A 1 326 ? 48.007 11.197 38.422 1.00 12.03 326 SER A O 1
ATOM 2451 N N . GLY A 1 327 ? 45.888 11.945 38.534 1.00 10.37 327 GLY A N 1
ATOM 2452 C CA . GLY A 1 327 ? 45.362 11.025 37.560 1.00 9.77 327 GLY A CA 1
ATOM 2453 C C . GLY A 1 327 ? 43.963 11.453 37.161 1.00 9.68 327 GLY A C 1
ATOM 2454 O O . GLY A 1 327 ? 43.368 12.303 37.798 1.00 9.48 327 GLY A O 1
ATOM 2455 N N . PHE A 1 328 ? 43.499 10.905 36.066 1.00 9.21 328 PHE A N 1
ATOM 2456 C CA . PHE A 1 328 ? 42.146 11.105 35.565 1.00 8.90 328 PHE A CA 1
ATOM 2457 C C . PHE A 1 328 ? 41.260 9.894 35.703 1.00 9.65 328 PHE A C 1
ATOM 2458 O O . PHE A 1 328 ? 41.713 8.760 35.614 1.00 9.75 328 PHE A O 1
ATOM 2466 N N . CYS A 1 329 ? 39.960 10.145 35.857 1.00 9.38 329 CYS A N 1
ATOM 2467 C CA . CYS A 1 329 ? 38.951 9.178 35.482 1.00 10.27 329 CYS A CA 1
ATOM 2468 C C . CYS A 1 329 ? 38.230 9.745 34.281 1.00 9.77 329 CYS A C 1
ATOM 2469 O O . CYS A 1 329 ? 37.670 10.830 34.360 1.00 9.88 329 CYS A O 1
ATOM 2472 N N . MET A 1 330 ? 38.293 9.036 33.155 1.00 9.91 330 MET A N 1
ATOM 2473 C CA . MET A 1 330 ? 37.565 9.489 31.961 1.00 9.70 330 MET A CA 1
ATOM 2474 C C . MET A 1 330 ? 36.171 8.893 31.980 1.00 10.02 330 MET A C 1
ATOM 2475 O O . MET A 1 330 ? 36.022 7.683 32.085 1.00 10.45 330 MET A O 1
ATOM 2480 N N . THR A 1 331 ? 35.174 9.752 31.863 1.00 9.30 331 THR A N 1
ATOM 2481 C CA . THR A 1 331 ? 33.765 9.363 31.880 1.00 9.17 331 THR A CA 1
ATOM 2482 C C . THR A 1 331 ? 33.097 9.516 30.519 1.00 10.07 331 THR A C 1
ATOM 2483 O O . THR A 1 331 ? 33.557 10.247 29.622 1.00 9.88 331 THR A O 1
ATOM 2487 N N . LYS A 1 332 ? 31.969 8.847 30.438 1.00 11.08 332 LYS A N 1
ATOM 2488 C CA . LYS A 1 332 ? 31.125 8.904 29.275 1.00 11.90 332 LYS A CA 1
ATOM 2489 C C . LYS A 1 332 ? 31.814 8.596 27.937 1.00 12.13 332 LYS A C 1
ATOM 2490 O O . LYS A 1 332 ? 31.414 9.100 26.941 1.00 11.26 332 LYS A O 1
ATOM 2496 N N . LEU A 1 333 ? 32.792 7.697 27.972 1.00 11.92 333 LEU A N 1
ATOM 2497 C CA . LEU A 1 333 ? 33.515 7.323 26.771 1.00 11.76 333 LEU A CA 1
ATOM 2498 C C . LEU A 1 333 ? 32.534 6.753 25.724 1.00 11.91 333 LEU A C 1
ATOM 2499 O O . LEU A 1 333 ? 32.705 6.984 24.527 1.00 11.13 333 LEU A O 1
ATOM 2504 N N . ASP A 1 334 ? 31.524 6.024 26.214 1.00 12.01 334 ASP A N 1
ATOM 2505 C CA . ASP A 1 334 ? 30.485 5.418 25.385 1.00 12.38 334 ASP A CA 1
ATOM 2506 C C . ASP A 1 334 ? 29.715 6.409 24.520 1.00 11.69 334 ASP A C 1
ATOM 2507 O O . ASP A 1 334 ? 29.203 6.035 23.462 1.00 11.90 334 ASP A O 1
ATOM 2512 N N . VAL A 1 335 ? 29.648 7.681 24.938 1.00 11.07 335 VAL A N 1
ATOM 2513 C CA . VAL A 1 335 ? 28.926 8.687 24.163 1.00 11.10 335 VAL A CA 1
ATOM 2514 C C . VAL A 1 335 ? 29.532 8.836 22.761 1.00 11.12 335 VAL A C 1
ATOM 2515 O O . VAL A 1 335 ? 28.826 9.119 21.798 1.00 11.48 335 VAL A O 1
ATOM 2519 N N . LEU A 1 336 ? 30.834 8.627 22.648 1.00 10.93 336 LEU A N 1
ATOM 2520 C CA . LEU A 1 336 ? 31.527 8.785 21.383 1.00 10.31 336 LEU A CA 1
ATOM 2521 C C . LEU A 1 336 ? 31.377 7.585 20.464 1.00 11.07 336 LEU A C 1
ATOM 2522 O O . LEU A 1 336 ? 31.790 7.670 19.301 1.00 11.78 336 LEU A O 1
ATOM 2527 N N . ASP A 1 337 ? 30.793 6.505 20.964 1.00 11.31 337 ASP A N 1
ATOM 2528 C CA . ASP A 1 337 ? 30.688 5.264 20.193 1.00 10.85 337 ASP A CA 1
ATOM 2529 C C . ASP A 1 337 ? 30.037 5.555 18.845 1.00 11.63 337 ASP A C 1
ATOM 2530 O O . ASP A 1 337 ? 28.955 6.154 18.760 1.00 12.20 337 ASP A O 1
ATOM 2535 N N . GLY A 1 338 ? 30.674 5.057 17.798 1.00 11.36 338 GLY A N 1
ATOM 2536 C CA . GLY A 1 338 ? 30.069 5.139 16.456 1.00 12.07 338 GLY A CA 1
ATOM 2537 C C . GLY A 1 338 ? 30.478 6.318 15.604 1.00 12.36 338 GLY A C 1
ATOM 2538 O O . GLY A 1 338 ? 30.270 6.291 14.397 1.00 13.16 338 GLY A O 1
ATOM 2539 N N . LEU A 1 339 ? 30.994 7.384 16.210 1.00 11.77 339 LEU A N 1
ATOM 2540 C CA . LEU A 1 339 ? 31.497 8.493 15.449 1.00 11.65 339 LEU A CA 1
ATOM 2541 C C . LEU A 1 339 ? 32.602 8.011 14.517 1.00 12.65 339 LEU A C 1
ATOM 2542 O O . LEU A 1 339 ? 33.495 7.247 14.935 1.00 13.21 339 LEU A O 1
ATOM 2547 N N . LYS A 1 340 ? 32.542 8.418 13.259 1.00 12.06 340 LYS A N 1
ATOM 2548 C CA . LYS A 1 340 ? 33.596 8.056 12.315 1.00 13.36 340 LYS A CA 1
ATOM 2549 C C . LYS A 1 340 ? 34.948 8.611 12.691 1.00 13.58 340 LYS A C 1
ATOM 2550 O O . LYS A 1 340 ? 35.978 7.938 12.539 1.00 14.17 340 LYS A O 1
ATOM 2556 N N . GLU A 1 341 ? 34.958 9.843 13.176 1.00 13.26 341 GLU A N 1
ATOM 2557 C CA . GLU A 1 341 ? 36.163 10.472 13.678 1.00 13.67 341 GLU A CA 1
ATOM 2558 C C . GLU A 1 341 ? 35.832 11.213 14.959 1.00 13.26 341 GLU A C 1
ATOM 2559 O O . GLU A 1 341 ? 34.686 11.660 15.183 1.00 12.81 341 GLU A O 1
ATOM 2565 N N . VAL A 1 342 ? 36.866 11.335 15.775 1.00 11.20 342 VAL A N 1
ATOM 2566 C CA . VAL A 1 342 ? 36.805 12.156 16.966 1.00 11.84 342 VAL A CA 1
ATOM 2567 C C . VAL A 1 342 ? 37.916 13.182 16.932 1.00 12.25 342 VAL A C 1
ATOM 2568 O O . VAL A 1 342 ? 38.941 12.996 16.264 1.00 12.51 342 VAL A O 1
ATOM 2572 N N . LYS A 1 343 ? 37.723 14.282 17.659 1.00 12.06 343 LYS A N 1
ATOM 2573 C CA . LYS A 1 343 ? 38.697 15.355 17.695 1.00 11.96 343 LYS A CA 1
ATOM 2574 C C . LYS A 1 343 ? 39.127 15.749 19.083 1.00 11.38 343 LYS A C 1
ATOM 2575 O O . LYS A 1 343 ? 38.345 15.717 19.992 1.00 11.50 343 LYS A O 1
ATOM 2581 N N . LEU A 1 344 ? 40.389 16.135 19.203 1.00 11.12 344 LEU A N 1
ATOM 2582 C CA . LEU A 1 344 ? 40.919 16.751 20.426 1.00 11.28 344 LEU A CA 1
ATOM 2583 C C . LEU A 1 344 ? 41.421 18.147 20.079 1.00 11.32 344 LEU A C 1
ATOM 2584 O O . LEU A 1 344 ? 42.202 18.316 19.152 1.00 11.09 344 LEU A O 1
ATOM 2589 N N . CYS A 1 345 ? 41.045 19.145 20.872 1.00 11.09 345 CYS A N 1
ATOM 2590 C CA . CYS A 1 345 ? 41.577 20.493 20.651 1.00 11.47 345 CYS A CA 1
ATOM 2591 C C . CYS A 1 345 ? 42.892 20.575 21.381 1.00 11.85 345 CYS A C 1
ATOM 2592 O O . CYS A 1 345 ? 42.923 20.455 22.618 1.00 12.39 345 CYS A O 1
ATOM 2595 N N . VAL A 1 346 ? 43.956 20.760 20.625 1.00 12.27 346 VAL A N 1
ATOM 2596 C CA . VAL A 1 346 ? 45.315 20.786 21.168 1.00 13.29 346 VAL A CA 1
ATOM 2597 C C . VAL A 1 346 ? 45.956 22.173 21.160 1.00 14.18 346 VAL A C 1
ATOM 2598 O O . VAL A 1 346 ? 47.075 22.361 21.643 1.00 16.24 346 VAL A O 1
ATOM 2602 N N . GLY A 1 347 ? 45.290 23.139 20.558 1.00 13.74 347 GLY A N 1
ATOM 2603 C CA . GLY A 1 347 ? 45.763 24.498 20.527 1.00 14.68 347 GLY A CA 1
ATOM 2604 C C . GLY A 1 347 ? 44.648 25.450 20.234 1.00 14.58 347 GLY A C 1
ATOM 2605 O O . GLY A 1 347 ? 43.555 25.060 19.769 1.00 15.03 347 GLY A O 1
ATOM 2606 N N . TYR A 1 348 ? 44.903 26.715 20.544 1.00 15.42 348 TYR A N 1
ATOM 2607 C CA . TYR A 1 348 ? 44.006 27.799 20.205 1.00 15.75 348 TYR A CA 1
ATOM 2608 C C . TYR A 1 348 ? 44.686 28.719 19.204 1.00 17.74 348 TYR A C 1
ATOM 2609 O O . TYR A 1 348 ? 45.818 29.158 19.426 1.00 17.79 348 TYR A O 1
ATOM 2618 N N . ARG A 1 349 ? 43.976 29.012 18.123 1.00 17.93 349 ARG A N 1
ATOM 2619 C CA . ARG A 1 349 ? 44.397 30.059 17.192 1.00 19.16 349 ARG A CA 1
ATOM 2620 C C . ARG A 1 349 ? 43.680 31.354 17.593 1.00 19.71 349 ARG A C 1
ATOM 2621 O O . ARG A 1 349 ? 42.451 31.441 17.555 1.00 18.67 349 ARG A O 1
ATOM 2629 N N . MET A 1 350 ? 44.458 32.340 18.029 1.00 22.21 350 MET A N 1
ATOM 2630 C CA . MET A 1 350 ? 43.933 33.627 18.466 1.00 23.46 350 MET A CA 1
ATOM 2631 C C . MET A 1 350 ? 43.538 34.481 17.265 1.00 24.62 350 MET A C 1
ATOM 2632 O O . MET A 1 350 ? 44.022 34.257 16.147 1.00 23.97 350 MET A O 1
ATOM 2637 N N . PRO A 1 351 ? 42.704 35.493 17.497 1.00 25.05 351 PRO A N 1
ATOM 2638 C CA . PRO A 1 351 ? 42.316 36.363 16.397 1.00 26.42 351 PRO A CA 1
ATOM 2639 C C . PRO A 1 351 ? 43.507 36.963 15.624 1.00 26.79 351 PRO A C 1
ATOM 2640 O O . PRO A 1 351 ? 43.403 37.130 14.415 1.00 27.74 351 PRO A O 1
ATOM 2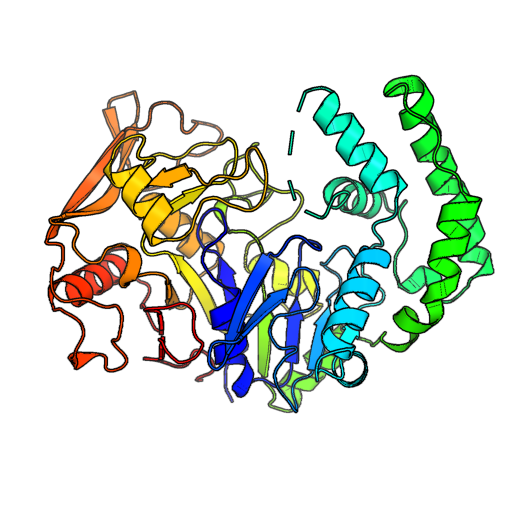644 N N . ASP A 1 352 ? 44.640 37.226 16.272 1.00 27.07 352 ASP A N 1
ATOM 2645 C CA . ASP A 1 352 ? 45.812 37.775 15.553 1.00 27.76 352 ASP A CA 1
ATOM 2646 C C . ASP A 1 352 ? 46.639 36.737 14.800 1.00 27.71 352 ASP A C 1
ATOM 2647 O O . ASP A 1 352 ? 47.664 37.080 14.200 1.00 28.90 352 ASP A O 1
ATOM 2652 N N . GLY A 1 353 ? 46.218 35.475 14.837 1.00 26.79 353 GLY A N 1
ATOM 2653 C CA . GLY A 1 353 ? 46.907 34.422 14.127 1.00 26.36 353 GLY A CA 1
ATOM 2654 C C . GLY A 1 353 ? 47.910 33.620 14.941 1.00 25.68 353 GLY A C 1
ATOM 2655 O O . GLY A 1 353 ? 48.389 32.596 14.469 1.00 26.40 353 GLY A O 1
ATOM 2656 N N . ARG A 1 354 ? 48.219 34.048 16.162 1.00 24.76 354 ARG A N 1
ATOM 2657 C CA . ARG A 1 354 ? 49.116 33.297 17.026 1.00 25.12 354 ARG A CA 1
ATOM 2658 C C . ARG A 1 354 ? 48.454 31.982 17.390 1.00 24.29 354 ARG A C 1
ATOM 2659 O O . ARG A 1 354 ? 47.242 31.957 17.608 1.00 25.44 354 ARG A O 1
ATOM 2667 N N . GLU A 1 355 ? 49.249 30.922 17.436 1.00 24.51 355 GLU A N 1
ATOM 2668 C CA . GLU A 1 355 ? 48.781 29.597 17.865 1.00 24.42 355 GLU A CA 1
ATOM 2669 C C . GLU A 1 355 ? 49.408 29.295 19.219 1.00 23.99 355 GLU A C 1
ATOM 2670 O O . GLU A 1 355 ? 50.628 29.302 19.355 1.00 25.28 355 GLU A O 1
ATOM 2676 N N . VAL A 1 356 ? 48.566 29.087 20.236 1.00 22.47 356 VAL A N 1
ATOM 2677 C CA . VAL A 1 356 ? 49.014 28.896 21.618 1.00 22.29 356 VAL A CA 1
ATOM 2678 C C . VAL A 1 356 ? 48.423 27.608 22.199 1.00 22.04 356 VAL A C 1
ATOM 2679 O O . VAL A 1 356 ? 47.397 27.138 21.727 1.00 21.74 356 VAL A O 1
ATOM 2683 N N . ASP A 1 357 ? 49.052 27.046 23.236 1.00 22.06 357 ASP A N 1
ATOM 2684 C CA . ASP A 1 357 ? 48.530 25.812 23.812 1.00 22.67 357 ASP A CA 1
ATOM 2685 C C . ASP A 1 357 ? 48.197 25.919 25.293 1.00 21.92 357 ASP A C 1
ATOM 2686 O O . ASP A 1 357 ? 48.057 24.911 25.966 1.00 22.25 357 ASP A O 1
ATOM 2691 N N . THR A 1 358 ? 48.002 27.160 25.715 1.00 19.84 358 THR A N 1
ATOM 2692 C CA . THR A 1 358 ? 47.567 27.517 27.052 1.00 20.72 358 THR A CA 1
ATOM 2693 C C . THR A 1 358 ? 46.351 28.436 27.016 1.00 18.40 358 THR A C 1
ATOM 2694 O O . THR A 1 358 ? 46.191 29.236 26.076 1.00 18.28 358 THR A O 1
ATOM 2698 N N . THR A 1 359 ? 45.450 28.320 27.999 1.00 15.69 359 THR A N 1
ATOM 2699 C CA . THR A 1 359 ? 44.228 29.119 28.008 1.00 15.32 359 THR A CA 1
ATOM 2700 C C . THR A 1 359 ? 44.597 30.575 28.169 1.00 15.44 359 THR A C 1
ATOM 2701 O O . THR A 1 359 ? 45.577 30.904 28.847 1.00 16.93 359 THR A O 1
ATOM 2705 N N . PRO A 1 360 ? 43.851 31.451 27.517 1.00 16.39 360 PRO A N 1
ATOM 2706 C CA . PRO A 1 360 ? 44.197 32.845 27.635 1.00 17.10 360 PRO A CA 1
ATOM 2707 C C . PRO A 1 360 ? 43.837 33.409 28.990 1.00 17.99 360 PRO A C 1
ATOM 2708 O O . PRO A 1 360 ? 42.898 32.945 29.653 1.00 17.35 360 PRO A O 1
ATOM 2712 N N . LEU A 1 361 ? 44.593 34.426 29.401 1.00 18.68 361 LEU A N 1
ATOM 2713 C CA . LEU A 1 361 ? 44.215 35.225 30.564 1.00 19.48 361 LEU A CA 1
ATOM 2714 C C . LEU A 1 361 ? 42.903 35.976 30.264 1.00 20.21 361 LEU A C 1
ATOM 2715 O O . LEU A 1 361 ? 42.618 36.268 29.100 1.00 20.51 361 LEU A O 1
ATOM 2720 N N . ALA A 1 362 ? 42.071 36.247 31.290 1.00 20.05 362 ALA A N 1
ATOM 2721 C CA . ALA A 1 362 ? 40.875 37.111 31.106 1.00 20.23 362 ALA A CA 1
ATOM 2722 C C . ALA A 1 362 ? 41.287 38.475 30.521 1.00 21.32 362 ALA A C 1
ATOM 2723 O O . ALA A 1 362 ? 40.531 39.104 29.763 1.00 21.93 362 ALA A O 1
ATOM 2725 N N . ALA A 1 363 ? 42.516 38.893 30.841 1.00 21.98 363 ALA A N 1
ATOM 2726 C CA . ALA A 1 363 ? 43.132 40.122 30.296 1.00 21.97 363 ALA A CA 1
ATOM 2727 C C . ALA A 1 363 ? 43.123 40.156 28.766 1.00 22.37 363 ALA A C 1
ATOM 2728 O O . ALA A 1 363 ? 42.929 41.212 28.140 1.00 23.71 363 ALA A O 1
ATOM 2730 N N . GLU A 1 364 ? 43.353 39.003 28.159 1.00 22.18 364 GLU A N 1
ATOM 2731 C CA . GLU A 1 364 ? 43.395 38.908 26.703 1.00 22.67 364 GLU A CA 1
ATOM 2732 C C . GLU A 1 364 ? 42.022 38.552 26.179 1.00 21.98 364 GLU A C 1
ATOM 2733 O O . GLU A 1 364 ? 41.534 39.121 25.191 1.00 23.86 364 GLU A O 1
ATOM 2739 N N . GLY A 1 365 ? 41.407 37.560 26.813 1.00 21.54 365 GLY A N 1
ATOM 2740 C CA . GLY A 1 365 ? 40.083 37.166 26.482 1.00 18.36 365 GLY A CA 1
ATOM 2741 C C . GLY A 1 365 ? 40.061 35.947 25.548 1.00 18.18 365 GLY A C 1
ATOM 2742 O O . GLY A 1 365 ? 40.977 35.636 24.829 1.00 18.29 365 GLY A O 1
ATOM 2743 N N . TRP A 1 366 ? 38.925 35.304 25.569 1.00 17.81 366 TRP A N 1
ATOM 2744 C CA . TRP A 1 366 ? 38.667 34.107 24.799 1.00 17.86 366 TRP A CA 1
ATOM 2745 C C . TRP A 1 366 ? 37.941 34.422 23.499 1.00 19.05 366 TRP A C 1
ATOM 2746 O O . TRP A 1 366 ? 37.718 33.545 22.691 1.00 19.08 366 TRP A O 1
ATOM 2757 N N . GLU A 1 367 ? 37.601 35.689 23.278 1.00 21.00 367 GLU A N 1
ATOM 2758 C CA . GLU A 1 367 ? 36.836 36.040 22.098 1.00 22.85 367 GLU A CA 1
ATOM 2759 C C . GLU A 1 367 ? 37.549 35.671 20.809 1.00 22.57 367 GLU A C 1
ATOM 2760 O O . GLU A 1 367 ? 38.737 35.962 20.640 1.00 23.21 367 GLU A O 1
ATOM 2766 N N . GLY A 1 368 ? 36.833 34.995 19.907 1.00 21.98 368 GLY A N 1
ATOM 2767 C CA . GLY A 1 368 ? 37.361 34.736 18.577 1.00 22.08 368 GLY A CA 1
ATOM 2768 C C . GLY A 1 368 ? 38.366 33.606 18.408 1.00 21.81 368 GLY A C 1
ATOM 2769 O O . GLY A 1 368 ? 38.938 33.430 17.321 1.00 22.56 368 GLY A O 1
ATOM 2770 N N . ILE A 1 369 ? 38.607 32.848 19.481 1.00 20.13 369 ILE A N 1
ATOM 2771 C CA . ILE A 1 369 ? 39.481 31.679 19.386 1.00 19.70 369 ILE A CA 1
ATOM 2772 C C . ILE A 1 369 ? 38.961 30.683 18.364 1.00 18.92 369 ILE A C 1
ATOM 2773 O O . ILE A 1 369 ? 37.764 30.397 18.320 1.00 19.54 369 ILE A O 1
ATOM 2778 N N . GLU A 1 370 ? 39.856 30.165 17.533 1.00 19.24 370 GLU A N 1
ATOM 2779 C CA . GLU A 1 370 ? 39.552 29.036 16.678 1.00 19.80 370 GLU A CA 1
ATOM 2780 C C . GLU A 1 370 ? 40.280 27.829 17.247 1.00 17.63 370 GLU A C 1
ATOM 2781 O O . GLU A 1 370 ? 41.503 27.860 17.407 1.00 16.58 370 GLU A O 1
ATOM 2787 N N . PRO A 1 371 ? 39.550 26.751 17.566 1.00 16.17 371 PRO A N 1
ATOM 2788 C CA . PRO A 1 371 ? 40.258 25.584 18.048 1.00 15.93 371 PRO A CA 1
ATOM 2789 C C . PRO A 1 371 ? 41.097 24.924 16.952 1.00 15.88 371 PRO A C 1
ATOM 2790 O O . PRO A 1 371 ? 40.730 24.955 15.765 1.00 17.01 371 PRO A O 1
ATOM 2794 N N . ILE A 1 372 ? 42.247 24.404 17.352 1.00 14.72 372 ILE A N 1
ATOM 2795 C CA . ILE A 1 372 ? 43.125 23.616 16.498 1.00 14.56 372 ILE A CA 1
ATOM 2796 C C . ILE A 1 372 ? 43.023 22.178 16.946 1.00 14.40 372 ILE A C 1
ATOM 2797 O O . ILE A 1 372 ? 43.281 21.869 18.094 1.00 14.06 372 ILE A O 1
ATOM 2802 N N . TYR A 1 373 ? 42.599 21.307 16.042 1.00 13.63 373 TYR A N 1
ATOM 2803 C CA . TYR A 1 373 ? 42.314 19.929 16.375 1.00 13.63 373 TYR A CA 1
ATOM 2804 C C . TYR A 1 373 ? 43.301 18.929 15.831 1.00 12.70 373 TYR A C 1
ATOM 2805 O O . TYR A 1 373 ? 43.872 19.105 14.736 1.00 14.85 373 TYR A O 1
ATOM 2814 N N . GLU A 1 374 ? 43.494 17.869 16.605 1.00 12.67 374 GLU A N 1
ATOM 2815 C CA . GLU A 1 374 ? 43.896 16.577 16.106 1.00 13.32 374 GLU A CA 1
ATOM 2816 C C . GLU A 1 374 ? 42.634 15.780 15.832 1.00 12.96 374 GLU A C 1
ATOM 2817 O O . GLU A 1 374 ? 41.786 15.656 16.696 1.00 12.88 374 GLU A O 1
ATOM 2823 N N . THR A 1 375 ? 42.541 15.180 14.647 1.00 12.63 375 THR A N 1
ATOM 2824 C CA . THR A 1 375 ? 41.450 14.326 14.279 1.00 13.35 375 THR A CA 1
ATOM 2825 C C . THR A 1 375 ? 41.972 12.883 14.262 1.00 13.85 375 THR A C 1
ATOM 2826 O O . THR A 1 375 ? 43.082 12.611 13.737 1.00 15.76 375 THR A O 1
ATOM 2830 N N . MET A 1 376 ? 41.207 11.981 14.856 1.00 13.66 376 MET A N 1
ATOM 2831 C CA . MET A 1 376 ? 41.563 10.590 15.065 1.00 14.28 376 MET A CA 1
ATOM 2832 C C . MET A 1 376 ? 40.423 9.704 14.667 1.00 13.84 376 MET A C 1
ATOM 2833 O O . MET A 1 376 ? 39.256 10.109 14.727 1.00 12.68 376 MET A O 1
ATOM 2838 N N . PRO A 1 377 ? 40.719 8.431 14.328 1.00 13.39 377 PRO A N 1
ATOM 2839 C CA . PRO A 1 377 ? 39.602 7.562 14.020 1.00 14.35 377 PRO A CA 1
ATOM 2840 C C . PRO A 1 377 ? 38.696 7.312 15.220 1.00 13.62 377 PRO A C 1
ATOM 2841 O O . PRO A 1 377 ? 39.175 7.137 16.350 1.00 13.28 377 PRO A O 1
ATOM 2845 N N . GLY A 1 378 ? 37.398 7.242 14.966 1.00 14.22 378 GLY A N 1
ATOM 2846 C CA . GLY A 1 378 ? 36.482 6.799 15.969 1.00 14.13 378 GLY A CA 1
ATOM 2847 C C . GLY A 1 378 ? 36.472 5.280 15.991 1.00 14.28 378 GLY A C 1
ATOM 2848 O O . GLY A 1 378 ? 37.283 4.621 15.344 1.00 15.52 378 GLY A O 1
ATOM 2849 N N . TRP A 1 379 ? 35.516 4.739 16.710 1.00 15.04 379 TRP A N 1
ATOM 2850 C CA . TRP A 1 379 ? 35.325 3.294 16.824 1.00 15.18 379 TRP A CA 1
ATOM 2851 C C . TRP A 1 379 ? 33.877 2.923 16.581 1.00 17.21 379 TRP A C 1
ATOM 2852 O O . TRP A 1 379 ? 32.963 3.591 17.084 1.00 16.53 379 TRP A O 1
ATOM 2863 N N . SER A 1 380 ? 33.680 1.873 15.772 1.00 19.21 380 SER A N 1
ATOM 2864 C CA . SER A 1 380 ? 32.341 1.352 15.504 1.00 20.50 380 SER A CA 1
ATOM 2865 C C . SER A 1 380 ? 31.966 0.258 16.523 1.00 21.40 380 SER A C 1
ATOM 2866 O O . SER A 1 380 ? 30.778 0.165 16.918 1.00 24.16 380 SER A O 1
ATOM 2869 N N . GLU A 1 381 ? 32.961 -0.533 16.965 1.00 21.25 381 GLU A N 1
ATOM 2870 C CA . GLU A 1 381 ? 32.781 -1.488 18.069 1.00 21.71 381 GLU A CA 1
ATOM 2871 C C . GLU A 1 381 ? 32.610 -0.629 19.287 1.00 20.13 381 GLU A C 1
ATOM 2872 O O . GLU A 1 381 ? 33.247 0.422 19.431 1.00 18.84 381 GLU A O 1
ATOM 2878 N N . THR A 1 382 ? 31.717 -1.037 20.165 1.00 19.15 382 THR A N 1
ATOM 2879 C CA . THR A 1 382 ? 31.355 -0.144 21.256 1.00 18.13 382 THR A CA 1
ATOM 2880 C C . THR A 1 382 ? 32.295 -0.206 22.433 1.00 17.66 382 THR A C 1
ATOM 2881 O O . THR A 1 382 ? 32.858 -1.264 22.744 1.00 18.25 382 THR A O 1
ATOM 2885 N N . THR A 1 383 ? 32.421 0.919 23.126 1.00 16.73 383 THR A N 1
ATOM 2886 C CA . THR A 1 383 ? 32.959 0.893 24.502 1.00 15.67 383 THR A CA 1
ATOM 2887 C C . THR A 1 383 ? 31.842 0.637 25.510 1.00 15.54 383 THR A C 1
ATOM 2888 O O . THR A 1 383 ? 32.106 0.196 26.622 1.00 14.89 383 THR A O 1
ATOM 2892 N N . PHE A 1 384 ? 30.602 0.948 25.158 1.00 16.27 384 PHE A N 1
ATOM 2893 C CA . PHE A 1 384 ? 29.520 0.626 26.006 1.00 17.12 384 PHE A CA 1
ATOM 2894 C C . PHE A 1 384 ? 29.580 -0.927 26.127 1.00 19.50 384 PHE A C 1
ATOM 2895 O O . PHE A 1 384 ? 29.932 -1.657 25.179 1.00 22.01 384 PHE A O 1
ATOM 2903 N N . GLY A 1 385 ? 29.260 -1.372 27.299 1.00 20.76 385 GLY A N 1
ATOM 2904 C CA . GLY A 1 385 ? 29.316 -2.784 27.654 1.00 21.77 385 GLY A CA 1
ATOM 2905 C C . GLY A 1 385 ? 30.672 -3.338 28.008 1.00 21.97 385 GLY A C 1
ATOM 2906 O O . GLY A 1 385 ? 30.776 -4.529 28.363 1.00 23.42 385 GLY A O 1
ATOM 2907 N N . VAL A 1 386 ? 31.708 -2.500 28.012 1.00 21.31 386 VAL A N 1
ATOM 2908 C CA . VAL A 1 386 ? 33.053 -2.994 28.242 1.00 19.25 386 VAL A CA 1
ATOM 2909 C C . VAL A 1 386 ? 33.499 -2.851 29.704 1.00 18.76 386 VAL A C 1
ATOM 2910 O O . VAL A 1 386 ? 33.407 -1.782 30.320 1.00 19.23 386 VAL A O 1
ATOM 2914 N N . LYS A 1 387 ? 33.943 -3.980 30.264 1.00 17.42 387 LYS A N 1
ATOM 2915 C CA . LYS A 1 387 ? 34.432 -4.049 31.644 1.00 17.37 387 LYS A CA 1
ATOM 2916 C C . LYS A 1 387 ? 35.814 -4.688 31.738 1.00 15.59 387 LYS A C 1
ATOM 2917 O O . LYS A 1 387 ? 36.344 -4.811 32.840 1.00 15.13 387 LYS A O 1
ATOM 2923 N N . GLU A 1 388 ? 36.383 -5.109 30.604 1.00 14.37 388 GLU A N 1
ATOM 2924 C CA . GLU A 1 388 ? 37.776 -5.566 30.555 1.00 14.92 388 GLU A CA 1
ATOM 2925 C C . GLU A 1 388 ? 38.578 -4.656 29.654 1.00 15.32 388 GLU A C 1
ATOM 2926 O O . GLU A 1 388 ? 38.199 -4.431 28.522 1.00 14.10 388 GLU A O 1
ATOM 2932 N N . HIS A 1 389 ? 39.720 -4.175 30.147 1.00 15.73 389 HIS A N 1
ATOM 2933 C CA . HIS A 1 389 ? 40.514 -3.186 29.423 1.00 16.06 389 HIS A CA 1
ATOM 2934 C C . HIS A 1 389 ? 40.922 -3.713 28.047 1.00 17.30 389 HIS A C 1
ATOM 2935 O O . HIS A 1 389 ? 40.855 -2.986 27.062 1.00 17.02 389 HIS A O 1
ATOM 2942 N N . SER A 1 390 ? 41.297 -4.988 27.971 1.00 18.48 390 SER A N 1
ATOM 2943 C CA . SER A 1 390 ? 41.759 -5.572 26.701 1.00 19.57 390 SER A CA 1
ATOM 2944 C C . SER A 1 390 ? 40.641 -5.710 25.664 1.00 18.87 390 SER A C 1
ATOM 2945 O O . SER A 1 390 ? 40.920 -5.974 24.479 1.00 21.16 390 SER A O 1
ATOM 2948 N N . LYS A 1 391 ? 39.391 -5.551 26.077 1.00 16.89 391 LYS A N 1
ATOM 2949 C CA . LYS A 1 391 ? 38.255 -5.622 25.171 1.00 17.81 391 LYS A CA 1
ATOM 2950 C C . LYS A 1 391 ? 37.799 -4.240 24.654 1.00 16.61 391 LYS A C 1
ATOM 2951 O O . LYS A 1 391 ? 36.834 -4.130 23.877 1.00 17.39 391 LYS A O 1
ATOM 2957 N N . LEU A 1 392 ? 38.466 -3.172 25.084 1.00 16.06 392 LEU A N 1
ATOM 2958 C CA . LEU A 1 392 ? 38.141 -1.862 24.488 1.00 14.94 392 LEU A CA 1
ATOM 2959 C C . LEU A 1 392 ? 38.616 -1.853 23.032 1.00 13.63 392 LEU A C 1
ATOM 2960 O O . LEU A 1 392 ? 39.661 -2.367 22.747 1.00 14.86 392 LEU A O 1
ATOM 2965 N N . PRO A 1 393 ? 37.857 -1.226 22.123 1.00 13.48 393 PRO A N 1
ATOM 2966 C CA . PRO A 1 393 ? 38.332 -1.039 20.764 1.00 14.11 393 PRO A CA 1
ATOM 2967 C C . PRO A 1 393 ? 39.673 -0.319 20.755 1.00 12.39 393 PRO A C 1
ATOM 2968 O O . PRO A 1 393 ? 39.881 0.639 21.510 1.00 12.41 393 PRO A O 1
ATOM 2972 N N . GLN A 1 394 ? 40.549 -0.679 19.840 1.00 13.53 394 GLN A N 1
ATOM 2973 C CA . GLN A 1 394 ? 41.855 -0.080 19.812 1.00 13.24 394 GLN A CA 1
ATOM 2974 C C . GLN A 1 394 ? 41.801 1.431 19.582 1.00 12.15 394 GLN A C 1
ATOM 2975 O O . GLN A 1 394 ? 42.592 2.164 20.166 1.00 12.45 394 GLN A O 1
ATOM 2981 N N . ALA A 1 395 ? 40.866 1.902 18.765 1.00 10.99 395 ALA A N 1
ATOM 2982 C CA . ALA A 1 395 ? 40.786 3.356 18.523 1.00 10.72 395 ALA A CA 1
ATOM 2983 C C . ALA A 1 395 ? 40.417 4.102 19.800 1.00 10.29 395 ALA A C 1
ATOM 2984 O O . ALA A 1 395 ? 40.815 5.252 19.969 1.00 10.86 395 ALA A O 1
ATOM 2986 N N . ALA A 1 396 ? 39.638 3.470 20.673 1.00 10.50 396 ALA A N 1
ATOM 2987 C CA . ALA A 1 396 ? 39.290 4.076 21.975 1.00 10.28 396 ALA A CA 1
ATOM 2988 C C . ALA A 1 396 ? 40.515 4.044 22.890 1.00 10.06 396 ALA A C 1
ATOM 2989 O O . ALA A 1 396 ? 40.822 5.020 23.589 1.00 10.28 396 ALA A O 1
ATOM 2991 N N . LEU A 1 397 ? 41.227 2.929 22.889 1.00 10.27 397 LEU A N 1
ATOM 2992 C CA . LEU A 1 397 ? 42.491 2.867 23.657 1.00 10.93 397 LEU A CA 1
ATOM 2993 C C . LEU A 1 397 ? 43.434 3.965 23.177 1.00 10.64 397 LEU A C 1
ATOM 2994 O O . LEU A 1 397 ? 44.134 4.594 23.983 1.00 10.50 397 LEU A O 1
ATOM 2999 N N . ASN A 1 398 ? 43.470 4.209 21.864 1.00 10.78 398 ASN A N 1
ATOM 3000 C CA . ASN A 1 398 ? 44.344 5.228 21.312 1.00 10.10 398 ASN A CA 1
ATOM 3001 C C . ASN A 1 398 ? 43.930 6.633 21.726 1.00 10.09 398 ASN A C 1
ATOM 3002 O O . ASN A 1 398 ? 44.761 7.476 21.991 1.00 10.60 398 ASN A O 1
ATOM 3007 N N . TYR A 1 399 ? 42.631 6.871 21.782 1.00 9.67 399 TYR A N 1
ATOM 3008 C CA . TYR A 1 399 ? 42.124 8.174 22.224 1.00 9.14 399 TYR A CA 1
ATOM 3009 C C . TYR A 1 399 ? 42.571 8.431 23.661 1.00 9.63 399 TYR A C 1
ATOM 3010 O O . TYR A 1 399 ? 43.065 9.504 24.007 1.00 8.97 399 TYR A O 1
ATOM 3019 N N . ILE A 1 400 ? 42.388 7.424 24.496 1.00 9.58 400 ILE A N 1
ATOM 3020 C CA . ILE A 1 400 ? 42.781 7.512 25.883 1.00 9.68 400 ILE A CA 1
ATOM 3021 C C . ILE A 1 400 ? 44.274 7.784 25.994 1.00 9.23 400 ILE A C 1
ATOM 3022 O O . ILE A 1 400 ? 44.729 8.670 26.739 1.00 9.27 400 ILE A O 1
ATOM 3027 N N . GLN A 1 401 ? 45.047 7.003 25.262 1.00 9.34 401 GLN A N 1
ATOM 3028 C CA . GLN A 1 401 ? 46.513 7.164 25.262 1.00 10.59 401 GLN A CA 1
ATOM 3029 C C . GLN A 1 401 ? 46.913 8.591 24.845 1.00 10.27 401 GLN A C 1
ATOM 3030 O O . GLN A 1 401 ? 47.810 9.212 25.433 1.00 11.94 401 GLN A O 1
ATOM 3036 N N . ARG A 1 402 ? 46.260 9.129 23.836 1.00 10.54 402 ARG A N 1
ATOM 3037 C CA . ARG A 1 402 ? 46.634 10.416 23.329 1.00 10.43 402 ARG A CA 1
ATOM 3038 C C . ARG A 1 402 ? 46.325 11.511 24.377 1.00 9.91 402 ARG A C 1
ATOM 3039 O O . ARG A 1 402 ? 47.077 12.461 24.540 1.00 10.59 402 ARG A O 1
ATOM 3047 N N . VAL A 1 403 ? 45.223 11.397 25.083 1.00 8.90 403 VAL A N 1
ATOM 3048 C CA . VAL A 1 403 ? 44.960 12.367 26.134 1.00 9.09 403 VAL A CA 1
ATOM 3049 C C . VAL A 1 403 ? 46.051 12.305 27.236 1.00 9.62 403 VAL A C 1
ATOM 3050 O O . VAL A 1 403 ? 46.471 13.324 27.789 1.00 10.34 403 VAL A O 1
ATOM 3054 N N . GLU A 1 404 ? 46.459 11.103 27.599 1.00 9.42 404 GLU A N 1
ATOM 3055 C CA . GLU A 1 404 ? 47.565 10.924 28.548 1.00 9.84 404 GLU A CA 1
ATOM 3056 C C . GLU A 1 404 ? 48.821 11.608 28.047 1.00 9.78 404 GLU A C 1
ATOM 3057 O O . GLU A 1 404 ? 49.537 12.272 28.815 1.00 11.25 404 GLU A O 1
ATOM 3063 N N . GLU A 1 405 ? 49.130 11.411 26.778 1.00 10.47 405 GLU A N 1
ATOM 3064 C CA . GLU A 1 405 ? 50.348 11.955 26.191 1.00 11.27 405 GLU A CA 1
ATOM 3065 C C . GLU A 1 405 ? 50.327 13.470 26.229 1.00 10.68 405 GLU A C 1
ATOM 3066 O O . GLU A 1 405 ? 51.319 14.092 26.546 1.00 12.51 405 GLU A O 1
ATOM 3072 N N . LEU A 1 406 ? 49.188 14.042 25.883 1.00 9.89 406 LEU A N 1
ATOM 3073 C CA . LEU A 1 406 ? 49.070 15.487 25.756 1.00 10.19 406 LEU A CA 1
ATOM 3074 C C . LEU A 1 406 ? 49.080 16.183 27.097 1.00 10.84 406 LEU A C 1
ATOM 3075 O O . LEU A 1 406 ? 49.425 17.374 27.184 1.00 12.04 406 LEU A O 1
ATOM 3080 N N . THR A 1 407 ? 48.592 15.498 28.128 1.00 10.51 407 THR A N 1
ATOM 3081 C CA . THR A 1 407 ? 48.468 16.098 29.469 1.00 10.57 407 THR A CA 1
ATOM 3082 C C . THR A 1 407 ? 49.548 15.719 30.449 1.00 11.62 407 THR A C 1
ATOM 3083 O O . THR A 1 407 ? 49.763 16.420 31.457 1.00 11.75 407 THR A O 1
ATOM 3087 N N . GLY A 1 408 ? 50.230 14.595 30.187 1.00 12.32 408 GLY A N 1
ATOM 3088 C CA . GLY A 1 408 ? 51.189 14.041 31.125 1.00 11.42 408 GLY A CA 1
ATOM 3089 C C . GLY A 1 408 ? 50.595 13.364 32.350 1.00 12.00 408 GLY A C 1
ATOM 3090 O O . GLY A 1 408 ? 51.326 13.067 33.312 1.00 14.17 408 GLY A O 1
ATOM 3091 N N . VAL A 1 409 ? 49.271 13.151 32.333 1.00 10.71 409 VAL A N 1
ATOM 3092 C CA . VAL A 1 409 ? 48.515 12.583 33.462 1.00 10.40 409 VAL A CA 1
ATOM 3093 C C . VAL A 1 409 ? 47.853 11.260 33.026 1.00 10.09 409 VAL A C 1
ATOM 3094 O O . VAL A 1 409 ? 47.213 11.225 31.994 1.00 9.79 409 VAL A O 1
ATOM 3098 N N . PRO A 1 410 ? 48.001 10.187 33.808 1.00 10.02 410 PRO A N 1
ATOM 3099 C CA . PRO A 1 410 ? 47.443 8.884 33.411 1.00 10.48 410 PRO A CA 1
ATOM 3100 C C . PRO A 1 410 ? 45.951 8.874 33.598 1.00 9.81 410 PRO A C 1
ATOM 3101 O O . PRO A 1 410 ? 45.434 9.527 34.513 1.00 10.84 410 PRO A O 1
ATOM 3105 N N . ILE A 1 411 ? 45.284 8.105 32.757 1.00 9.44 411 ILE A N 1
ATOM 3106 C CA . ILE A 1 411 ? 43.872 7.826 32.918 1.00 8.98 411 ILE A CA 1
ATOM 3107 C C . ILE A 1 411 ? 43.814 6.523 33.705 1.00 9.88 411 ILE A C 1
ATOM 3108 O O . ILE A 1 411 ? 44.032 5.434 33.167 1.00 11.93 411 ILE A O 1
ATOM 3113 N N . ASP A 1 412 ? 43.576 6.660 35.016 1.00 9.41 412 ASP A N 1
ATOM 3114 C CA . ASP A 1 412 ? 43.602 5.543 35.953 1.00 10.57 412 ASP A CA 1
ATOM 3115 C C . ASP A 1 412 ? 42.285 4.794 36.115 1.00 10.24 412 ASP A C 1
ATOM 3116 O O . ASP A 1 412 ? 42.283 3.676 36.614 1.00 10.30 412 ASP A O 1
ATOM 3121 N N . ILE A 1 413 ? 41.187 5.385 35.665 1.00 10.03 413 ILE A N 1
ATOM 3122 C CA . ILE A 1 413 ? 39.846 4.840 35.747 1.00 9.90 413 ILE A CA 1
ATOM 3123 C C . ILE A 1 413 ? 39.142 5.230 34.456 1.00 9.91 413 ILE A C 1
ATOM 3124 O O . ILE A 1 413 ? 39.264 6.378 33.992 1.00 9.84 413 ILE A O 1
ATOM 3129 N N . ILE A 1 414 ? 38.433 4.272 33.871 1.00 10.44 414 ILE A N 1
ATOM 3130 C CA . ILE A 1 414 ? 37.657 4.500 32.645 1.00 10.01 414 ILE A CA 1
ATOM 3131 C C . ILE A 1 414 ? 36.235 4.093 32.927 1.00 10.82 414 ILE A C 1
ATOM 3132 O O . ILE A 1 414 ? 35.995 2.967 33.417 1.00 11.61 414 ILE A O 1
ATOM 3137 N N . SER A 1 415 ? 35.294 4.987 32.624 1.00 11.12 415 SER A N 1
ATOM 3138 C CA . SER A 1 415 ? 33.859 4.727 32.770 1.00 11.73 415 SER A CA 1
ATOM 3139 C C . SER A 1 415 ? 33.165 4.649 31.419 1.00 11.98 415 SER A C 1
ATOM 3140 O O . SER A 1 415 ? 33.342 5.534 30.595 1.00 12.60 415 SER A O 1
ATOM 3143 N N . THR A 1 416 ? 32.392 3.559 31.225 1.00 13.39 416 THR A N 1
ATOM 3144 C CA . THR A 1 416 ? 31.716 3.250 29.979 1.00 13.01 416 THR A CA 1
ATOM 3145 C C . THR A 1 416 ? 30.208 3.160 30.115 1.00 13.69 416 THR A C 1
ATOM 3146 O O . THR A 1 416 ? 29.549 2.654 29.221 1.00 14.80 416 THR A O 1
ATOM 3150 N N . GLY A 1 417 ? 29.666 3.663 31.221 1.00 13.29 417 GLY A N 1
ATOM 3151 C CA . GLY A 1 417 ? 28.224 3.744 31.407 1.00 14.27 417 GLY A CA 1
ATOM 3152 C C . GLY A 1 417 ? 27.932 4.297 32.776 1.00 14.38 417 GLY A C 1
ATOM 3153 O O . GLY A 1 417 ? 28.838 4.482 33.588 1.00 14.58 417 GLY A O 1
ATOM 3154 N N . PRO A 1 418 ? 26.660 4.553 33.059 1.00 15.62 418 PRO A N 1
ATOM 3155 C CA . PRO A 1 418 ? 26.252 5.221 34.292 1.00 16.07 418 PRO A CA 1
ATOM 3156 C C . PRO A 1 418 ? 26.316 4.375 35.555 1.00 16.24 418 PRO A C 1
ATOM 3157 O O . PRO A 1 418 ? 26.367 4.920 36.662 1.00 17.08 418 PRO A O 1
ATOM 3161 N N . ASP A 1 419 ? 26.293 3.065 35.408 1.00 15.74 419 ASP A N 1
ATOM 3162 C CA . ASP A 1 419 ? 26.275 2.169 36.563 1.00 16.98 419 ASP A CA 1
ATOM 3163 C C . ASP A 1 419 ? 27.654 2.061 37.201 1.00 17.68 419 ASP A C 1
ATOM 3164 O O . ASP A 1 419 ? 28.701 2.126 36.520 1.00 16.07 419 ASP A O 1
ATOM 3169 N N . ARG A 1 420 ? 27.642 1.845 38.512 1.00 19.94 420 ARG A N 1
ATOM 3170 C CA . ARG A 1 420 ? 28.847 1.592 39.299 1.00 21.33 420 ARG A CA 1
ATOM 3171 C C . ARG A 1 420 ? 29.735 0.545 38.632 1.00 22.40 420 ARG A C 1
ATOM 3172 O O . ARG A 1 420 ? 30.961 0.688 38.686 1.00 23.19 420 ARG A O 1
ATOM 3180 N N . ASP A 1 421 ? 29.146 -0.497 38.030 1.00 22.06 421 ASP A N 1
ATOM 3181 C CA . ASP A 1 421 ? 29.914 -1.623 37.428 1.00 22.85 421 ASP A CA 1
ATOM 3182 C C . ASP A 1 421 ? 30.417 -1.430 35.997 1.00 20.37 421 ASP A C 1
ATOM 3183 O O . ASP A 1 421 ? 31.197 -2.217 35.480 1.00 19.52 421 ASP A O 1
ATOM 3188 N N . GLU A 1 422 ? 30.001 -0.331 35.386 1.00 17.55 422 GLU A N 1
ATOM 3189 C CA . GLU A 1 422 ? 30.410 -0.011 34.032 1.00 16.25 422 GLU A CA 1
ATOM 3190 C C . GLU A 1 422 ? 31.682 0.837 34.083 1.00 14.49 422 GLU A C 1
ATOM 3191 O O . GLU A 1 422 ? 31.723 1.985 33.627 1.00 14.02 422 GLU A O 1
ATOM 3197 N N . THR A 1 423 ? 32.724 0.251 34.650 1.00 13.89 423 THR A N 1
ATOM 3198 C CA . THR A 1 423 ? 33.920 0.967 35.078 1.00 14.44 423 THR A CA 1
ATOM 3199 C C . THR A 1 423 ? 35.118 0.014 35.105 1.00 13.37 423 THR A C 1
ATOM 3200 O O . THR A 1 423 ? 34.981 -1.180 35.407 1.00 14.12 423 THR A O 1
ATOM 3204 N N . MET A 1 424 ? 36.289 0.529 34.786 1.00 12.21 424 MET A N 1
ATOM 3205 C CA . MET A 1 424 ? 37.548 -0.205 34.892 1.00 11.69 424 MET A CA 1
ATOM 3206 C C . MET A 1 424 ? 38.487 0.641 35.746 1.00 12.08 424 MET A C 1
ATOM 3207 O O . MET A 1 424 ? 38.890 1.725 35.330 1.00 12.62 424 MET A O 1
ATOM 3212 N N . ILE A 1 425 ? 38.799 0.169 36.939 1.00 11.77 425 ILE A N 1
ATOM 3213 C CA . ILE A 1 425 ? 39.763 0.852 37.811 1.00 12.10 425 ILE A CA 1
ATOM 3214 C C . ILE A 1 425 ? 41.141 0.225 37.521 1.00 11.81 425 ILE A C 1
ATOM 3215 O O . ILE A 1 425 ? 41.423 -0.934 37.933 1.00 13.36 425 ILE A O 1
ATOM 3220 N N . LEU A 1 426 ? 41.931 0.907 36.709 1.00 12.11 426 LEU A N 1
ATOM 3221 C CA . LEU A 1 426 ? 43.245 0.415 36.314 1.00 12.59 426 LEU A CA 1
ATOM 3222 C C . LEU A 1 426 ? 44.256 0.567 37.449 1.00 13.57 426 LEU A C 1
ATOM 3223 O O . LEU A 1 426 ? 45.118 -0.305 37.683 1.00 14.44 426 LEU A O 1
ATOM 3228 N N . ARG A 1 427 ? 44.163 1.699 38.142 1.00 13.21 427 ARG A N 1
ATOM 3229 C CA . ARG A 1 427 ? 44.993 1.965 39.319 1.00 14.09 427 ARG A CA 1
ATOM 3230 C C . ARG A 1 427 ? 44.088 2.595 40.346 1.00 14.61 427 ARG A C 1
ATOM 3231 O O . ARG A 1 427 ? 43.486 3.628 40.079 1.00 14.19 427 ARG A O 1
ATOM 3239 N N . ASP A 1 428 ? 43.993 1.990 41.529 1.00 16.16 428 ASP A N 1
ATOM 3240 C CA . ASP A 1 428 ? 43.101 2.571 42.529 1.00 16.43 428 ASP A CA 1
ATOM 3241 C C . ASP A 1 428 ? 43.859 3.758 43.173 1.00 15.73 428 ASP A C 1
ATOM 3242 O O . ASP A 1 428 ? 44.989 3.639 43.616 1.00 15.28 428 ASP A O 1
ATOM 3247 N N . PRO A 1 429 ? 43.234 4.933 43.203 1.00 14.52 429 PRO A N 1
ATOM 3248 C CA . PRO A 1 429 ? 43.906 6.133 43.639 1.00 16.46 429 PRO A CA 1
ATOM 3249 C C . PRO A 1 429 ? 44.294 6.128 45.099 1.00 17.49 429 PRO A C 1
ATOM 3250 O O . PRO A 1 429 ? 45.108 6.937 45.497 1.00 19.92 429 PRO A O 1
ATOM 3254 N N . PHE A 1 430 ? 43.725 5.229 45.877 1.00 17.51 430 PHE A N 1
ATOM 3255 C CA . PHE A 1 430 ? 44.068 5.194 47.307 1.00 20.07 430 PHE A CA 1
ATOM 3256 C C . PHE A 1 430 ? 45.472 4.603 47.546 1.00 22.26 430 PHE A C 1
ATOM 3257 O O . PHE A 1 430 ? 46.043 4.754 48.634 1.00 22.87 430 PHE A O 1
ATOM 3265 N N . ASP A 1 431 ? 46.050 3.947 46.540 1.00 23.59 431 ASP A N 1
ATOM 3266 C CA . ASP A 1 431 ? 47.387 3.319 46.751 1.00 25.45 431 ASP A CA 1
ATOM 3267 C C . ASP A 1 431 ? 48.533 4.236 47.216 1.00 27.28 431 ASP A C 1
ATOM 3268 O O . ASP A 1 431 ? 48.742 5.337 46.701 1.00 27.88 431 ASP A O 1
ATOM 3273 N N . ALA A 1 432 ? 49.324 3.747 48.172 1.00 28.87 432 ALA A N 1
ATOM 3274 C CA . ALA A 1 432 ? 50.571 4.408 48.521 1.00 30.01 432 ALA A CA 1
ATOM 3275 C C . ALA A 1 432 ? 51.448 4.486 47.283 1.00 30.85 432 ALA A C 1
ATOM 3276 O O . ALA A 1 432 ? 52.290 5.386 47.184 1.00 32.59 432 ALA A O 1
#

Radius of gyration: 21.91 Å; Cα contacts (8 Å, |Δi|>4): 939; chains: 1; bounding box: 43×55×60 Å

Foldseek 3Di:
DFAFEEEFAAAQFPLQRLLVCCLQCLAAQEEEEFAQEQQQQHWAAAPRDIDTGRQWHSNQVHPNHAYEYFLRYAYAPVSVVVSCVVCVVPVGNRLVRYAYAQNHFYQFVLLQLVQVLVVVVVNGSRQVRVVCVVVVLTHGLVLLVDLVVVLVSLVVVLVVSQCCSCPPSVHDRDDSVVRSVVCVVCSVVRVVRYDPQLVVQVVCVVVVGHYYYYFGGHQLLAVPNHQPPNHDNHGRAPVSRCVRGVYDVVRNGAYEYRFEQWDWHQDDGDDQFFDPDPVQVLLQVLVVQCDDDPRGRIGIGGAELQSSLSSCVVRVHQAYAYEPLQSQAPDQKGKYFQWWQDPVRDIGSHDDDVVRNNPPIHTDIDIFGHHNPGLAVDQDPVPDPVSSVVSQVVSCVSNVHHNQKYARDNHSRRIYRNDSNRRD

CATH classification: 3.40.440.10 (+2 more: 1.10.300.10, 3.90.170.10)